Protein 4OLS (pdb70)

Sequence (740 aa):
TLKVSKNHINYTMDKRGKKPEGMVIHNDAGRSSGQQYENSLANAGYARYANGIAHYYGSEGYVWEAIDAKNQIAWHTGDGTGANSGNFRFAGIEVCQSMSASDAQFLKNEQAVFQFTAEKFKEWGLTPNRKTVRLHMEFVPTACPHRSMVLHTGFNPVTQGRPSQAIMNKLKDYFIKKQIKNYMDKTLKVSKNHINYTMDKRGKKPEGMVIHNDAGRSSGQQYENSLANAGYARYANGIAHYYGSEGYVWEAIDAKNQIAWHTGDGTGANSGNFRFAGIEVCQSMSASDAQFLKNEQAVFQFTAEKFKEWGLTPNRKTVRLHMEFVPTACPHRSMVLHTGFNPVTQGRPSQAIMNKLKDYFIKKQIKNYMDKTLKVSKNHINYTMDKRGKKPEGMVIHNDAGRSSGQQYENSLANAGYARYANGIAHYYGSEGYVWEAIDAKNQIAWHTGDGTGANSGNFRFAGIEVCQSMSASDAQFLKNEQAVFQFTAEKFKEWGLTPNRKTVRLHMEFVPTACPHRSMVLHTGFNPVTQGRPSQAIMNKLKDYFIKKQIKNYMDKTLKVSKNHINYTMDKRGKKPEGMVIHNDAGRSSGQQYENSLANAGYARYANGIAHYYGSEGYVWEAIDAKNQIAWHTGDGTGANSGNFRFAGIEVCQSMSASDAQFLKNEQAVFQFTAEKFKEWGLTPNRKTVRLHMEFVPTACPHRSMVLHTGFNPVTQGRPSQAIMNKLKDYFIKKQIKNYMDK

Nearest PDB structures (foldseek):
  4ols-assembly4_D  TM=1.005E+00  e=2.160E-41  Staphylococcus phage G15
  8c4d-assembly1_A  TM=9.326E-01  e=3.724E-16  Enterococcus faecium
  4knl-assembly2_B  TM=7.174E-01  e=1.309E-09  Staphylococcus aureus subsp. aureus NCTC 8325
  3lat-assembly2_B  TM=6.378E-01  e=1.080E-09  Staphylococcus epidermidis
  7f5i-assembly1_A  TM=5.933E-01  e=3.514E-05  Clostridium perfringens str. 13

Radius of gyration: 29.67 Å; Cα contacts (8 Å, |Δi|>4): 1653; chains: 4; bounding box: 70×64×88 Å

GO terms:
  GO:0044659 viral release from host cell by cytolysis (P, IDA)

Solvent-accessible surface area: 31022 Å² total; per-residue (Å²): 160,34,126,49,24,143,63,95,13,94,85,111,5,103,160,14,67,58,86,3,68,0,0,0,0,4,6,22,57,11,173,30,24,0,91,97,36,15,120,57,19,8,130,14,44,121,80,121,0,58,140,33,2,1,0,0,10,0,5,92,28,37,0,0,4,0,5,47,0,108,56,46,5,0,54,17,0,63,42,46,81,47,37,102,8,0,5,40,51,0,0,0,0,32,0,0,38,0,100,43,12,70,77,63,61,0,60,111,0,0,45,8,0,0,61,4,0,4,78,17,0,165,108,16,63,29,53,5,6,41,92,16,0,36,0,24,2,49,42,33,118,58,39,19,0,18,33,0,0,47,58,31,17,58,35,44,6,89,107,105,39,135,6,66,105,75,40,6,26,115,0,6,44,69,0,8,108,39,0,58,59,56,60,103,191,164,29,134,60,23,134,61,90,14,92,86,113,6,103,162,13,68,112,112,3,70,0,0,0,0,4,6,22,54,14,170,31,22,0,92,93,36,17,120,52,19,8,128,13,44,119,79,125,0,58,133,33,2,1,0,0,9,0,5,89,28,28,0,0,2,0,5,42,0,114,55,46,5,0,59,16,0,64,44,47,73,46,81,126,8,0,6,42,50,0,0,0,0,33,0,0,39,0,102,45,12,72,77,46,57,0,1,88,0,0,29,7,0,0,44,2,0,4,78,19,0,162,108,13,67,35,94,3,56,117,159,14,0,42,0,29,2,51,42,35,120,56,36,18,0,18,33,0,0,44,26,0,14,47,35,43,6,89,107,107,38,138,5,66,104,72,40,7,27,68,0,8,58,3,0,13,61,5,0,89,46,62,62,124,201,155,33,120,67,27,127,63,94,12,92,86,110,4,107,155,13,65,109,99,5,65,0,0,0,0,5,2,16,11,12,76,31,25,0,92,95,35,14,117,58,18,9,130,14,45,119,79,122,0,58,139,32,2,1,0,0,10,0,5,95,30,43,0,0,0,0,5,38,0,109,56,46,7,0,60,17,0,64,43,46,76,47,71,130,8,0,7,39,54,0,0,0,0,32,0,0,37,0,11,30,9,55,66,62,58,0,62,106,0,0,50,8,0,0,45,2,0,2,75,18,1,119,106,20,66,40,85,5,56,114,157,14,0,42,0,10,19,50,40,35,94,16,5,0,0,2,9,0,0,46,57,30,18,60,38,24,2,0,38,96,8,141,5,30,88,54,39,17,28,115,0,6,56,67,0,13,141,39,0,93,82,53,34,114,188,158,33,132,57,24,150,63,93,13,19,27,37,5,63,159,12,65,128,107,4,71,0,0,0,0,4,2,17,13,12,78,31,22,0,90,101,35,12,124,50,20,11,53,8,3,37,20,118,0,45,137,32,2,1,0,0,9,0,7,95,25,37,0,0,4,0,5,50,0,119,56,45,1,0,57,17,0,50,2,15,38,5,68,17,1,0,5,42,51,0,0,0,0,32,0,0,37,0,9,31,10,59,67,63,61,0,62,106,0,0,53,7,0,0,57,3,0,3,76,16,0,170,116,10,68,35,93,6,60,115,163,14,0,40,0,7,2,40,14,28,90,14,6,0,0,2,5,0,0,47,57,37,22,57,35,25,3,1,39,105,8,140,7,66,108,73,38,6,28,113,0,8,57,65,0,15,148,43,0,94,78,39,64,124,179

Secondary structure (DSSP, 8-state):
--EEEE---SS-PPB-SS--S-EEEEE--SS--HHHHHHHHSS--HHHHTT-B-SEEEETTEEEESS-TTTB--B-S-S-SSTTSHHHH-EEEEES-TTTS-HHHHHHHHHHHHHHHHHHHHHHT---STTTEE-GGGTSS---SHHHHHHHHS--HHHH-SPPHHHHHHHHHHHHHHHHHHHH-/--EEEE---SS-PPB-SS--S-EEEEE--SS--HHHHHHHHSS--HHHHTT-B-SEEEETTEEEESS-TTTB--B-SSS-SSTTSHHHHSEEEEES-TTTS-HHHHHHHHHHHHHHHHHHHHHTT---STTTEE-GGGTSS---SHHHHHHHHS--HHHH-SPPHHHHHHHHHHHHHHHHHHHH-/--EEEE---SS-PPB-SS--S-EEEEE--SS--HHHHHHHHTT--HHHHHT-B-SEEEETTEEEESS-TTTB--B-SSS-SSTTSHHHH-EEEEES-TTTS-HHHHHHHHHHHHHHHHHHHHHHT---STTTEE-GGGTSS---SHHHHHHHHS--HHHH-SPPHHHHHHHHHHHHHHHHHHHH-/--EEEE---SS-PPB-SS--S-EEEEE--SS--HHHHHHHHTT--HHHHTT-B-SEEEETTEEEESS-TTTB--B-SSS-SSTTSHHHHSEEEEES-TTTS-HHHHHHHHHHHHHHHHHHHHHHT---STTTEE-GGGTSS---SHHHHHHHHS--HHHH-SPPHHHHHHHHHHHHHHHHHHHH-

InterPro domains:
  IPR002502 N-acetylmuramoyl-L-alanine amidase domain [SM00644] (196-349)
  IPR002502 N-acetylmuramoyl-L-alanine amidase domain [cd06583] (207-335)
  IPR003646 SH3-like domain, bacterial-type [PF08460] (409-475)
  IPR003646 SH3-like domain, bacterial-type [SM00287] (412-481)
  IPR007921 CHAP domain [PF05257] (46-136)
  IPR007921 CHAP domain [PS50911] (29-160)
  IPR036505 N-acetylmuramoyl-L-alanine amidase/PGRP domain superfamily [G3DSA:3.40.80.10] (189-373)
  IPR036505 N-acetylmuramoyl-L-alanine amidase/PGRP domain superfamily [SSF55846] (197-369)
  IPR038765 Papain-like cysteine peptidase superfamily [SSF54001] (47-153)

Foldseek 3Di:
DADEAEQAFPDAADWLAAAALAEAEWAPVDADAQVRCCVATSYDDVVVQVVWDAQWEFFARYIYGHHDRGTGFTGHLPQDQDCPACRNHHHYYHQYRLPPDDLVRSVNRLLSVLLVRLVVCVVRVHAQDDRRYHYSCVRPNDQIPQSLLCVQQVDGCVPPNDDDPVSRVSSSVVSNVSSNVSNVD/DADEAEQAAPDAADWLPAAAQAEAEWAPPDADAQVRCCVVTSYDDVVVQVVWDAQWEFFARYIYGHHDRGTGFTGHLVQDQDPVACRNRHHYYHQYRLPPDDLVRSVNRLLSVLLVRLVVCVVNVHAQDDRHYHYSCVGPQDQIPQSLLCVQQVDGCVPPNDDDPVSRVSSSVVSRVSSVVNNVD/DADEAEQAFPDDFDWLAAAAQAEAEWAPVDADAQVRCCVDTSYDDVVVQVVWDAQWEFFARYIYGHHDRGTGFTGHLPQDADPPACRNHHHYYHQYRLPPDDLVRSVNRLLSVLLVRLVVCVVRVHAQDDRRYHYSCVHPQDQIPQSLLCVQQVDGCVPPNDDDPVSRVSSSVVSRVSSVVNNVD/DADEAEQAAPDDADWLAAAALAEAEWAPVDADAQVRCCVVTSYDDVVVQVVWDAQWEFFARYIYGHHDRGTGFTGHLPQDADPVACRNRHHYYHQYRLPPDDLVRSVNRLLSVLLVRLVVCVVRVHAQDDRHYHYSCVGPPDQTPQSLLCVQQVDGCVPRNGDDPVSRVSSSVVSNVSNVVSNVD

Organism: Staphylococcus phage G15 (NCBI:txid760530)

CATH classification: 3.40.80.10

B-factor: mean 37.57, std 13.52, range [11.9, 225.04]

Structure (mmCIF, N/CA/C/O backbone):
data_4OLS
#
_entry.id   4OLS
#
_cell.length_a   135.400
_cell.length_b   135.400
_cell.length_c   107.077
_cell.angle_alpha   90.00
_cell.angle_beta   90.00
_cell.angle_gamma   120.00
#
_symmetry.space_group_name_H-M   'P 63'
#
loop_
_entity.id
_entity.type
_entity.pdbx_description
1 polymer Endolysin
2 non-polymer 'ZINC ION'
3 non-polymer 'MAGNESIUM ION'
4 non-polymer 'FE (III) ION'
5 water water
#
loop_
_atom_site.group_PDB
_atom_site.id
_atom_site.type_symbol
_atom_site.label_atom_id
_atom_site.label_alt_id
_atom_site.label_comp_id
_atom_site.label_asym_id
_atom_site.label_entity_id
_atom_site.label_seq_id
_atom_site.pdbx_PDB_ins_code
_atom_site.Cartn_x
_atom_site.Cartn_y
_atom_site.Cartn_z
_atom_site.occupancy
_atom_site.B_iso_or_equiv
_atom_site.auth_seq_id
_atom_site.auth_comp_id
_atom_site.auth_asym_id
_atom_site.auth_atom_id
_atom_site.pdbx_PDB_model_num
ATOM 1 N N . THR A 1 28 ? 95.756 -1.997 30.616 1.00 75.18 189 THR A N 1
ATOM 2 C CA . THR A 1 28 ? 95.643 -1.644 32.029 1.00 72.85 189 THR A CA 1
ATOM 3 C C . THR A 1 28 ? 95.574 -0.119 32.223 1.00 66.81 189 THR A C 1
ATOM 4 O O . THR A 1 28 ? 96.366 0.641 31.656 1.00 67.29 189 THR A O 1
ATOM 8 N N . LEU A 1 29 ? 94.609 0.319 33.023 1.00 55.68 190 LEU A N 1
ATOM 9 C CA . LEU A 1 29 ? 94.284 1.732 33.128 1.00 46.81 190 LEU A CA 1
ATOM 10 C C . LEU A 1 29 ? 94.690 2.309 34.484 1.00 42.53 190 LEU A C 1
ATOM 11 O O . LEU A 1 29 ? 94.224 1.843 35.527 1.00 41.86 190 LEU A O 1
ATOM 16 N N . LYS A 1 30 ? 95.561 3.314 34.473 1.00 39.71 191 LYS A N 1
ATOM 17 C CA . LYS A 1 30 ? 95.917 4.007 35.709 1.00 36.48 191 LYS A CA 1
ATOM 18 C C . LYS A 1 30 ? 94.965 5.163 35.932 1.00 36.46 191 LYS A C 1
ATOM 19 O O . LYS A 1 30 ? 94.729 5.959 35.022 1.00 38.93 191 LYS A O 1
ATOM 25 N N . VAL A 1 31 ? 94.411 5.246 37.139 1.00 37.38 192 VAL A N 1
ATOM 26 C CA . VAL A 1 31 ? 93.586 6.379 37.520 1.00 34.67 192 VAL A CA 1
ATOM 27 C C . VAL A 1 31 ? 94.329 7.172 38.581 1.00 36.98 192 VAL A C 1
ATOM 28 O O . VAL A 1 31 ? 94.717 6.630 39.617 1.00 40.87 192 VAL A O 1
ATOM 32 N N . SER A 1 32 ? 94.533 8.457 38.325 1.00 36.46 193 SER A N 1
ATOM 33 C CA . SER A 1 32 ? 95.231 9.303 39.279 1.00 33.64 193 SER A CA 1
ATOM 34 C C . SER A 1 32 ? 94.241 10.211 39.991 1.00 32.37 193 SER A C 1
ATOM 35 O O . SER A 1 32 ? 93.681 11.126 39.381 1.00 32.28 193 SER A O 1
ATOM 38 N N . LYS A 1 33 ? 94.006 9.945 41.275 1.00 31.68 194 LYS A N 1
ATOM 39 C CA . LYS A 1 33 ? 93.173 10.827 42.085 1.00 38.88 194 LYS A CA 1
ATOM 40 C C . LYS A 1 33 ? 94.033 11.939 42.663 1.00 39.94 194 LYS A C 1
ATOM 41 O O . LYS A 1 33 ? 94.762 11.744 43.632 1.00 41.55 194 LYS A O 1
ATOM 47 N N . ASN A 1 34 ? 93.947 13.108 42.047 1.00 36.32 195 ASN A N 1
ATOM 48 C CA . ASN A 1 34 ? 94.789 14.236 42.416 1.00 34.88 195 ASN A CA 1
ATOM 49 C C . ASN A 1 34 ? 93.935 15.469 42.195 1.00 30.77 195 ASN A C 1
ATOM 50 O O . ASN A 1 34 ? 93.971 16.077 41.122 1.00 27.11 195 ASN A O 1
ATOM 55 N N . HIS A 1 35 ? 93.125 15.799 43.197 1.00 24.87 196 HIS A N 1
ATOM 56 C CA . HIS A 1 35 ? 92.058 16.785 43.042 1.00 31.16 196 HIS A CA 1
ATOM 57 C C . HIS A 1 35 ? 92.543 18.225 42.902 1.00 32.50 196 HIS A C 1
ATOM 58 O O . HIS A 1 35 ? 93.544 18.612 43.499 1.00 32.61 196 HIS A O 1
ATOM 65 N N . ILE A 1 36 ? 91.820 19.010 42.104 1.00 28.48 197 ILE A N 1
ATOM 66 C CA . ILE A 1 36 ? 92.195 20.391 41.849 1.00 30.00 197 ILE A CA 1
ATOM 67 C C . ILE A 1 36 ? 92.252 21.216 43.125 1.00 36.13 197 ILE A C 1
ATOM 68 O O . ILE A 1 36 ? 91.719 20.828 44.177 1.00 32.81 197 ILE A O 1
ATOM 73 N N . ASN A 1 37 ? 92.894 22.370 42.994 1.00 39.91 198 ASN A N 1
ATOM 74 C CA . ASN A 1 37 ? 93.178 23.271 44.095 1.00 40.58 198 ASN A CA 1
ATOM 75 C C . ASN A 1 37 ? 92.008 24.226 44.292 1.0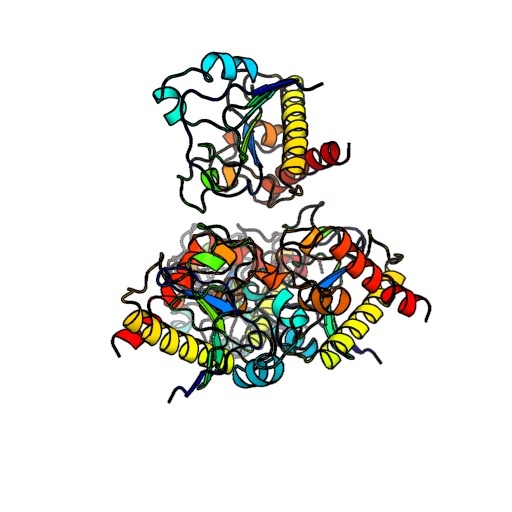0 41.49 198 ASN A C 1
ATOM 76 O O . ASN A 1 37 ? 92.179 25.448 44.341 1.00 42.60 198 ASN A O 1
ATOM 81 N N . TYR A 1 38 ? 90.815 23.646 44.400 1.00 40.43 199 TYR A N 1
ATOM 82 C CA . TYR A 1 38 ? 89.567 24.393 44.527 1.00 38.91 199 TYR A CA 1
ATOM 83 C C . TYR A 1 38 ? 88.484 23.395 44.904 1.00 37.52 199 TYR A C 1
ATOM 84 O O . TYR A 1 38 ? 88.596 22.207 44.590 1.00 38.83 199 TYR A O 1
ATOM 93 N N . THR A 1 39 ? 87.442 23.861 45.578 1.00 37.14 200 THR A N 1
ATOM 94 C CA . THR A 1 39 ? 86.407 22.956 46.078 1.00 38.26 200 THR A CA 1
ATOM 95 C C . THR A 1 39 ? 85.081 23.227 45.381 1.00 39.18 200 THR A C 1
ATOM 96 O O . THR A 1 39 ? 84.489 24.297 45.541 1.00 36.76 200 THR A O 1
ATOM 100 N N . MET A 1 40 ? 84.626 22.256 44.597 1.00 40.81 201 MET A N 1
ATOM 101 C CA . MET A 1 40 ? 83.402 22.403 43.824 1.00 40.19 201 MET A CA 1
ATOM 102 C C . MET A 1 40 ? 82.177 22.138 44.689 1.00 41.23 201 MET A C 1
ATOM 103 O O . MET A 1 40 ? 82.236 21.334 45.628 1.00 41.34 201 MET A O 1
ATOM 108 N N . ASP A 1 41 ? 81.068 22.800 44.365 1.00 36.60 202 ASP A N 1
ATOM 109 C CA . ASP A 1 41 ? 79.820 22.607 45.107 1.00 40.61 202 ASP A CA 1
ATOM 110 C C . ASP A 1 41 ? 79.330 21.159 45.103 1.00 42.27 202 ASP A C 1
ATOM 111 O O . ASP A 1 41 ? 79.582 20.399 44.155 1.00 40.09 202 ASP A O 1
ATOM 116 N N . LYS A 1 42 ? 78.641 20.776 46.173 1.00 45.33 203 LYS A N 1
ATOM 117 C CA . LYS A 1 42 ? 78.082 19.436 46.271 1.00 46.62 203 LYS A CA 1
ATOM 118 C C . LYS A 1 42 ? 76.803 19.344 45.456 1.00 44.45 203 LYS A C 1
ATOM 119 O O . LYS A 1 42 ? 76.081 20.332 45.309 1.00 43.71 203 LYS A O 1
ATOM 125 N N . ARG A 1 43 ? 76.528 18.161 44.918 1.00 41.25 204 ARG A N 1
ATOM 126 C CA . ARG A 1 43 ? 75.333 17.961 44.113 1.00 40.33 204 ARG A CA 1
ATOM 127 C C . ARG A 1 43 ? 74.161 17.471 44.968 1.00 41.43 204 ARG A C 1
ATOM 128 O O . ARG A 1 43 ? 73.021 17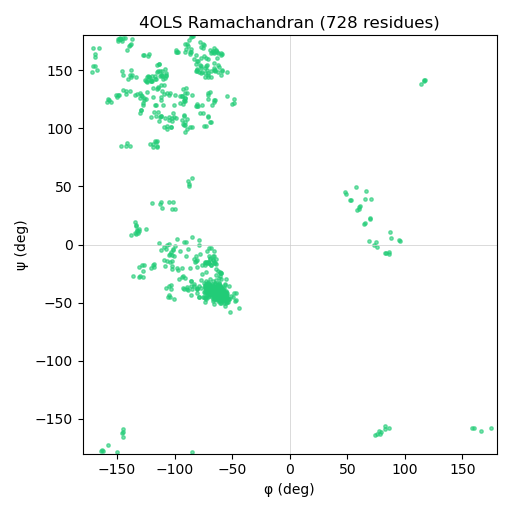.877 44.759 1.00 45.57 204 ARG A O 1
ATOM 136 N N . GLY A 1 44 ? 74.448 16.599 45.930 1.00 41.20 205 GLY A N 1
ATOM 137 C CA . GLY A 1 44 ? 73.415 16.044 46.789 1.00 43.99 205 GLY A CA 1
ATOM 138 C C . GLY A 1 44 ? 72.909 14.695 46.300 1.00 51.47 205 GLY A C 1
ATOM 139 O O . GLY A 1 44 ? 71.993 14.114 46.894 1.00 52.44 205 GLY A O 1
ATOM 140 N N . LYS A 1 45 ? 73.514 14.199 45.220 1.00 47.63 206 LYS A N 1
ATOM 141 C CA . LYS A 1 45 ? 73.128 12.929 44.606 1.00 45.38 206 LYS A CA 1
ATOM 142 C C . LYS A 1 45 ? 74.164 12.509 43.559 1.00 41.73 206 LYS A C 1
ATOM 143 O O . LYS A 1 45 ? 74.952 13.330 43.090 1.00 42.75 206 LYS A O 1
ATOM 149 N N . LYS A 1 46 ? 74.157 11.231 43.199 1.00 38.36 207 LYS A N 1
ATOM 150 C CA . LYS A 1 46 ? 75.068 10.698 42.188 1.00 36.46 207 LYS A CA 1
ATOM 151 C C . LYS A 1 46 ? 74.833 11.327 40.804 1.00 35.50 207 LYS A C 1
ATOM 152 O O . LYS A 1 46 ? 73.772 11.902 40.547 1.00 35.46 207 LYS A O 1
ATOM 158 N N . PRO A 1 47 ? 75.831 11.232 39.907 1.00 33.71 208 PRO A N 1
ATOM 159 C CA . PRO A 1 47 ? 75.623 11.775 38.560 1.00 33.14 208 PRO A CA 1
ATOM 160 C C . PRO A 1 47 ? 74.482 11.068 37.832 1.00 33.03 208 PRO A C 1
ATOM 161 O O . PRO A 1 47 ? 74.190 9.908 38.112 1.00 31.61 208 PRO A O 1
ATOM 165 N N . GLU A 1 48 ? 73.867 11.773 36.891 1.00 34.97 209 GLU A N 1
ATOM 166 C CA . GLU A 1 48 ? 72.776 11.251 36.082 1.00 37.13 209 GLU A CA 1
ATOM 167 C C . GLU A 1 48 ? 73.351 10.517 34.874 1.00 37.25 209 GLU A C 1
ATOM 168 O O . GLU A 1 48 ? 72.686 9.688 34.243 1.00 35.76 209 GLU A O 1
ATOM 174 N N . GLY A 1 49 ? 74.602 10.826 34.556 1.00 35.96 210 GLY A N 1
ATOM 175 C CA . GLY A 1 49 ? 75.265 10.201 33.426 1.00 34.58 210 GLY A CA 1
ATOM 176 C C . GLY A 1 49 ? 76.629 10.811 33.198 1.00 31.17 210 GLY A C 1
ATOM 177 O O . GLY A 1 49 ? 77.220 11.388 34.119 1.00 30.75 210 GLY A O 1
ATOM 178 N N . MET A 1 50 ? 77.132 10.680 31.974 1.00 25.63 211 MET A N 1
ATOM 179 C CA . MET A 1 50 ? 78.454 11.186 31.634 1.00 25.04 211 MET A CA 1
ATOM 180 C C . MET A 1 50 ? 78.374 11.936 30.316 1.00 28.17 211 MET A C 1
ATOM 181 O O . MET A 1 50 ? 77.832 11.415 29.332 1.00 25.85 211 MET A O 1
ATOM 186 N N . VAL A 1 51 ? 78.884 13.164 30.303 1.00 25.20 212 VAL A N 1
ATOM 187 C CA . VAL A 1 51 ? 79.091 13.879 29.055 1.00 22.13 212 VAL A CA 1
ATOM 188 C C . VAL A 1 51 ? 80.508 13.585 28.585 1.00 22.04 212 VAL A C 1
ATOM 189 O O . VAL A 1 51 ? 81.483 13.813 29.319 1.00 23.95 212 VAL A O 1
ATOM 193 N N . ILE A 1 52 ? 80.622 13.072 27.365 1.00 23.21 213 ILE A N 1
ATOM 194 C CA . ILE A 1 52 ? 81.926 12.753 26.790 1.00 22.22 213 ILE A CA 1
ATOM 195 C C . ILE A 1 52 ? 82.365 13.872 25.867 1.00 23.24 213 ILE A C 1
ATOM 196 O O . ILE A 1 52 ? 81.791 14.061 24.788 1.00 24.48 213 ILE A O 1
ATOM 201 N N . HIS A 1 53 ? 83.366 14.629 26.314 1.00 21.33 214 HIS A N 1
ATOM 202 C CA . HIS A 1 53 ? 83.891 15.763 25.557 1.00 19.30 214 HIS A CA 1
ATOM 203 C C . HIS A 1 53 ? 85.139 15.363 24.808 1.00 21.87 214 HIS A C 1
ATOM 204 O O . HIS A 1 53 ? 85.740 14.312 25.074 1.00 21.32 214 HIS A O 1
ATOM 211 N N . ASN A 1 54 ? 85.549 16.229 23.887 1.00 19.29 215 ASN A N 1
ATOM 212 C CA . ASN A 1 54 ? 86.912 16.205 23.387 1.00 20.83 215 ASN A CA 1
ATOM 213 C C . ASN A 1 54 ? 87.586 17.430 24.002 1.00 24.01 215 ASN A C 1
ATOM 214 O O . ASN A 1 54 ? 86.919 18.441 24.245 1.00 23.97 215 ASN A O 1
ATOM 219 N N . ASP A 1 55 ? 88.884 17.363 24.282 1.00 22.91 216 ASP A N 1
ATOM 220 C CA . ASP A 1 55 ? 89.550 18.521 24.888 1.00 20.19 216 ASP A CA 1
ATOM 221 C C . ASP A 1 55 ? 89.773 19.665 23.887 1.00 25.57 216 ASP A C 1
ATOM 222 O O . ASP A 1 55 ? 90.052 20.786 24.294 1.00 26.32 216 ASP A O 1
ATOM 227 N N . ALA A 1 56 ? 89.649 19.382 22.588 1.00 25.15 217 ALA A N 1
ATOM 228 C CA . ALA A 1 56 ? 90.036 20.353 21.558 1.00 31.19 217 ALA A CA 1
ATOM 229 C C . ALA A 1 56 ? 91.427 20.899 21.869 1.00 32.22 217 ALA A C 1
ATOM 230 O O . ALA A 1 56 ? 91.669 22.110 21.785 1.00 33.85 217 ALA A O 1
ATOM 232 N N . GLY A 1 57 ? 92.332 20.000 22.252 1.00 27.11 218 GLY A N 1
ATOM 233 C CA . GLY A 1 57 ? 93.625 20.410 22.767 1.00 23.32 218 GLY A CA 1
ATOM 234 C C . GLY A 1 57 ? 94.762 19.481 22.387 1.00 27.97 218 GLY A C 1
ATOM 235 O O . GLY A 1 57 ? 94.628 18.623 21.505 1.00 26.50 218 GLY A O 1
ATOM 236 N N . ARG A 1 58 ? 95.892 19.650 23.067 1.00 27.61 219 ARG A N 1
ATOM 237 C CA . ARG A 1 58 ? 97.151 19.073 22.613 1.00 29.84 219 ARG A CA 1
ATOM 238 C C . ARG A 1 58 ? 97.891 18.338 23.733 1.00 31.79 219 ARG A C 1
ATOM 239 O O . ARG A 1 58 ? 99.035 17.930 23.549 1.00 33.85 219 ARG A O 1
ATOM 247 N N . SER A 1 59 ? 97.223 18.153 24.877 1.00 29.51 220 SER A N 1
ATOM 248 C CA . SER A 1 59 ? 97.821 17.514 26.057 1.00 26.12 220 SER A CA 1
ATOM 249 C C . SER A 1 59 ? 97.201 16.160 26.408 1.00 26.41 220 SER A C 1
ATOM 250 O O . SER A 1 59 ? 95.990 15.955 26.253 1.00 27.38 220 SER A O 1
ATOM 253 N N . SER A 1 60 ? 98.027 15.246 26.905 1.00 25.63 221 SER A N 1
ATOM 254 C CA . SER A 1 60 ? 97.549 13.970 27.423 1.00 28.93 221 SER A CA 1
ATOM 255 C C . SER A 1 60 ? 96.905 14.186 28.787 1.00 29.11 221 SER A C 1
ATOM 256 O O . SER A 1 60 ? 96.993 15.282 29.359 1.00 27.53 221 SER A O 1
ATOM 259 N N . GLY A 1 61 ? 96.277 13.139 29.323 1.00 28.02 222 GLY A N 1
ATOM 260 C CA . GLY A 1 61 ? 95.676 13.224 30.645 1.00 27.38 222 GLY A CA 1
ATOM 261 C C . GLY A 1 61 ? 96.693 13.621 31.704 1.00 31.53 222 GLY A C 1
ATOM 262 O O . GLY A 1 61 ? 96.395 14.437 32.589 1.00 30.22 222 GLY A O 1
ATOM 263 N N . GLN A 1 62 ? 97.894 13.050 31.615 1.00 33.17 223 GLN A N 1
ATOM 264 C CA . GLN A 1 62 ? 98.970 13.352 32.559 1.00 34.06 223 GLN A CA 1
ATOM 265 C C . GLN A 1 62 ? 99.421 14.801 32.437 1.00 29.86 223 GLN A C 1
ATOM 266 O O . GLN A 1 62 ? 99.754 15.451 33.431 1.00 29.04 223 GLN A O 1
ATOM 272 N N . GLN A 1 63 ? 99.445 15.310 31.214 1.00 28.22 224 GLN A N 1
ATOM 273 C CA . GLN A 1 63 ? 99.919 16.669 31.018 1.00 29.28 224 GLN A CA 1
ATOM 274 C C . GLN A 1 63 ? 98.913 17.644 31.597 1.00 30.86 224 GLN A C 1
ATOM 275 O O . GLN A 1 63 ? 99.303 18.622 32.242 1.00 27.88 224 GLN A O 1
ATOM 281 N N . TYR A 1 64 ? 97.621 17.364 31.418 1.00 29.12 225 TYR A N 1
ATOM 282 C CA . TYR A 1 64 ? 96.609 18.216 32.037 1.00 28.75 225 TYR A CA 1
ATOM 283 C C . TYR A 1 64 ? 96.759 18.183 33.546 1.00 27.26 225 TYR A C 1
ATOM 284 O O . TYR A 1 64 ? 96.686 19.222 34.201 1.00 25.96 225 TYR A O 1
ATOM 293 N N . GLU A 1 65 ? 96.976 16.988 34.093 1.00 27.21 226 GLU A N 1
ATOM 294 C CA . GLU A 1 65 ? 97.158 16.839 35.535 1.00 30.73 226 GLU A CA 1
ATOM 295 C C . GLU A 1 65 ? 98.351 17.667 36.021 1.00 31.42 226 GLU A C 1
ATOM 296 O O . GLU A 1 65 ? 98.242 18.388 37.014 1.00 30.21 226 GLU A O 1
ATOM 302 N N . ASN A 1 66 ? 99.468 17.580 35.340 1.00 31.55 227 ASN A N 1
ATOM 303 C CA . ASN A 1 66 ? 100.672 18.249 35.719 1.00 36.18 227 ASN A CA 1
ATOM 304 C C . ASN A 1 66 ? 100.476 19.734 35.742 1.00 36.41 227 ASN A C 1
ATOM 305 O O . ASN A 1 66 ? 101.021 20.394 36.548 1.00 39.31 227 ASN A O 1
ATOM 310 N N . SER A 1 67 ? 99.682 20.235 34.841 1.00 35.24 228 SER A N 1
ATOM 311 C CA . SER A 1 67 ? 99.480 21.644 34.776 1.00 39.73 228 SER A CA 1
ATOM 312 C C . SER A 1 67 ? 98.283 22.211 35.539 1.00 35.85 228 SER A C 1
ATOM 313 O O . SER A 1 67 ? 98.252 23.359 35.828 1.00 39.21 228 SER A O 1
ATOM 316 N N . LEU A 1 68 ? 97.319 21.383 35.844 1.00 30.67 229 LEU A N 1
ATOM 317 C CA . LEU A 1 68 ? 96.072 21.809 36.428 1.00 28.83 229 LEU A CA 1
ATOM 318 C C . LEU A 1 68 ? 95.669 21.317 37.814 1.00 27.79 229 LEU A C 1
ATOM 319 O O . LEU A 1 68 ? 94.808 21.855 38.386 1.00 26.99 229 LEU A O 1
ATOM 324 N N . ALA A 1 69 ? 96.285 20.274 38.319 1.00 28.41 230 ALA A N 1
ATOM 325 C CA . ALA A 1 69 ? 95.940 19.741 39.625 1.00 33.10 230 ALA A CA 1
ATOM 326 C C . ALA A 1 69 ? 96.189 20.768 40.767 1.00 33.83 230 ALA A C 1
ATOM 327 O O . ALA A 1 69 ? 95.400 20.961 41.634 1.00 33.58 230 ALA A O 1
ATOM 329 N N . ASN A 1 70 ? 97.288 21.453 40.658 1.00 35.35 231 ASN A N 1
ATOM 330 C CA . ASN A 1 70 ? 97.664 22.471 41.564 1.00 34.07 231 ASN A CA 1
ATOM 331 C C . ASN A 1 70 ? 97.822 23.761 40.785 1.00 31.23 231 ASN A C 1
ATOM 332 O O . ASN A 1 70 ? 98.875 24.091 40.330 1.00 31.99 231 ASN A O 1
ATOM 337 N N . ALA A 1 71 ? 96.729 24.463 40.614 1.00 27.62 232 ALA A N 1
ATOM 338 C CA . ALA A 1 71 ? 96.690 25.660 39.777 1.00 27.21 232 ALA A CA 1
ATOM 339 C C . ALA A 1 71 ? 95.816 26.746 40.387 1.00 30.19 232 ALA A C 1
ATOM 340 O O . ALA A 1 71 ? 95.053 26.495 41.330 1.00 34.61 232 ALA A O 1
ATOM 342 N N . GLY A 1 72 ? 95.918 27.956 39.850 1.00 28.42 233 GLY A N 1
ATOM 343 C CA . GLY A 1 72 ? 95.135 29.061 40.378 1.00 27.88 233 GLY A CA 1
ATOM 344 C C . GLY A 1 72 ? 93.713 29.067 39.848 1.00 32.44 233 GLY A C 1
ATOM 345 O O . GLY A 1 72 ? 93.412 28.423 38.836 1.00 30.30 233 GLY A O 1
ATOM 346 N N . TYR A 1 73 ? 92.835 29.810 40.514 1.00 29.54 234 TYR A N 1
ATOM 347 C CA . TYR A 1 73 ? 91.429 29.868 40.119 1.00 29.25 234 TYR A CA 1
ATOM 348 C C . TYR A 1 73 ? 91.223 30.411 38.695 1.00 32.35 234 TYR A C 1
ATOM 349 O O . TYR A 1 73 ? 90.211 30.126 38.048 1.00 33.19 234 TYR A O 1
ATOM 358 N N . ALA A 1 74 ? 92.180 31.198 38.211 1.00 30.58 235 ALA A N 1
ATOM 359 C CA . ALA A 1 74 ? 92.086 31.759 36.864 1.00 34.56 235 ALA A CA 1
ATOM 360 C C . ALA A 1 74 ? 92.024 30.662 35.812 1.00 32.71 235 ALA A C 1
ATOM 361 O O . ALA A 1 74 ? 91.381 30.832 34.779 1.00 38.43 235 ALA A O 1
ATOM 363 N N . ARG A 1 75 ? 92.763 29.590 35.995 1.00 31.68 236 ARG A N 1
ATOM 364 C CA . ARG A 1 75 ? 92.666 28.413 35.179 1.00 34.95 236 ARG A CA 1
ATOM 365 C C . ARG A 1 75 ? 91.361 27.656 35.301 1.00 35.85 236 ARG A C 1
ATOM 366 O O . ARG A 1 75 ? 90.830 27.255 34.325 1.00 40.68 236 ARG A O 1
ATOM 374 N N . TYR A 1 76 ? 90.849 27.497 36.501 1.00 32.76 237 TYR A N 1
ATOM 375 C CA . TYR A 1 76 ? 89.615 26.738 36.694 1.00 32.53 237 TYR A CA 1
ATOM 376 C C . TYR A 1 76 ? 88.397 27.492 36.164 1.00 34.09 237 TYR A C 1
ATOM 377 O O . TYR A 1 76 ? 87.478 26.886 35.611 1.00 34.73 237 TYR A O 1
ATOM 386 N N . ALA A 1 77 ? 88.401 28.814 36.319 1.00 32.49 238 ALA A N 1
ATOM 387 C CA . ALA A 1 77 ? 87.264 29.634 35.907 1.00 33.48 238 ALA A CA 1
ATOM 388 C C . ALA A 1 77 ? 86.973 29.509 34.416 1.00 33.44 238 ALA A C 1
ATOM 389 O O . ALA A 1 77 ? 85.847 29.739 33.997 1.00 34.27 238 ALA A O 1
ATOM 391 N N . ASN A 1 78 ? 87.986 29.143 33.627 1.00 38.68 239 ASN A N 1
ATOM 392 C CA . ASN A 1 78 ? 87.811 28.876 32.192 1.00 42.64 239 ASN A CA 1
ATOM 393 C C . ASN A 1 78 ? 87.219 27.500 31.884 1.00 42.90 239 ASN A C 1
ATOM 394 O O . ASN A 1 78 ? 87.118 27.118 30.713 1.00 42.23 239 ASN A O 1
ATOM 399 N N . GLY A 1 79 ? 86.856 26.746 32.921 1.00 36.78 240 GLY A N 1
ATOM 400 C CA . GLY A 1 79 ? 86.315 25.409 32.726 1.00 30.43 240 GLY A CA 1
ATOM 401 C C . GLY A 1 79 ? 87.229 24.330 33.275 1.00 30.65 240 GLY A C 1
ATOM 402 O O . GLY A 1 79 ? 88.451 24.402 33.133 1.00 35.31 240 GLY A O 1
ATOM 403 N N . ILE A 1 80 ? 86.636 23.335 33.925 1.00 30.72 241 ILE A N 1
ATOM 404 C CA . ILE A 1 80 ? 87.382 22.191 34.439 1.00 29.11 241 ILE A CA 1
ATOM 405 C C . ILE A 1 80 ? 86.417 21.010 34.540 1.00 27.99 241 ILE A C 1
ATOM 406 O O . ILE A 1 80 ? 85.362 21.112 35.172 1.00 28.23 241 ILE A O 1
ATOM 411 N N . ALA A 1 81 ? 86.749 19.908 33.870 1.00 21.90 242 ALA A N 1
ATOM 412 C CA . ALA A 1 81 ? 85.889 18.723 33.873 1.00 21.71 242 ALA A CA 1
ATOM 413 C C . ALA A 1 81 ? 86.250 17.839 35.059 1.00 25.52 242 ALA A C 1
ATOM 414 O O . ALA A 1 81 ? 87.259 18.078 35.723 1.00 23.55 242 ALA A O 1
ATOM 416 N N . HIS A 1 82 ? 85.449 16.809 35.320 1.00 25.38 243 HIS A N 1
ATOM 417 C CA . HIS A 1 82 ? 85.763 15.897 36.416 1.00 22.81 243 HIS A CA 1
ATOM 418 C C . HIS A 1 82 ? 86.983 15.044 36.083 1.00 25.38 243 HIS A C 1
ATOM 419 O O . HIS A 1 82 ? 87.806 14.761 36.962 1.00 23.11 243 HIS A O 1
ATOM 426 N N . TYR A 1 83 ? 87.073 14.611 34.822 1.00 19.95 244 TYR A N 1
ATOM 427 C CA . TYR A 1 83 ? 88.056 13.607 34.425 1.00 22.01 244 TYR A CA 1
ATOM 428 C C . TYR A 1 83 ? 88.682 13.946 33.086 1.00 25.02 244 TYR A C 1
ATOM 429 O O . TYR A 1 83 ? 88.012 14.490 32.193 1.00 23.10 244 TYR A O 1
ATOM 438 N N . TYR A 1 84 ? 89.958 13.595 32.945 1.00 24.81 245 TYR A N 1
ATOM 439 C CA . TYR A 1 84 ? 90.698 13.795 31.702 1.00 22.49 245 TYR A CA 1
ATOM 440 C C . TYR A 1 84 ? 91.363 12.493 31.315 1.00 25.10 245 TYR A C 1
ATOM 441 O O . TYR A 1 84 ? 92.241 12.000 32.036 1.00 24.69 245 TYR A O 1
ATOM 450 N N . GLY A 1 85 ? 90.956 11.935 30.179 1.00 26.38 246 GLY A N 1
ATOM 451 C CA . GLY A 1 85 ? 91.421 10.618 29.800 1.00 23.25 246 GLY A CA 1
ATOM 452 C C . GLY A 1 85 ? 92.171 10.550 28.488 1.00 28.32 246 GLY A C 1
ATOM 453 O O . GLY A 1 85 ? 91.829 11.231 27.513 1.00 28.37 246 GLY A O 1
ATOM 454 N N . SER A 1 86 ? 93.210 9.718 28.471 1.00 25.24 247 SER A N 1
ATOM 455 C CA . SER A 1 86 ? 93.912 9.375 27.247 1.00 24.33 247 SER A CA 1
ATOM 456 C C . SER A 1 86 ? 94.436 7.968 27.453 1.00 21.54 247 SER A C 1
ATOM 457 O O . SER A 1 86 ? 94.188 7.377 28.497 1.00 25.31 247 SER A O 1
ATOM 460 N N . GLU A 1 87 ? 95.148 7.422 26.469 1.00 23.75 248 GLU A N 1
ATOM 461 C CA . GLU A 1 87 ? 95.484 6.000 26.511 1.00 28.43 248 GLU A CA 1
ATOM 462 C C . GLU A 1 87 ? 96.198 5.620 27.803 1.00 30.41 248 GLU A C 1
ATOM 463 O O . GLU A 1 87 ? 97.173 6.261 28.189 1.00 29.78 248 GLU A O 1
ATOM 469 N N . GLY A 1 88 ? 95.680 4.598 28.481 1.00 30.34 249 GLY A N 1
ATOM 470 C CA . GLY A 1 88 ? 96.303 4.080 29.685 1.00 28.84 249 GLY A CA 1
ATOM 471 C C . GLY A 1 88 ? 96.179 4.954 30.929 1.00 36.02 249 GLY A C 1
ATOM 472 O O . GLY A 1 88 ? 96.661 4.565 32.002 1.00 35.01 249 GLY A O 1
ATOM 473 N N . TYR A 1 89 ? 95.527 6.116 30.822 1.00 31.99 250 TYR A N 1
ATOM 474 C CA . TYR A 1 89 ? 95.570 7.075 31.939 1.00 30.67 250 TYR A CA 1
ATOM 475 C C . TYR A 1 89 ? 94.341 7.987 32.064 1.00 27.87 250 TYR A C 1
ATOM 476 O O . TYR A 1 89 ? 93.931 8.640 31.097 1.00 30.65 250 TYR A O 1
ATOM 485 N N . VAL A 1 90 ? 93.760 8.035 33.259 1.00 24.64 251 VAL A N 1
ATOM 486 C CA . VAL A 1 90 ? 92.720 9.009 33.544 1.00 26.06 251 VAL A CA 1
ATOM 487 C C . VAL A 1 90 ? 93.097 9.816 34.777 1.00 28.25 251 VAL A C 1
ATOM 488 O O . VAL A 1 90 ? 93.392 9.250 35.834 1.00 29.41 251 VAL A O 1
ATOM 492 N N . TRP A 1 91 ? 93.110 11.138 34.636 1.00 25.46 252 TRP A N 1
ATOM 493 C CA . TRP A 1 91 ? 93.287 12.017 35.786 1.00 23.62 252 TRP A CA 1
ATOM 494 C C . TRP A 1 91 ? 91.908 12.358 36.323 1.00 27.78 252 TRP A C 1
ATOM 495 O O . TRP A 1 91 ? 91.054 12.849 35.572 1.00 25.71 252 TRP A O 1
ATOM 506 N N . GLU A 1 92 ? 91.676 12.075 37.603 1.00 26.82 253 GLU A N 1
ATOM 507 C CA . GLU A 1 92 ? 90.457 12.522 38.263 1.00 26.39 253 GLU A CA 1
ATOM 508 C C . GLU A 1 92 ? 90.711 13.864 38.937 1.00 28.92 253 GLU A C 1
ATOM 509 O O . GLU A 1 92 ? 91.345 13.929 39.993 1.00 26.88 253 GLU A O 1
ATOM 515 N N . ALA A 1 93 ? 90.212 14.931 38.322 1.00 27.07 254 ALA A N 1
ATOM 516 C CA . ALA A 1 93 ? 90.355 16.283 38.855 1.00 25.81 254 ALA A CA 1
ATOM 517 C C . ALA A 1 93 ? 89.324 16.557 39.945 1.00 26.15 254 ALA A C 1
ATOM 518 O O . ALA A 1 93 ? 89.597 17.251 40.920 1.00 27.66 254 ALA A O 1
ATOM 520 N N . ILE A 1 94 ? 88.116 16.048 39.750 1.00 29.58 255 ILE A N 1
ATOM 521 C CA . ILE A 1 94 ? 87.044 16.224 40.723 1.00 30.49 255 ILE A CA 1
ATOM 522 C C . ILE A 1 94 ? 86.295 14.908 40.828 1.00 30.93 255 ILE A C 1
ATOM 523 O O . ILE A 1 94 ? 85.942 14.313 39.806 1.00 32.06 255 ILE A O 1
ATOM 528 N N . ASP A 1 95 ? 86.051 14.439 42.045 1.00 31.28 256 ASP A N 1
ATOM 529 C CA . ASP A 1 95 ? 85.231 13.235 42.221 1.00 31.45 256 ASP A CA 1
ATOM 530 C C . ASP A 1 95 ? 83.770 13.577 41.896 1.00 30.25 256 ASP A C 1
ATOM 531 O O . ASP A 1 95 ? 83.113 14.292 42.652 1.00 29.00 256 ASP A O 1
ATOM 536 N N . ALA A 1 96 ? 83.266 13.062 40.775 1.00 28.57 257 ALA A N 1
ATOM 537 C CA . ALA A 1 96 ? 81.914 13.387 40.316 1.00 28.80 257 ALA A CA 1
ATOM 538 C C . ALA A 1 96 ? 80.808 12.810 41.193 1.00 30.80 257 ALA A C 1
ATOM 539 O O . ALA A 1 96 ? 79.633 13.171 41.035 1.00 31.17 257 ALA A O 1
ATOM 541 N N . LYS A 1 97 ? 81.169 11.892 42.084 1.00 29.34 258 LYS A N 1
ATOM 542 C CA . LYS A 1 97 ? 80.172 11.188 42.891 1.00 34.90 258 LYS A CA 1
ATOM 543 C C . LYS A 1 97 ? 79.185 12.152 43.554 1.00 35.66 258 LYS A C 1
ATOM 544 O O . LYS A 1 97 ? 77.969 11.938 43.507 1.00 37.35 258 LYS A O 1
ATOM 550 N N . ASN A 1 98 ? 79.710 13.229 44.135 1.00 30.02 259 ASN A N 1
ATOM 551 C CA . ASN A 1 98 ? 78.868 14.212 44.816 1.00 35.29 259 ASN A CA 1
ATOM 552 C C . ASN A 1 98 ? 79.272 15.649 44.520 1.00 36.56 259 ASN A C 1
ATOM 553 O O . ASN A 1 98 ? 78.758 16.581 45.144 1.00 42.71 259 ASN A O 1
ATOM 558 N N . GLN A 1 99 ? 80.197 15.840 43.584 1.00 29.92 260 GLN A N 1
ATOM 559 C CA . GLN A 1 99 ? 80.612 17.199 43.231 1.00 34.09 260 GLN A CA 1
ATOM 560 C C . GLN A 1 99 ? 80.413 17.520 41.756 1.00 34.10 260 GLN A C 1
ATOM 561 O O . GLN A 1 99 ? 80.592 16.667 40.874 1.00 31.10 260 GLN A O 1
ATOM 567 N N . ILE A 1 100 ? 80.047 18.762 41.487 1.00 30.34 261 ILE A N 1
ATOM 568 C CA . ILE A 1 100 ? 79.808 19.176 40.122 1.00 30.75 261 ILE A CA 1
ATOM 569 C C . ILE A 1 100 ? 81.120 19.592 39.468 1.00 29.79 261 ILE A C 1
ATOM 570 O O . ILE A 1 100 ? 82.189 19.546 40.089 1.00 25.14 261 ILE A O 1
ATOM 575 N N . ALA A 1 101 ? 81.038 19.989 38.204 1.00 27.64 262 ALA A N 1
ATOM 576 C CA . ALA A 1 101 ? 82.193 20.527 37.502 1.00 30.42 262 ALA A CA 1
ATOM 577 C C . ALA A 1 101 ? 81.693 21.555 36.511 1.00 29.35 262 ALA A C 1
ATOM 578 O O . ALA A 1 101 ? 80.485 21.763 36.369 1.00 30.23 262 ALA A O 1
ATOM 580 N N . TRP A 1 102 ? 82.622 22.204 35.830 1.00 29.70 263 TRP A N 1
ATOM 581 C CA . TRP A 1 102 ? 82.269 23.234 34.871 1.00 29.60 263 TRP A CA 1
ATOM 582 C C . TRP A 1 102 ? 82.696 22.743 33.498 1.00 29.06 263 TRP A C 1
ATOM 583 O O . TRP A 1 102 ? 83.830 22.981 33.069 1.00 26.49 263 TRP A O 1
ATOM 594 N N . HIS A 1 103 ? 81.804 22.030 32.818 1.00 29.75 264 HIS A N 1
ATOM 595 C CA . HIS A 1 103 ? 82.196 21.377 31.573 1.00 30.85 264 HIS A CA 1
ATOM 596 C C . HIS A 1 103 ? 81.267 21.609 30.382 1.00 28.13 264 HIS A C 1
ATOM 597 O O . HIS A 1 103 ? 81.714 21.570 29.237 1.00 29.58 264 HIS A O 1
ATOM 604 N N . THR A 1 104 ? 79.985 21.842 30.631 1.00 29.36 265 THR A N 1
ATOM 605 C CA . THR A 1 104 ? 79.055 22.029 29.511 1.00 30.86 265 THR A CA 1
ATOM 606 C C . THR A 1 104 ? 78.664 23.482 29.246 1.00 37.99 265 THR A C 1
ATOM 607 O O . THR A 1 104 ? 77.996 23.769 28.257 1.00 42.26 265 THR A O 1
ATOM 611 N N . GLY A 1 105 ? 79.088 24.398 30.114 1.00 41.37 266 GLY A N 1
ATOM 612 C CA . GLY A 1 105 ? 78.924 25.820 29.847 1.00 36.80 266 GLY A CA 1
ATOM 613 C C . GLY A 1 105 ? 77.494 26.324 29.903 1.00 37.02 266 GLY A C 1
ATOM 614 O O . GLY A 1 105 ? 77.167 27.357 29.306 1.00 41.00 266 GLY A O 1
ATOM 615 N N . ASP A 1 106 ? 76.635 25.608 30.620 1.00 36.67 267 ASP A N 1
ATOM 616 C CA . ASP A 1 106 ? 75.233 25.996 30.690 1.00 38.00 267 ASP A CA 1
ATOM 617 C C . ASP A 1 106 ? 74.850 26.451 32.090 1.00 39.69 267 ASP A C 1
ATOM 618 O O . ASP A 1 106 ? 73.728 26.219 32.545 1.00 39.31 267 ASP A O 1
ATOM 623 N N . GLY A 1 107 ? 75.799 27.097 32.766 1.00 42.10 268 GLY A N 1
ATOM 624 C CA . GLY A 1 107 ? 75.568 27.626 34.096 1.00 40.07 268 GLY A CA 1
ATOM 625 C C . GLY A 1 107 ? 75.570 26.534 35.143 1.00 47.51 268 GLY A C 1
ATOM 626 O O . GLY A 1 107 ? 76.036 25.419 34.893 1.00 53.36 268 GLY A O 1
ATOM 627 N N . THR A 1 108 ? 75.037 26.844 36.317 1.00 45.91 269 THR A N 1
ATOM 628 C CA . THR A 1 108 ? 75.104 25.905 37.431 1.00 51.20 269 THR A CA 1
ATOM 629 C C . THR A 1 108 ? 73.743 25.581 38.026 1.00 47.02 269 THR A C 1
ATOM 630 O O . THR A 1 108 ? 73.660 25.004 39.105 1.00 43.45 269 THR A O 1
ATOM 634 N N . GLY A 1 109 ? 72.678 25.943 37.317 1.00 50.85 270 GLY A N 1
ATOM 635 C CA . GLY A 1 109 ? 71.336 25.614 37.762 1.00 52.66 270 GLY A CA 1
ATOM 636 C C . GLY A 1 109 ? 71.098 24.118 37.833 1.00 54.80 270 GLY A C 1
ATOM 637 O O . GLY A 1 109 ? 71.854 23.331 37.262 1.00 58.05 270 GLY A O 1
ATOM 638 N N . ALA A 1 110 ? 70.030 23.724 38.520 1.00 52.60 271 ALA A N 1
ATOM 639 C CA . ALA A 1 110 ? 69.730 22.314 38.751 1.00 48.92 271 ALA A CA 1
ATOM 640 C C . ALA A 1 110 ? 69.360 21.539 37.481 1.00 51.41 271 ALA A C 1
ATOM 641 O O . ALA A 1 110 ? 69.243 20.310 37.514 1.00 51.07 271 ALA A O 1
ATOM 643 N N . ASN A 1 111 ? 69.159 22.252 36.376 1.00 51.73 272 ASN A N 1
ATOM 644 C CA . ASN A 1 111 ? 68.871 21.606 35.101 1.00 59.18 272 ASN A CA 1
ATOM 645 C C . ASN A 1 111 ? 70.057 21.653 34.143 1.00 50.55 272 ASN A C 1
ATOM 646 O O . ASN A 1 111 ? 69.980 21.149 33.024 1.00 51.27 272 ASN A O 1
ATOM 651 N N . SER A 1 112 ? 71.154 22.258 34.591 1.00 45.56 273 SER A N 1
ATOM 652 C CA . SER A 1 112 ? 72.370 22.330 33.791 1.00 41.73 273 SER A CA 1
ATOM 653 C C . SER A 1 112 ? 73.059 20.968 33.724 1.00 38.08 273 SER A C 1
ATOM 654 O O . SER A 1 112 ? 72.912 20.135 34.629 1.00 36.45 273 SER A O 1
ATOM 657 N N . GLY A 1 113 ? 73.812 20.748 32.651 1.00 37.03 274 GLY A N 1
ATOM 658 C CA .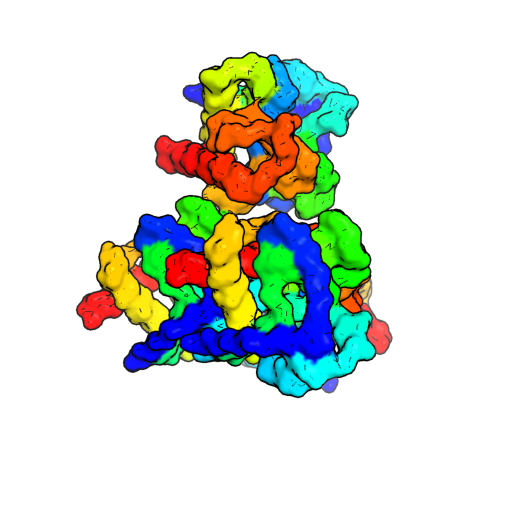 GLY A 1 113 ? 74.653 19.567 32.548 1.00 35.40 274 GLY A CA 1
ATOM 659 C C . GLY A 1 113 ? 75.747 19.588 33.602 1.00 29.02 274 GLY A C 1
ATOM 660 O O . GLY A 1 113 ? 76.142 18.539 34.129 1.00 32.27 274 GLY A O 1
ATOM 661 N N . ASN A 1 114 ? 76.226 20.787 33.918 1.00 30.21 275 ASN A N 1
ATOM 662 C CA . ASN A 1 114 ? 77.222 20.961 34.969 1.00 30.52 275 ASN A CA 1
ATOM 663 C C . ASN A 1 114 ? 76.776 20.381 36.307 1.00 32.40 275 ASN A C 1
ATOM 664 O O . ASN A 1 114 ? 77.566 19.753 37.024 1.00 30.42 275 ASN A O 1
ATOM 669 N N . PHE A 1 115 ? 75.501 20.566 36.630 1.00 33.28 276 PHE A N 1
ATOM 670 C CA . PHE A 1 115 ? 74.969 20.070 37.891 1.00 29.35 276 PHE A CA 1
ATOM 671 C C . PHE A 1 115 ? 74.676 18.576 37.825 1.00 31.81 276 PHE A C 1
ATOM 672 O O . PHE A 1 115 ? 75.017 17.819 38.745 1.00 34.95 276 PHE A O 1
ATOM 680 N N . ARG A 1 116 ? 74.049 18.150 36.735 1.00 30.70 277 ARG A N 1
ATOM 681 C CA . ARG A 1 116 ? 73.492 16.801 36.655 1.00 33.06 277 ARG A CA 1
ATOM 682 C C . ARG A 1 116 ? 74.459 15.716 36.200 1.00 33.07 277 ARG A C 1
ATOM 683 O O . ARG A 1 116 ? 74.333 14.560 36.611 1.00 35.58 277 ARG A O 1
ATOM 691 N N . PHE A 1 117 ? 75.412 16.080 35.348 1.00 30.38 278 PHE A N 1
ATOM 692 C CA . PHE A 1 117 ? 76.219 15.082 34.653 1.00 28.46 278 PHE A CA 1
ATOM 693 C C . PHE A 1 117 ? 77.695 15.162 35.014 1.00 27.58 278 PHE A C 1
ATOM 694 O O . PHE A 1 117 ? 78.243 16.252 35.206 1.00 23.97 278 PHE A O 1
ATOM 702 N N . ALA A 1 118 ? 78.338 14.005 35.116 1.00 27.33 279 ALA A N 1
ATOM 703 C CA . ALA A 1 118 ? 79.791 13.972 35.215 1.00 24.45 279 ALA A CA 1
ATOM 704 C C . ALA A 1 118 ? 80.324 14.346 33.836 1.00 26.30 279 ALA A C 1
ATOM 705 O O . ALA A 1 118 ? 79.641 14.148 32.817 1.00 23.03 279 ALA A O 1
ATOM 707 N N . GLY A 1 119 ? 81.537 14.877 33.786 1.00 26.60 280 GLY A N 1
ATOM 708 C CA . GLY A 1 119 ? 82.133 15.227 32.510 1.00 23.47 280 GLY A CA 1
ATOM 709 C C . GLY A 1 119 ? 83.529 14.653 32.394 1.00 23.82 280 GLY A C 1
ATOM 710 O O . GLY A 1 119 ? 84.362 14.813 33.301 1.00 23.74 280 GLY A O 1
ATOM 711 N N . ILE A 1 120 ? 83.788 13.978 31.280 1.00 22.42 281 ILE A N 1
ATOM 712 C CA . ILE A 1 120 ? 85.123 13.490 30.988 1.00 21.64 281 ILE A CA 1
ATOM 713 C C . ILE A 1 120 ? 85.592 14.001 29.625 1.00 22.37 281 ILE A C 1
ATOM 714 O O . ILE A 1 120 ? 84.811 14.062 28.676 1.00 22.84 281 ILE A O 1
ATOM 719 N N . GLU A 1 121 ? 86.866 14.374 29.526 1.00 21.44 282 GLU A N 1
ATOM 720 C CA . GLU A 1 121 ? 87.432 14.767 28.242 1.00 22.45 282 GLU A CA 1
ATOM 721 C C . GLU A 1 121 ? 88.322 13.682 27.646 1.00 22.75 282 GLU A C 1
ATOM 722 O O . GLU A 1 121 ? 89.204 13.139 28.328 1.00 20.13 282 GLU A O 1
ATOM 728 N N . VAL A 1 122 ? 88.095 13.360 26.377 1.00 21.41 283 VAL A N 1
ATOM 729 C CA . VAL A 1 122 ? 89.070 12.572 25.629 1.00 21.09 283 VAL A CA 1
ATOM 730 C C . VAL A 1 122 ? 90.171 13.530 25.173 1.00 23.34 283 VAL A C 1
ATOM 731 O O . VAL A 1 122 ? 89.893 14.495 24.457 1.00 23.54 283 VAL A O 1
ATOM 735 N N . CYS A 1 123 ? 91.415 13.285 25.572 1.00 22.90 284 CYS A N 1
ATOM 736 C CA . CYS A 1 123 ? 92.468 14.293 25.377 1.00 22.29 284 CYS A CA 1
ATOM 737 C C . CYS A 1 123 ? 93.215 14.177 24.056 1.00 23.53 284 CYS A C 1
ATOM 738 O O . CYS A 1 123 ? 93.090 13.171 23.352 1.00 23.65 284 CYS A O 1
ATOM 741 N N . GLN A 1 124 ? 93.995 15.209 23.734 1.00 22.25 285 GLN A N 1
ATOM 742 C CA . GLN A 1 124 ? 94.735 15.266 22.468 1.00 28.31 285 GLN A CA 1
ATOM 743 C C . GLN A 1 124 ? 93.838 15.219 21.231 1.00 26.24 285 GLN A C 1
ATOM 744 O O . GLN A 1 124 ? 94.251 14.711 20.180 1.00 25.11 285 GLN A O 1
ATOM 750 N N . SER A 1 125 ? 92.619 15.745 21.331 1.00 26.87 286 SER A N 1
ATOM 751 C CA . SER A 1 125 ? 91.679 15.613 20.201 1.00 26.22 286 SER A CA 1
ATOM 752 C C . SER A 1 125 ? 92.110 16.392 18.959 1.00 27.98 286 SER A C 1
ATOM 753 O O . SER A 1 125 ? 91.568 16.178 17.879 1.00 27.17 286 SER A O 1
ATOM 756 N N . MET A 1 126 ? 93.077 17.293 19.102 1.00 30.81 287 MET A N 1
ATOM 757 C CA . MET A 1 126 ? 93.643 17.963 17.927 1.00 31.88 287 MET A CA 1
ATOM 758 C C . MET A 1 126 ? 95.016 17.413 17.564 1.00 31.01 287 MET A C 1
ATOM 759 O O . MET A 1 126 ? 95.297 17.137 16.407 1.00 35.00 287 MET A O 1
ATOM 764 N N . SER A 1 127 ? 95.869 17.236 18.562 1.00 31.67 288 SER A N 1
ATOM 765 C CA . SER A 1 127 ? 97.245 16.842 18.296 1.00 30.65 288 SER A CA 1
ATOM 766 C C . SER A 1 127 ? 97.406 15.370 17.895 1.00 30.29 288 SER A C 1
ATOM 767 O O . SER A 1 127 ? 98.196 15.052 17.001 1.00 32.31 288 SER A O 1
ATOM 770 N N . ALA A 1 128 ? 96.675 14.469 18.546 1.00 24.92 289 ALA A N 1
ATOM 771 C CA . ALA A 1 128 ? 96.879 13.038 18.293 1.00 24.68 289 ALA A CA 1
ATOM 772 C C . ALA A 1 128 ? 96.491 12.615 16.876 1.00 28.08 289 ALA A C 1
ATOM 773 O O . ALA A 1 128 ? 95.581 13.191 16.249 1.00 25.73 289 ALA A O 1
ATOM 775 N N . SER A 1 129 ? 97.181 11.592 16.380 1.00 28.33 290 SER A N 1
ATOM 776 C CA . SER A 1 129 ? 96.816 10.966 15.111 1.00 29.59 290 SER A CA 1
ATOM 777 C C . SER A 1 129 ? 95.473 10.271 15.299 1.00 27.98 290 SER A C 1
ATOM 778 O O . SER A 1 129 ? 95.032 10.084 16.443 1.00 27.36 290 SER A O 1
ATOM 781 N N . ASP A 1 130 ? 94.821 9.884 14.204 1.00 27.23 291 ASP A N 1
ATOM 782 C CA . ASP A 1 130 ? 93.566 9.129 14.309 1.00 24.07 291 ASP A CA 1
ATOM 783 C C . ASP A 1 130 ? 93.745 7.900 15.186 1.00 27.94 291 ASP A C 1
ATOM 784 O O . ASP A 1 130 ? 92.951 7.665 16.104 1.00 30.45 291 ASP A O 1
ATOM 789 N N . ALA A 1 131 ? 94.791 7.119 14.915 1.00 24.52 292 ALA A N 1
ATOM 790 C CA . ALA A 1 131 ? 95.005 5.874 15.661 1.00 28.14 292 ALA A CA 1
ATOM 791 C C . ALA A 1 131 ? 95.167 6.145 17.152 1.00 27.77 292 ALA A C 1
ATOM 792 O O . ALA A 1 131 ? 94.557 5.468 17.985 1.00 30.59 292 ALA A O 1
ATOM 794 N N . GLN A 1 132 ? 95.993 7.127 17.495 1.00 25.51 293 GLN A N 1
ATOM 795 C CA . GLN A 1 132 ? 96.210 7.442 18.909 1.00 23.19 293 GLN A CA 1
ATOM 796 C C . GLN A 1 132 ? 94.951 8.023 19.562 1.00 27.26 293 GLN A C 1
ATOM 797 O O . GLN A 1 132 ? 94.611 7.678 20.696 1.00 25.20 293 GLN A O 1
ATOM 803 N N . PHE A 1 133 ? 94.240 8.892 18.853 1.00 27.54 294 PHE A N 1
ATOM 804 C CA . PHE A 1 133 ? 93.035 9.455 19.454 1.00 23.38 294 PHE A CA 1
ATOM 805 C C . PHE A 1 133 ? 91.966 8.382 19.723 1.00 24.15 294 PHE A C 1
ATOM 806 O O . PHE A 1 133 ? 91.288 8.420 20.756 1.00 22.39 294 PHE A O 1
ATOM 814 N N . LEU A 1 134 ? 91.826 7.426 18.805 1.00 20.87 295 LEU A N 1
ATOM 815 C CA . LEU A 1 134 ? 90.852 6.343 18.975 1.00 22.13 295 LEU A CA 1
ATOM 816 C C . LEU A 1 134 ? 91.179 5.510 20.211 1.00 24.10 295 LEU A C 1
ATOM 817 O O . LEU A 1 134 ? 90.274 5.040 20.921 1.00 26.03 295 LEU A O 1
ATOM 822 N N . LYS A 1 135 ? 92.470 5.342 20.485 1.00 25.18 296 LYS A N 1
ATOM 823 C CA . LYS A 1 135 ? 92.891 4.656 21.705 1.00 25.94 296 LYS A CA 1
ATOM 824 C C . LYS A 1 135 ? 92.617 5.510 22.929 1.00 23.99 296 LYS A C 1
ATOM 825 O O . LYS A 1 135 ? 92.305 4.979 23.990 1.00 21.18 296 LYS A O 1
ATOM 831 N N . ASN A 1 136 ? 92.748 6.830 22.804 1.00 23.09 297 ASN A N 1
ATOM 832 C CA . ASN A 1 136 ? 92.389 7.688 23.931 1.00 23.37 297 ASN A CA 1
ATOM 833 C C . ASN A 1 136 ? 90.913 7.519 24.260 1.00 23.19 297 ASN A C 1
ATOM 834 O O . ASN A 1 136 ? 90.548 7.457 25.429 1.00 21.06 297 ASN A O 1
ATOM 839 N N . GLU A 1 137 ? 90.087 7.410 23.227 1.00 22.51 298 GLU A N 1
ATOM 840 C CA . GLU A 1 137 ? 88.653 7.261 23.410 1.00 25.71 298 GLU A CA 1
ATOM 841 C C . GLU A 1 137 ? 88.331 5.978 24.165 1.00 25.25 298 GLU A C 1
ATOM 842 O O . GLU A 1 137 ? 87.435 5.957 25.008 1.00 27.81 298 GLU A O 1
ATOM 848 N N . GLN A 1 138 ? 89.055 4.905 23.859 1.00 24.29 299 GLN A N 1
ATOM 849 C CA . GLN A 1 138 ? 88.750 3.608 24.463 1.00 26.82 299 GLN A CA 1
ATOM 850 C C . GLN A 1 138 ? 89.067 3.650 25.953 1.00 25.11 299 GLN A C 1
ATOM 851 O O . GLN A 1 138 ? 88.352 3.054 26.755 1.00 26.00 299 GLN A O 1
ATOM 857 N N . ALA A 1 139 ? 90.103 4.390 26.335 1.00 23.98 300 ALA A N 1
ATOM 858 C CA . ALA A 1 139 ? 90.415 4.532 27.763 1.00 25.17 300 ALA A CA 1
ATOM 859 C C . ALA A 1 139 ? 89.259 5.231 28.489 1.00 25.65 300 ALA A C 1
ATOM 860 O O . ALA A 1 139 ? 88.881 4.864 29.601 1.00 23.22 300 ALA A O 1
ATOM 862 N N . VAL A 1 140 ? 88.707 6.250 27.840 1.00 24.69 301 VAL A N 1
ATOM 863 C CA . VAL A 1 140 ? 87.580 6.985 28.377 1.00 20.79 301 VAL A CA 1
ATOM 864 C C . VAL A 1 140 ? 86.325 6.105 28.487 1.00 23.18 301 VAL A C 1
ATOM 865 O O . VAL A 1 140 ? 85.590 6.188 29.477 1.00 21.09 301 VAL A O 1
ATOM 869 N N . PHE A 1 141 ? 86.074 5.265 27.484 1.00 23.39 302 PHE A N 1
ATOM 870 C CA . PHE A 1 141 ? 84.929 4.362 27.546 1.00 23.24 302 PHE A CA 1
ATOM 871 C C . PHE A 1 141 ? 85.072 3.355 28.684 1.00 24.40 302 PHE A C 1
ATOM 872 O O . PHE A 1 141 ? 84.108 3.054 29.399 1.00 22.30 302 PHE A O 1
ATOM 880 N N . GLN A 1 142 ? 86.270 2.806 28.839 1.00 24.44 303 GLN A N 1
ATOM 881 C CA . GLN A 1 142 ? 86.492 1.818 29.895 1.00 25.05 303 GLN A CA 1
ATOM 882 C C . GLN A 1 142 ? 86.320 2.463 31.270 1.00 26.72 303 GLN A C 1
ATOM 883 O O . GLN A 1 142 ? 85.721 1.881 32.178 1.00 26.36 303 GLN A O 1
ATOM 889 N N . PHE A 1 143 ? 86.827 3.682 31.421 1.00 27.19 304 PHE A N 1
ATOM 890 C CA . PHE A 1 143 ? 86.687 4.372 32.698 1.00 26.87 304 PHE A CA 1
ATOM 891 C C . PHE A 1 143 ? 85.226 4.721 32.967 1.00 26.72 304 PHE A C 1
ATOM 892 O O . PHE A 1 143 ? 84.730 4.571 34.087 1.00 29.13 304 PHE A O 1
ATOM 900 N N . THR A 1 144 ? 84.528 5.187 31.936 1.00 27.16 305 THR A N 1
ATOM 901 C CA . THR A 1 144 ? 83.126 5.531 32.103 1.00 25.64 305 THR A CA 1
ATOM 902 C C . THR A 1 144 ? 82.329 4.297 32.518 1.00 27.46 305 THR A C 1
ATOM 903 O O . THR A 1 144 ? 81.467 4.371 33.402 1.00 27.27 305 THR A O 1
ATOM 907 N N . ALA A 1 145 ? 82.637 3.163 31.891 1.00 23.32 306 ALA A N 1
ATOM 908 C CA . ALA A 1 145 ? 82.019 1.890 32.252 1.00 23.78 306 ALA A CA 1
ATOM 909 C C . ALA A 1 145 ? 82.213 1.580 33.745 1.00 26.88 306 ALA A C 1
ATOM 910 O O . ALA A 1 145 ? 81.267 1.191 34.429 1.00 26.06 306 ALA A O 1
ATOM 912 N N . GLU A 1 146 ? 83.413 1.772 34.253 1.00 30.19 307 GLU A N 1
ATOM 913 C CA . GLU A 1 146 ? 83.698 1.568 35.654 1.00 32.87 307 GLU A CA 1
ATOM 914 C C . GLU A 1 146 ? 82.882 2.508 36.538 1.00 32.04 307 GLU A C 1
ATOM 915 O O . GLU A 1 146 ? 82.295 2.056 37.464 1.00 29.70 307 GLU A O 1
ATOM 921 N N . LYS A 1 147 ? 82.775 3.778 36.176 1.00 28.72 308 LYS A N 1
ATOM 922 C CA . LYS A 1 147 ? 81.950 4.707 36.901 1.00 25.43 308 LYS A CA 1
ATOM 923 C C . LYS A 1 147 ? 80.482 4.365 36.905 1.00 28.60 308 LYS A C 1
ATOM 924 O O . LYS A 1 147 ? 79.860 4.561 37.884 1.00 30.46 308 LYS A O 1
ATOM 930 N N . PHE A 1 148 ? 79.961 3.898 35.786 1.00 27.09 309 PHE A N 1
ATOM 931 C CA . PHE A 1 148 ? 78.570 3.572 35.647 1.00 27.45 309 PHE A CA 1
ATOM 932 C C . PHE A 1 148 ? 78.224 2.430 36.579 1.00 28.73 309 PHE A C 1
ATOM 933 O O . PHE A 1 148 ? 77.196 2.424 37.167 1.00 26.41 309 PHE A O 1
ATOM 941 N N . LYS A 1 149 ? 79.126 1.486 36.702 1.00 30.59 310 LYS A N 1
ATOM 942 C CA . LYS A 1 149 ? 78.933 0.393 37.648 1.00 39.56 310 LYS A CA 1
ATOM 943 C C . LYS A 1 149 ? 78.862 0.924 39.087 1.00 37.83 310 LYS A C 1
ATOM 944 O O . LYS A 1 149 ? 77.934 0.593 39.832 1.00 34.77 310 LYS A O 1
ATOM 950 N N . GLU A 1 150 ? 79.811 1.775 39.468 1.00 32.37 311 GLU A N 1
ATOM 951 C CA . GLU A 1 150 ? 79.776 2.362 40.810 1.00 36.83 311 GLU A CA 1
ATOM 952 C C . GLU A 1 150 ? 78.517 3.174 41.075 1.00 38.78 311 GLU A C 1
ATOM 953 O O . GLU A 1 150 ? 77.977 3.124 42.170 1.00 37.11 311 GLU A O 1
ATOM 959 N N . TRP A 1 151 ? 78.058 3.939 40.087 1.00 38.80 312 TRP A N 1
ATOM 960 C CA . TRP A 1 151 ? 76.916 4.832 40.306 1.00 35.31 312 TRP A CA 1
ATOM 961 C C . TRP A 1 151 ? 75.571 4.171 40.011 1.00 33.92 312 TRP A C 1
ATOM 962 O O . TRP A 1 151 ? 74.532 4.821 40.091 1.00 34.27 312 TRP A O 1
ATOM 973 N N . GLY A 1 152 ? 75.590 2.892 39.645 1.00 31.15 313 GLY A N 1
ATOM 974 C CA . GLY A 1 152 ? 74.361 2.191 39.306 1.00 33.79 313 GLY A CA 1
ATOM 975 C C . GLY A 1 152 ? 73.646 2.710 38.063 1.00 37.88 313 GLY A C 1
ATOM 976 O O . GLY A 1 152 ? 72.416 2.763 38.045 1.00 37.44 313 GLY A O 1
ATOM 977 N N . LEU A 1 153 ? 74.391 3.073 37.016 1.00 34.14 314 LEU A N 1
ATOM 978 C CA . LEU A 1 153 ? 73.754 3.603 35.809 1.00 28.62 314 LEU A CA 1
ATOM 979 C C . LEU A 1 153 ? 73.832 2.606 34.665 1.00 30.12 314 LEU A C 1
ATOM 980 O O . LEU A 1 153 ? 74.759 1.799 34.589 1.00 33.71 314 LEU A O 1
ATOM 985 N N . THR A 1 154 ? 72.858 2.658 33.766 1.00 30.43 315 THR A N 1
ATOM 986 C CA . THR A 1 154 ? 72.965 1.888 32.530 1.00 30.77 315 THR A CA 1
ATOM 987 C C . THR A 1 154 ? 73.185 2.847 31.350 1.00 28.93 315 THR A C 1
ATOM 988 O O . THR A 1 154 ? 72.574 3.920 31.284 1.00 29.93 315 THR A O 1
ATOM 992 N N . PRO A 1 155 ? 74.094 2.480 30.438 1.00 26.93 316 PRO A N 1
ATOM 993 C CA . PRO A 1 155 ? 74.430 3.348 29.301 1.00 24.92 316 PRO A CA 1
ATOM 994 C C . PRO A 1 155 ? 73.304 3.419 28.282 1.00 28.74 316 PRO A C 1
ATOM 995 O O . PRO A 1 155 ? 72.842 2.376 27.801 1.00 25.67 316 PRO A O 1
ATOM 999 N N . ASN A 1 156 ? 72.868 4.634 27.962 1.00 25.07 317 ASN A N 1
ATOM 1000 C CA . ASN A 1 156 ? 71.843 4.839 26.936 1.00 26.09 317 ASN A CA 1
ATOM 1001 C C . ASN A 1 156 ? 71.841 6.308 26.528 1.00 24.99 317 ASN A C 1
ATOM 1002 O O . ASN A 1 156 ? 72.656 7.093 27.036 1.00 24.82 317 ASN A O 1
ATOM 1007 N N . ARG A 1 157 ? 70.938 6.691 25.631 1.00 23.87 318 ARG A N 1
ATOM 1008 C CA . ARG A 1 157 ? 70.979 8.050 25.094 1.00 26.31 318 ARG A CA 1
ATOM 1009 C C . ARG A 1 157 ? 70.673 9.107 26.143 1.00 28.53 318 ARG A C 1
ATOM 1010 O O . ARG A 1 157 ? 70.931 10.287 25.911 1.00 23.05 318 ARG A O 1
ATOM 1018 N N . LYS A 1 158 ? 70.148 8.678 27.294 1.00 27.44 319 LYS A N 1
ATOM 1019 C CA . LYS A 1 158 ? 69.878 9.582 28.417 1.00 28.88 319 LYS A CA 1
ATOM 1020 C C . LYS A 1 158 ? 71.061 9.687 29.367 1.00 26.31 319 LYS A C 1
ATOM 1021 O O . LYS A 1 158 ? 71.254 10.702 30.018 1.00 25.60 319 LYS A O 1
ATOM 1027 N N . THR A 1 159 ? 71.862 8.635 29.457 1.00 24.83 320 THR A N 1
ATOM 1028 C CA . THR A 1 159 ? 72.967 8.653 30.408 1.00 25.29 320 THR A CA 1
ATOM 1029 C C . THR A 1 159 ? 74.316 8.926 29.735 1.00 23.52 320 THR A C 1
ATOM 1030 O O . THR A 1 159 ? 75.297 9.227 30.407 1.00 23.41 320 THR A O 1
ATOM 1034 N N . VAL A 1 160 ? 74.370 8.818 28.410 1.00 24.51 321 VAL A N 1
ATOM 1035 C CA . VAL A 1 160 ? 75.610 9.114 27.690 1.00 22.24 321 VAL A CA 1
ATOM 1036 C C . VAL A 1 160 ? 75.370 10.292 26.757 1.00 25.84 321 VAL A C 1
ATOM 1037 O O . VAL A 1 160 ? 74.595 10.175 25.815 1.00 25.51 321 VAL A O 1
ATOM 1041 N N . ARG A 1 161 ? 76.028 11.424 27.016 1.00 28.70 322 ARG A N 1
ATOM 1042 C CA . ARG A 1 161 ? 75.645 12.688 26.379 1.00 25.50 322 ARG A CA 1
ATOM 1043 C C . ARG A 1 161 ? 76.773 13.417 25.664 1.00 24.89 322 ARG A C 1
ATOM 1044 O O . ARG A 1 161 ? 77.960 13.152 25.909 1.00 23.62 322 ARG A O 1
ATOM 1052 N N . LEU A 1 162 ? 76.386 14.356 24.797 1.00 24.14 323 LEU A N 1
ATOM 1053 C CA . LEU A 1 162 ? 77.328 15.230 24.109 1.00 20.60 323 LEU A CA 1
ATOM 1054 C C . LEU A 1 162 ? 77.183 16.657 24.617 1.00 24.42 323 LEU A C 1
ATOM 1055 O O . LEU A 1 162 ? 76.085 17.107 24.943 1.00 26.10 323 LEU A O 1
ATOM 1060 N N . HIS A 1 163 ? 78.310 17.355 24.684 1.00 23.39 324 HIS A N 1
ATOM 1061 C CA . HIS A 1 163 ? 78.375 18.753 25.082 1.00 20.50 324 HIS A CA 1
ATOM 1062 C C . HIS A 1 163 ? 77.362 19.540 24.253 1.00 26.57 324 HIS A C 1
ATOM 1063 O O . HIS A 1 163 ? 76.607 20.357 24.787 1.00 27.09 324 HIS A O 1
ATOM 1070 N N . MET A 1 164 ? 77.318 19.270 22.948 1.00 24.10 325 MET A N 1
ATOM 1071 C CA . MET A 1 164 ? 76.440 20.025 22.054 1.00 25.43 325 MET A CA 1
ATOM 1072 C C . MET A 1 164 ? 74.949 19.821 22.329 1.00 29.44 325 MET A C 1
ATOM 1073 O O . MET A 1 164 ? 74.111 20.475 21.713 1.00 29.88 325 MET A O 1
ATOM 1078 N N . GLU A 1 165 ? 74.603 18.922 23.247 1.00 28.91 326 GLU A N 1
ATOM 1079 C CA . GLU A 1 165 ? 73.195 18.776 23.603 1.00 30.72 326 GLU A CA 1
ATOM 1080 C C . GLU A 1 165 ? 72.799 19.839 24.619 1.00 33.25 326 GLU A C 1
ATOM 1081 O O . GLU A 1 165 ? 71.610 20.069 24.842 1.00 34.16 326 GLU A O 1
ATOM 1087 N N . PHE A 1 166 ? 73.792 20.482 25.238 1.00 26.84 327 PHE A N 1
ATOM 1088 C CA . PHE A 1 166 ? 73.517 21.473 26.286 1.00 30.33 327 PHE A CA 1
ATOM 1089 C C . PHE A 1 166 ? 73.660 22.920 25.838 1.00 31.99 327 PHE A C 1
ATOM 1090 O O . PHE A 1 166 ? 72.933 23.786 26.308 1.00 33.84 327 PHE A O 1
ATOM 1098 N N . VAL A 1 167 ? 74.616 23.171 24.949 1.00 35.16 328 VAL A N 1
ATOM 1099 C CA . VAL A 1 167 ? 74.837 24.494 24.376 1.00 31.82 328 VAL A CA 1
ATOM 1100 C C . VAL A 1 167 ? 75.299 24.245 22.948 1.00 32.81 328 VAL A C 1
ATOM 1101 O O . VAL A 1 167 ? 75.921 23.224 22.671 1.00 33.93 328 VAL A O 1
ATOM 1105 N N . PRO A 1 168 ? 74.981 25.161 22.026 1.00 36.17 329 PRO A N 1
ATOM 1106 C CA . PRO A 1 168 ? 75.360 24.885 20.635 1.00 37.12 329 PRO A CA 1
ATOM 1107 C C . PRO A 1 168 ? 76.860 25.079 20.438 1.00 40.55 329 PRO A C 1
ATOM 1108 O O . PRO A 1 168 ? 77.320 26.220 20.343 1.00 42.61 329 PRO A O 1
ATOM 1112 N N . THR A 1 169 ? 77.610 23.978 20.401 1.00 34.98 330 THR A N 1
ATOM 1113 C CA . THR A 1 169 ? 79.043 24.029 20.136 1.00 35.61 330 THR A CA 1
ATOM 1114 C C . THR A 1 169 ? 79.388 22.909 19.184 1.00 34.56 330 THR A C 1
ATOM 1115 O O . THR A 1 169 ? 78.533 22.097 18.838 1.00 42.83 330 THR A O 1
ATOM 1119 N N . ALA A 1 170 ? 80.651 22.852 18.777 1.00 32.66 331 ALA A N 1
ATOM 1120 C CA . ALA A 1 170 ? 81.105 21.804 17.877 1.00 32.49 331 ALA A CA 1
ATOM 1121 C C . ALA A 1 170 ? 81.866 20.718 18.658 1.00 33.60 331 ALA A C 1
ATOM 1122 O O . ALA A 1 170 ? 82.825 20.145 18.154 1.00 37.47 331 ALA A O 1
ATOM 1124 N N . CYS A 1 171 ? 81.445 20.410 19.866 1.00 28.17 332 CYS A N 1
ATOM 1125 C CA . CYS A 1 171 ? 82.095 19.423 20.652 1.00 27.93 332 CYS A CA 1
ATOM 1126 C C . CYS A 1 171 ? 81.166 18.242 20.871 1.00 28.09 332 CYS A C 1
ATOM 1127 O O . CYS A 1 171 ? 80.040 18.412 21.197 1.00 28.64 332 CYS A O 1
ATOM 1130 N N . PRO A 1 172 ? 81.642 17.034 20.723 1.00 29.78 333 PRO A N 1
ATOM 1131 C CA . PRO A 1 172 ? 83.037 16.615 20.518 1.00 25.62 333 PRO A CA 1
ATOM 1132 C C . PRO A 1 172 ? 83.418 16.498 19.048 1.00 25.96 333 PRO A C 1
ATOM 1133 O O . PRO A 1 172 ? 82.943 15.575 18.370 1.00 26.77 333 PRO A O 1
ATOM 1137 N N . HIS A 1 173 ? 84.293 17.392 18.586 1.00 22.66 334 HIS A N 1
ATOM 1138 C CA . HIS A 1 173 ? 84.594 17.539 17.166 1.00 24.62 334 HIS A CA 1
ATOM 1139 C C . HIS A 1 173 ? 85.290 16.328 16.564 1.00 24.44 334 HIS A C 1
ATOM 1140 O O . HIS A 1 173 ? 84.962 15.914 15.451 1.00 25.71 334 HIS A O 1
ATOM 1147 N N . ARG A 1 174 ? 86.266 15.768 17.276 1.00 21.75 335 ARG A N 1
ATOM 1148 C CA . ARG A 1 174 ? 87.097 14.714 16.693 1.00 22.82 335 ARG A CA 1
ATOM 1149 C C . ARG A 1 174 ? 86.365 13.372 16.704 1.00 24.49 335 ARG A C 1
ATOM 1150 O O . ARG A 1 174 ? 86.364 12.635 15.703 1.00 23.05 335 ARG A O 1
ATOM 1158 N N . SER A 1 175 ? 85.733 13.058 17.832 1.00 22.16 336 SER A N 1
ATOM 1159 C CA . SER A 1 175 ? 84.877 11.871 17.922 1.00 21.76 336 SER A CA 1
ATOM 1160 C C . SER A 1 175 ? 83.802 11.900 16.841 1.00 22.95 336 SER A C 1
ATOM 1161 O O . SER A 1 175 ? 83.540 10.888 16.179 1.00 21.01 336 SER A O 1
ATOM 1164 N N . MET A 1 176 ? 83.174 13.056 16.648 1.00 22.23 337 MET A N 1
ATOM 1165 C CA . MET A 1 176 ? 82.076 13.108 15.687 1.00 21.93 337 MET A CA 1
ATOM 1166 C C . MET A 1 176 ? 82.557 12.838 14.266 1.00 22.02 337 MET A C 1
ATOM 1167 O O . MET A 1 176 ? 81.931 12.073 13.528 1.00 21.53 337 MET A O 1
ATOM 1172 N N . VAL A 1 177 ? 83.679 13.434 13.876 1.00 25.17 338 VAL A N 1
ATOM 1173 C CA . VAL A 1 177 ? 84.116 13.251 12.495 1.00 22.42 338 VAL A CA 1
ATOM 1174 C C . VAL A 1 177 ? 84.580 11.815 12.240 1.00 22.78 338 VAL A C 1
ATOM 1175 O O . VAL A 1 177 ? 84.297 11.261 11.178 1.00 25.62 338 VAL A O 1
ATOM 1179 N N . LEU A 1 178 ? 85.244 11.195 13.219 1.00 22.87 339 LEU A N 1
ATOM 1180 C CA . LEU A 1 178 ? 85.716 9.808 13.062 1.00 22.28 339 LEU A CA 1
ATOM 1181 C C . LEU A 1 178 ? 84.584 8.783 13.062 1.00 24.85 339 LEU A C 1
ATOM 1182 O O . LEU A 1 178 ? 84.649 7.758 12.365 1.00 24.08 339 LEU A O 1
ATOM 1187 N N . HIS A 1 179 ? 83.548 9.040 13.854 1.00 20.61 340 HIS A N 1
ATOM 1188 C CA . HIS A 1 179 ? 82.501 8.040 14.013 1.00 18.68 340 HIS A CA 1
ATOM 1189 C C . HIS A 1 179 ? 81.249 8.291 13.193 1.00 21.42 340 HIS A C 1
ATOM 1190 O O . HIS A 1 179 ? 80.396 7.411 13.103 1.00 25.28 340 HIS A O 1
ATOM 1197 N N . THR A 1 180 ? 81.133 9.476 12.586 1.00 20.85 341 THR A N 1
ATOM 1198 C CA . THR A 1 180 ? 79.949 9.791 11.766 1.00 18.59 341 THR A CA 1
ATOM 1199 C C . THR A 1 180 ? 80.295 10.279 10.369 1.00 22.48 341 THR A C 1
ATOM 1200 O O . THR A 1 180 ? 79.468 10.192 9.459 1.00 25.32 341 THR A O 1
ATOM 1204 N N . GLY A 1 181 ? 81.510 10.804 10.205 1.00 24.48 342 GLY A N 1
ATOM 1205 C CA . GLY A 1 181 ? 81.924 11.381 8.937 1.00 21.00 342 GLY A CA 1
ATOM 1206 C C . GLY A 1 181 ? 81.510 12.842 8.821 1.00 29.28 342 GLY A C 1
ATOM 1207 O O . GLY A 1 181 ? 81.888 13.532 7.876 1.00 30.57 342 GLY A O 1
ATOM 1208 N N . PHE A 1 182 ? 80.742 13.324 9.795 1.00 28.49 343 PHE A N 1
ATOM 1209 C CA . PHE A 1 182 ? 80.308 14.717 9.805 1.00 25.34 343 PHE A CA 1
ATOM 1210 C C . PHE A 1 182 ? 81.252 15.557 10.668 1.00 26.47 343 PHE A C 1
ATOM 1211 O O . PHE A 1 182 ? 81.508 15.221 11.834 1.00 23.28 343 PHE A O 1
ATOM 1219 N N . ASN A 1 183 ? 81.761 16.650 10.104 1.00 26.41 344 ASN A N 1
ATOM 1220 C CA . ASN A 1 183 ? 82.694 17.517 10.821 1.00 27.42 344 ASN A CA 1
ATOM 1221 C C . ASN A 1 183 ? 82.016 18.792 11.324 1.00 27.11 344 ASN A C 1
ATOM 1222 O O . ASN A 1 183 ? 81.832 19.731 10.558 1.00 27.99 344 ASN A O 1
ATOM 1227 N N . PRO A 1 184 ? 81.675 18.848 12.625 1.00 27.94 345 PRO A N 1
ATOM 1228 C CA . PRO A 1 184 ? 80.910 20.013 13.090 1.00 25.28 345 PRO A CA 1
ATOM 1229 C C . PRO A 1 184 ? 81.731 21.302 13.096 1.00 26.15 345 PRO A C 1
ATOM 1230 O O . PRO A 1 184 ? 81.146 22.386 13.190 1.00 28.87 345 PRO A O 1
ATOM 1234 N N . VAL A 1 185 ? 83.054 21.203 13.007 1.00 24.48 346 VAL A N 1
ATOM 1235 C CA . VAL A 1 185 ? 83.885 22.415 12.925 1.00 25.90 346 VAL A CA 1
ATOM 1236 C C . VAL A 1 185 ? 83.626 23.191 11.625 1.00 32.62 346 VAL A C 1
ATOM 1237 O O . VAL A 1 185 ? 83.542 24.428 11.627 1.00 32.51 346 VAL A O 1
ATOM 1241 N N . THR A 1 186 ? 83.473 22.463 10.520 1.00 28.38 347 THR A N 1
ATOM 1242 C CA . THR A 1 186 ? 83.328 23.095 9.206 1.00 28.03 347 THR A CA 1
ATOM 1243 C C . THR A 1 186 ? 81.924 22.996 8.599 1.00 32.39 347 THR A C 1
ATOM 1244 O O . THR A 1 186 ? 81.629 23.671 7.615 1.00 33.00 347 THR A O 1
ATOM 1248 N N . GLN A 1 187 ? 81.070 22.146 9.164 1.00 28.16 348 GLN A N 1
ATOM 1249 C CA . GLN A 1 187 ? 79.752 21.912 8.586 1.00 26.66 348 GLN A CA 1
ATOM 1250 C C . GLN A 1 187 ? 78.608 22.415 9.460 1.00 30.81 348 GLN A C 1
ATOM 1251 O O . GLN A 1 187 ? 77.441 22.259 9.102 1.00 32.79 348 GLN A O 1
ATOM 1257 N N . GLY A 1 188 ? 78.931 23.017 10.602 1.00 29.93 349 GLY A N 1
ATOM 1258 C CA . GLY A 1 188 ? 77.898 23.523 11.492 1.00 27.70 349 GLY A CA 1
ATOM 1259 C C . GLY A 1 188 ? 77.228 22.464 12.365 1.00 30.60 349 GLY A C 1
ATOM 1260 O O . GLY A 1 188 ? 77.764 21.373 12.575 1.00 30.32 349 GLY A O 1
ATOM 1261 N N . ARG A 1 189 ? 76.053 22.794 12.891 1.00 32.13 350 ARG A N 1
ATOM 1262 C CA . ARG A 1 189 ? 75.364 21.914 13.819 1.00 35.38 350 ARG A CA 1
ATOM 1263 C C . ARG A 1 189 ? 74.855 20.656 13.110 1.00 31.04 350 ARG A C 1
ATOM 1264 O O . ARG A 1 189 ? 74.233 20.735 12.046 1.00 33.51 350 ARG A O 1
ATOM 1272 N N . PRO A 1 190 ? 75.136 19.481 13.687 1.00 26.43 351 PRO A N 1
ATOM 1273 C CA . PRO A 1 190 ? 74.678 18.242 13.044 1.00 25.61 351 PRO A CA 1
ATOM 1274 C C . PRO A 1 190 ? 73.209 17.979 13.350 1.00 27.46 351 PRO A C 1
ATOM 1275 O O . PRO A 1 190 ? 72.684 18.495 14.346 1.00 29.05 351 PRO A O 1
ATOM 1279 N N . SER A 1 191 ? 72.561 17.185 12.506 1.00 25.49 352 SER A N 1
ATOM 1280 C CA . SER A 1 191 ? 71.202 16.724 12.776 1.00 33.23 352 SER A CA 1
ATOM 1281 C C . SER A 1 191 ? 71.179 15.786 13.985 1.00 32.71 352 SER A C 1
ATOM 1282 O O . SER A 1 191 ? 72.220 15.308 14.444 1.00 28.47 352 SER A O 1
ATOM 1285 N N . GLN A 1 192 ? 69.982 15.522 14.493 1.00 34.85 353 GLN A N 1
ATOM 1286 C CA . GLN A 1 192 ? 69.788 14.602 15.611 1.00 34.30 353 GLN A CA 1
ATOM 1287 C C . GLN A 1 192 ? 70.267 13.176 15.261 1.00 33.20 353 GLN A C 1
ATOM 1288 O O . GLN A 1 192 ? 70.834 12.468 16.108 1.00 33.59 353 GLN A O 1
ATOM 1294 N N . ALA A 1 193 ? 70.063 12.765 14.012 1.00 23.35 354 ALA A N 1
ATOM 1295 C CA . ALA A 1 193 ? 70.521 11.448 13.569 1.00 29.20 354 ALA A CA 1
ATOM 1296 C C . ALA A 1 193 ? 72.043 11.318 13.607 1.00 29.02 354 ALA A C 1
ATOM 1297 O O . ALA A 1 193 ? 72.570 10.249 13.932 1.00 26.79 354 ALA A O 1
ATOM 1299 N N . ILE A 1 194 ? 72.747 12.394 13.260 1.00 29.39 355 ILE A N 1
ATOM 1300 C CA . ILE A 1 194 ? 74.205 12.389 13.326 1.00 26.57 355 ILE A CA 1
ATOM 1301 C C . ILE A 1 194 ? 74.661 12.294 14.786 1.00 23.83 355 ILE A C 1
ATOM 1302 O O . ILE A 1 194 ? 75.545 11.496 15.121 1.00 22.95 355 ILE A O 1
ATOM 1307 N N . MET A 1 195 ? 74.058 13.106 15.650 1.00 22.96 356 MET A N 1
ATOM 1308 C CA . MET A 1 195 ? 74.352 13.056 17.077 1.00 27.62 356 MET A CA 1
ATOM 1309 C C . MET A 1 195 ? 74.093 11.658 17.646 1.00 28.42 356 MET A C 1
ATOM 1310 O O . MET A 1 195 ? 74.901 11.132 18.421 1.00 27.45 356 MET A O 1
ATOM 1315 N N . ASN A 1 196 ? 72.979 11.049 17.249 1.00 26.80 357 ASN A N 1
ATOM 1316 C CA . ASN A 1 196 ? 72.627 9.713 17.744 1.00 25.90 357 ASN A CA 1
ATOM 1317 C C . ASN A 1 196 ? 73.543 8.614 17.238 1.00 23.67 357 ASN A C 1
ATOM 1318 O O . ASN A 1 196 ? 73.837 7.647 17.955 1.00 24.96 357 ASN A O 1
ATOM 1323 N N . LYS A 1 197 ? 74.010 8.755 16.005 1.00 22.48 358 LYS A N 1
ATOM 1324 C CA . LYS A 1 197 ? 74.997 7.810 15.485 1.00 25.47 358 LYS A CA 1
ATOM 1325 C C . LYS A 1 197 ? 76.226 7.813 16.390 1.00 24.01 358 LYS A C 1
ATOM 1326 O O . LYS A 1 197 ? 76.763 6.762 16.724 1.00 22.99 358 LYS A O 1
ATOM 1332 N N . LEU A 1 198 ? 76.658 8.996 16.812 1.00 23.63 359 LEU A N 1
ATOM 1333 C CA . LEU A 1 198 ? 77.845 9.087 17.646 1.00 21.38 359 LEU A CA 1
ATOM 1334 C C . LEU A 1 198 ? 77.551 8.576 19.060 1.00 20.25 359 LEU A C 1
ATOM 1335 O O . LEU A 1 198 ? 78.348 7.815 19.627 1.00 18.31 359 LEU A O 1
ATOM 1340 N N . LYS A 1 199 ? 76.416 8.984 19.633 1.00 17.94 360 LYS A N 1
ATOM 1341 C CA . LYS A 1 199 ? 76.062 8.532 20.986 1.00 19.40 360 LYS A CA 1
ATOM 1342 C C . LYS A 1 199 ? 75.925 7.018 21.015 1.00 18.93 360 LYS A C 1
ATOM 1343 O O . LYS A 1 199 ? 76.392 6.374 21.954 1.00 22.76 360 LYS A O 1
ATOM 1349 N N . ASP A 1 200 ? 75.299 6.454 19.981 1.00 18.93 361 ASP A N 1
ATOM 1350 C CA . ASP A 1 200 ? 75.098 5.013 19.920 1.00 22.56 361 ASP A CA 1
ATOM 1351 C C . ASP A 1 200 ? 76.431 4.293 19.879 1.00 24.85 361 ASP A C 1
ATOM 1352 O O . ASP A 1 200 ? 76.557 3.199 20.432 1.00 20.56 361 ASP A O 1
ATOM 1357 N N . TYR A 1 201 ? 77.423 4.893 19.212 1.00 21.92 362 TYR A N 1
ATOM 1358 C CA . TYR A 1 201 ? 78.756 4.305 19.215 1.00 20.28 362 TYR A CA 1
ATOM 1359 C C . TYR A 1 201 ? 79.379 4.355 20.618 1.00 21.24 362 TYR A C 1
ATOM 1360 O O . TYR A 1 201 ? 79.901 3.350 21.095 1.00 23.10 362 TYR A O 1
ATOM 1369 N N . PHE A 1 202 ? 79.339 5.520 21.267 1.00 22.69 363 PHE A N 1
ATOM 1370 C CA . PHE A 1 202 ? 79.803 5.646 22.663 1.00 23.75 363 PHE A CA 1
ATOM 1371 C C . PHE A 1 202 ? 79.124 4.610 23.569 1.00 23.60 363 PHE A C 1
ATOM 1372 O O . PHE A 1 202 ? 79.768 3.926 24.381 1.00 21.00 363 PHE A O 1
ATOM 1380 N N . ILE A 1 203 ? 77.809 4.511 23.428 1.00 18.48 364 ILE A N 1
ATOM 1381 C CA . ILE A 1 203 ? 77.012 3.623 24.262 1.00 17.07 364 ILE A CA 1
ATOM 1382 C C . ILE A 1 203 ? 77.388 2.158 24.076 1.00 20.99 364 ILE A C 1
ATOM 1383 O O . ILE A 1 203 ? 77.492 1.412 25.054 1.00 25.35 364 ILE A O 1
ATOM 1388 N N . LYS A 1 204 ? 77.613 1.743 22.834 1.00 21.83 365 LYS A N 1
ATOM 1389 C CA A LYS A 1 204 ? 77.950 0.351 22.552 0.57 24.39 365 LYS A CA 1
ATOM 1390 C CA B LYS A 1 204 ? 77.942 0.347 22.563 0.43 24.47 365 LYS A CA 1
ATOM 1391 C C . LYS A 1 204 ? 79.264 -0.028 23.217 1.00 26.24 365 LYS A C 1
ATOM 1392 O O . LYS A 1 204 ? 79.388 -1.106 23.804 1.00 28.31 365 LYS A O 1
ATOM 1403 N N . GLN A 1 205 ? 80.244 0.872 23.131 1.00 22.64 366 GLN A N 1
ATOM 1404 C CA . GLN A 1 205 ? 81.570 0.610 23.687 1.00 21.66 366 GLN A CA 1
ATOM 1405 C C . GLN A 1 205 ? 81.582 0.607 25.210 1.00 24.88 366 GLN A C 1
ATOM 1406 O O . GLN A 1 205 ? 82.245 -0.224 25.837 1.00 27.54 366 GLN A O 1
ATOM 1412 N N . ILE A 1 206 ? 80.847 1.532 25.807 1.00 21.30 367 ILE A N 1
ATOM 1413 C CA . ILE A 1 206 ? 80.774 1.581 27.252 1.00 22.31 367 ILE A CA 1
ATOM 1414 C C . ILE A 1 206 ? 80.104 0.303 27.733 1.00 28.02 367 ILE A C 1
ATOM 1415 O O . ILE A 1 206 ? 80.533 -0.304 28.725 1.00 27.13 367 ILE A O 1
ATOM 1420 N N . LYS A 1 207 ? 79.071 -0.118 27.005 1.00 28.76 368 LYS A N 1
ATOM 1421 C CA . LYS A 1 207 ? 78.338 -1.336 27.342 1.00 29.35 368 LYS A CA 1
ATOM 1422 C C . LYS A 1 207 ? 79.246 -2.554 27.227 1.00 28.52 368 LYS A C 1
ATOM 1423 O O . LYS A 1 207 ? 79.206 -3.459 28.059 1.00 31.35 368 LYS A O 1
ATOM 1429 N N . ASN A 1 208 ? 80.055 -2.573 26.181 1.00 25.30 369 ASN A N 1
ATOM 1430 C CA . ASN A 1 208 ? 81.031 -3.631 26.009 1.00 30.83 369 ASN A CA 1
ATOM 1431 C C . ASN A 1 208 ? 81.951 -3.752 27.228 1.00 30.31 369 ASN A C 1
ATOM 1432 O O . ASN A 1 208 ? 82.126 -4.847 27.775 1.00 31.54 369 ASN A O 1
ATOM 1437 N N . TYR A 1 209 ? 82.527 -2.639 27.672 1.00 27.54 370 TYR A N 1
ATOM 1438 C CA . TYR A 1 209 ? 83.414 -2.705 28.839 1.00 31.39 370 TYR A CA 1
ATOM 1439 C C . TYR A 1 209 ? 82.690 -3.076 30.123 1.00 32.81 370 TYR A C 1
ATOM 1440 O O . TYR A 1 209 ? 83.285 -3.696 30.999 1.00 39.49 370 TYR A O 1
ATOM 1449 N N . MET A 1 210 ? 81.421 -2.696 30.257 1.00 32.49 371 MET A N 1
ATOM 1450 C CA . MET A 1 210 ? 80.685 -3.047 31.475 1.00 33.46 371 MET A CA 1
ATOM 1451 C C . MET A 1 210 ? 80.431 -4.546 31.517 1.00 37.06 371 MET A C 1
ATOM 1452 O O . MET A 1 210 ? 80.503 -5.169 32.578 1.00 35.99 371 MET A O 1
ATOM 1457 N N . ASP A 1 211 ? 80.145 -5.115 30.351 1.00 38.46 372 ASP A N 1
ATOM 1458 C CA . ASP A 1 211 ? 79.913 -6.545 30.231 1.00 45.41 372 ASP A CA 1
ATOM 1459 C C . ASP A 1 211 ? 81.221 -7.317 30.363 1.00 47.56 372 ASP A C 1
ATOM 1460 O O . ASP A 1 211 ? 81.202 -8.486 30.731 1.00 46.14 372 ASP A O 1
ATOM 1465 N N . LYS A 1 212 ? 82.331 -6.630 30.075 1.00 54.49 373 LYS A N 1
ATOM 1466 C CA . LYS A 1 212 ? 83.693 -7.185 29.993 1.00 57.41 373 LYS A CA 1
ATOM 1467 C C . LYS A 1 212 ? 83.969 -7.838 28.642 1.00 61.90 373 LYS A C 1
ATOM 1468 O O . LYS A 1 212 ? 84.646 -7.258 27.790 1.00 64.11 373 LYS A O 1
ATOM 1474 N N . THR B 1 28 ? 40.022 5.375 -2.269 1.00 83.19 189 THR B N 1
ATOM 1475 C CA . THR B 1 28 ? 39.808 5.877 -0.915 1.00 83.28 189 THR B CA 1
ATOM 1476 C C . THR B 1 28 ? 39.847 7.409 -0.866 1.00 80.52 189 THR B C 1
ATOM 1477 O O . THR B 1 28 ? 39.082 8.042 -0.133 1.00 81.88 189 THR B O 1
ATOM 1481 N N . LEU B 1 29 ? 40.731 7.999 -1.661 1.00 72.04 190 LEU B N 1
ATOM 1482 C CA . LEU B 1 29 ? 40.917 9.440 -1.652 1.00 64.46 190 LEU B CA 1
ATOM 1483 C C . LEU B 1 29 ? 40.447 10.037 -2.972 1.00 57.35 190 LEU B C 1
ATOM 1484 O O . LEU B 1 29 ? 41.067 9.836 -4.015 1.00 55.15 190 LEU B O 1
ATOM 1489 N N . LYS B 1 30 ? 39.343 10.768 -2.920 1.00 56.06 191 LYS B N 1
ATOM 1490 C CA . LYS B 1 30 ? 38.802 11.403 -4.111 1.00 57.53 191 LYS B CA 1
ATOM 1491 C C . LYS B 1 30 ? 39.468 12.758 -4.363 1.00 53.81 191 LYS B C 1
ATOM 1492 O O . LYS B 1 30 ? 39.557 13.596 -3.464 1.00 53.65 191 LYS B O 1
ATOM 1498 N N . VAL B 1 31 ? 39.962 12.961 -5.580 1.00 52.10 192 VAL B N 1
ATOM 1499 C CA . VAL B 1 31 ? 40.509 14.255 -5.968 1.00 46.71 192 VAL B CA 1
ATOM 1500 C C . VAL B 1 31 ? 39.604 14.901 -7.008 1.00 50.99 192 VAL B C 1
ATOM 1501 O O . VAL B 1 31 ? 39.288 14.284 -8.026 1.00 53.83 192 VAL B O 1
ATOM 1505 N N . SER B 1 32 ? 39.188 16.140 -6.754 1.00 50.14 193 SER B N 1
ATOM 1506 C CA . SER B 1 32 ? 38.378 16.884 -7.714 1.00 46.02 193 SER B CA 1
ATOM 1507 C C . SER B 1 32 ? 39.206 17.991 -8.339 1.00 42.99 193 SER B C 1
ATOM 1508 O O . SER B 1 32 ? 39.556 18.961 -7.669 1.00 46.21 193 SER B O 1
ATOM 1511 N N . LYS B 1 33 ? 39.544 17.835 -9.614 1.00 44.40 194 LYS B N 1
ATOM 1512 C CA . LYS B 1 33 ? 40.249 18.883 -10.343 1.00 48.42 194 LYS B CA 1
ATOM 1513 C C . LYS B 1 33 ? 39.225 19.827 -10.975 1.00 50.97 194 LYS B C 1
ATOM 1514 O O . LYS B 1 33 ? 38.649 19.544 -12.028 1.00 54.07 194 LYS B O 1
ATOM 1520 N N . ASN B 1 34 ? 38.999 20.950 -10.308 1.00 45.84 195 ASN B N 1
ATOM 1521 C CA . ASN B 1 34 ? 37.947 21.880 -10.674 1.00 44.40 195 ASN B CA 1
ATOM 1522 C C . ASN B 1 34 ? 38.505 23.275 -10.446 1.00 45.15 195 ASN B C 1
ATOM 1523 O O . ASN B 1 34 ? 38.328 23.865 -9.373 1.00 44.23 195 ASN B O 1
ATOM 1528 N N . HIS B 1 35 ? 39.215 23.780 -11.451 1.00 39.70 196 HIS B N 1
ATOM 1529 C CA . HIS B 1 35 ? 40.036 24.984 -11.299 1.00 40.76 196 HIS B CA 1
ATOM 1530 C C . HIS B 1 35 ? 39.248 26.295 -11.148 1.00 41.70 196 HIS B C 1
ATOM 1531 O O . HIS B 1 35 ? 38.162 26.459 -11.705 1.00 40.27 196 HIS B O 1
ATOM 1538 N N . ILE B 1 36 ? 39.810 27.224 -10.383 1.00 39.70 197 ILE B N 1
ATOM 1539 C CA . ILE B 1 36 ? 39.125 28.469 -10.073 1.00 38.54 197 ILE B CA 1
ATOM 1540 C C . ILE B 1 36 ? 38.877 29.326 -11.311 1.00 39.01 197 ILE B C 1
ATOM 1541 O O . ILE B 1 36 ? 39.445 29.094 -12.380 1.00 39.45 197 ILE B O 1
ATOM 1546 N N . ASN B 1 37 ? 38.025 30.326 -11.137 1.00 42.25 198 ASN B N 1
ATOM 1547 C CA . ASN B 1 37 ? 37.579 31.209 -12.210 1.00 41.97 198 ASN B CA 1
ATOM 1548 C C . ASN B 1 37 ? 38.554 32.395 -12.357 1.00 44.75 198 ASN B C 1
ATOM 1549 O O . ASN B 1 37 ? 38.152 33.560 -12.382 1.00 45.13 198 ASN B O 1
ATOM 1554 N N . TYR B 1 38 ? 39.844 32.069 -12.446 1.00 48.80 199 TYR B N 1
ATOM 1555 C CA . TYR B 1 38 ? 40.929 33.046 -12.499 1.00 47.16 199 TYR B CA 1
ATOM 1556 C C . TYR B 1 38 ? 42.178 32.289 -12.908 1.00 48.31 199 TYR B C 1
ATOM 1557 O O . TYR B 1 38 ? 42.304 31.103 -12.606 1.00 54.52 199 TYR B O 1
ATOM 1566 N N . THR B 1 39 ? 43.103 32.961 -13.586 1.00 46.78 200 THR B N 1
ATOM 1567 C CA . THR B 1 39 ? 44.303 32.294 -14.090 1.00 49.95 200 THR B CA 1
ATOM 1568 C C . THR B 1 39 ? 45.540 32.780 -13.344 1.00 50.36 200 THR B C 1
ATOM 1569 O O . THR B 1 39 ? 45.946 33.930 -13.497 1.00 52.35 200 THR B O 1
ATOM 1573 N N . MET B 1 40 ? 46.137 31.912 -12.533 1.00 48.83 201 MET B N 1
ATOM 1574 C CA . MET B 1 40 ? 47.301 32.297 -11.740 1.00 49.79 201 MET B CA 1
ATOM 1575 C C . MET B 1 40 ? 48.559 32.346 -12.601 1.00 51.83 201 MET B C 1
ATOM 1576 O O . MET B 1 40 ? 48.661 31.622 -13.594 1.00 49.39 201 MET B O 1
ATOM 1581 N N . ASP B 1 41 ? 49.516 33.186 -12.211 1.00 51.63 202 ASP B N 1
ATOM 1582 C CA . ASP B 1 41 ? 50.800 33.265 -12.912 1.00 55.48 202 ASP B CA 1
ATOM 1583 C C . ASP B 1 41 ? 51.576 31.950 -12.936 1.00 58.44 202 ASP B C 1
ATOM 1584 O O . ASP B 1 41 ? 51.532 31.164 -11.985 1.00 58.90 202 ASP B O 1
ATOM 1589 N N . LYS B 1 42 ? 52.292 31.728 -14.034 1.00 61.18 203 LYS B N 1
ATOM 1590 C CA . LYS B 1 42 ? 53.172 30.573 -14.165 1.00 59.67 203 LYS B CA 1
ATOM 1591 C C . LYS B 1 42 ? 54.416 30.769 -13.317 1.00 54.83 203 LYS B C 1
ATOM 1592 O O . LYS B 1 42 ? 54.874 31.898 -13.127 1.00 56.23 203 LYS B O 1
ATOM 1598 N N . ARG B 1 43 ? 54.948 29.666 -12.796 1.00 53.74 204 ARG B N 1
ATOM 1599 C CA . ARG B 1 43 ? 56.153 29.696 -11.969 1.00 55.89 204 ARG B CA 1
ATOM 1600 C C . ARG B 1 43 ? 57.392 29.483 -12.843 1.00 57.88 204 ARG B C 1
ATOM 1601 O O . ARG B 1 43 ? 58.440 30.090 -12.614 1.00 61.22 204 ARG B O 1
ATOM 1609 N N . GLY B 1 44 ? 57.267 28.623 -13.849 1.00 55.71 205 GLY B N 1
ATOM 1610 C CA . GLY B 1 44 ? 58.394 28.307 -14.707 1.00 59.99 205 GLY B CA 1
ATOM 1611 C C . GLY B 1 44 ? 59.233 27.160 -14.176 1.00 66.59 205 GLY B C 1
ATOM 1612 O O . GLY B 1 44 ? 60.285 26.846 -14.732 1.00 74.81 205 GLY B O 1
ATOM 1613 N N . LYS B 1 45 ? 58.767 26.537 -13.096 1.00 64.98 206 LYS B N 1
ATOM 1614 C CA . LYS B 1 45 ? 59.437 25.376 -12.511 1.00 62.26 206 LYS B CA 1
ATOM 1615 C C . LYS B 1 45 ? 58.508 24.681 -11.525 1.00 62.29 206 LYS B C 1
ATOM 1616 O O . LYS B 1 45 ? 57.460 25.218 -11.158 1.00 63.81 206 LYS B O 1
ATOM 1622 N N . LYS B 1 46 ? 58.898 23.487 -11.095 1.00 62.14 207 LYS B N 1
ATOM 1623 C CA . LYS B 1 46 ? 58.094 22.712 -10.158 1.00 62.07 207 LYS B CA 1
ATOM 1624 C C . LYS B 1 46 ? 58.104 23.318 -8.754 1.00 53.92 207 LYS B C 1
ATOM 1625 O O . LYS B 1 46 ? 58.979 24.126 -8.430 1.00 51.35 207 LYS B O 1
ATOM 1631 N N . PRO B 1 47 ? 57.099 22.971 -7.932 1.00 50.41 208 PRO B N 1
ATOM 1632 C CA . PRO B 1 47 ? 57.098 23.507 -6.567 1.00 50.90 208 PRO B CA 1
ATOM 1633 C C . PRO B 1 47 ? 58.332 23.023 -5.816 1.00 52.94 208 PRO B C 1
ATOM 1634 O O . PRO B 1 47 ? 58.823 21.926 -6.072 1.00 56.13 208 PRO B O 1
ATOM 1638 N N . GLU B 1 48 ? 58.822 23.843 -4.900 1.00 53.07 209 GLU B N 1
ATOM 1639 C CA . GLU B 1 48 ? 59.973 23.508 -4.084 1.00 53.57 209 GLU B CA 1
ATOM 1640 C C . GLU B 1 48 ? 59.515 22.651 -2.903 1.00 57.65 209 GLU B C 1
ATOM 1641 O O . GLU B 1 48 ? 60.331 22.055 -2.193 1.00 57.56 209 GLU B O 1
ATOM 1647 N N . GLY B 1 49 ? 58.200 22.590 -2.700 1.00 57.41 210 GLY B N 1
ATOM 1648 C CA . GLY B 1 49 ? 57.637 21.841 -1.588 1.00 54.33 210 GLY B CA 1
ATOM 1649 C C . GLY B 1 49 ? 56.171 22.140 -1.319 1.00 51.51 210 GLY B C 1
ATOM 1650 O O . GLY B 1 49 ? 55.446 22.648 -2.184 1.00 51.30 210 GLY B O 1
ATOM 1651 N N . MET B 1 50 ? 55.724 21.811 -0.112 1.00 44.87 211 MET B N 1
ATOM 1652 C CA . MET B 1 50 ? 54.334 22.012 0.247 1.00 44.46 211 MET B CA 1
ATOM 1653 C C . MET B 1 50 ? 54.247 22.736 1.576 1.00 42.76 211 MET B C 1
ATOM 1654 O O . MET B 1 50 ? 54.852 22.305 2.562 1.00 40.14 211 MET B O 1
ATOM 1659 N N . VAL B 1 51 ? 53.518 23.847 1.599 1.00 38.14 212 VAL B N 1
ATOM 1660 C CA . VAL B 1 51 ? 53.174 24.481 2.865 1.00 36.37 212 VAL B CA 1
ATOM 1661 C C . VAL B 1 51 ? 51.848 23.907 3.312 1.00 36.13 212 VAL B C 1
ATOM 1662 O O . VAL B 1 51 ? 50.860 23.909 2.558 1.00 35.71 212 VAL B O 1
ATOM 1666 N N . ILE B 1 52 ? 51.836 23.396 4.536 1.00 32.58 213 ILE B N 1
ATOM 1667 C CA . ILE B 1 52 ? 50.655 22.747 5.071 1.00 32.61 213 ILE B CA 1
ATOM 1668 C C . ILE B 1 52 ? 49.956 23.711 6.017 1.00 36.39 213 ILE B C 1
ATOM 1669 O O . ILE B 1 52 ? 50.432 23.969 7.125 1.00 36.41 213 ILE B O 1
ATOM 1674 N N . HIS B 1 53 ? 48.834 24.259 5.552 1.00 31.31 214 HIS B N 1
ATOM 1675 C CA . HIS B 1 53 ? 48.075 25.244 6.309 1.00 26.42 214 HIS B CA 1
ATOM 1676 C C . HIS B 1 53 ? 46.926 24.579 7.063 1.00 29.68 214 HIS B C 1
ATOM 1677 O O . HIS B 1 53 ? 46.546 23.440 6.765 1.00 28.02 214 HIS B O 1
ATOM 1684 N N . ASN B 1 54 ? 46.347 25.318 8.006 1.00 26.11 215 ASN B N 1
ATOM 1685 C CA . ASN B 1 54 ? 45.014 25.016 8.509 1.00 26.97 215 ASN B CA 1
ATOM 1686 C C . ASN B 1 54 ? 44.101 26.099 7.944 1.00 31.67 215 ASN B C 1
ATOM 1687 O O . ASN B 1 54 ? 44.529 27.248 7.804 1.00 29.72 215 ASN B O 1
ATOM 1692 N N . ASP B 1 55 ? 42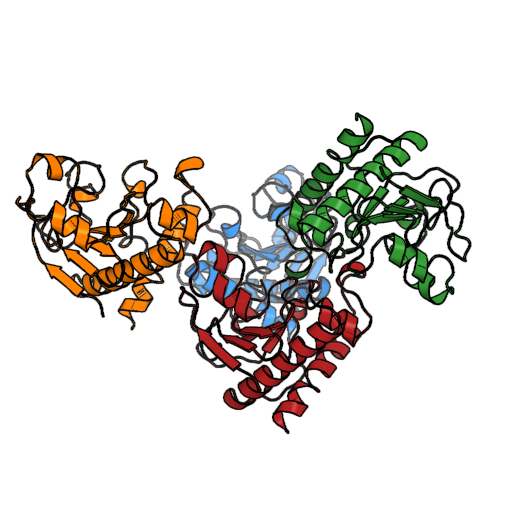.859 25.760 7.609 1.00 27.55 216 ASP B N 1
ATOM 1693 C CA . ASP B 1 55 ? 41.970 26.765 7.017 1.00 28.73 216 ASP B CA 1
ATOM 1694 C C . ASP B 1 55 ? 41.478 27.783 8.043 1.00 32.45 216 ASP B C 1
ATOM 1695 O O . ASP B 1 55 ? 40.973 28.835 7.675 1.00 29.96 216 ASP B O 1
ATOM 1700 N N . ALA B 1 56 ? 41.624 27.464 9.327 1.00 32.69 217 ALA B N 1
ATOM 1701 C CA . ALA B 1 56 ? 41.048 28.287 10.389 1.00 33.85 217 ALA B CA 1
ATOM 1702 C C . ALA B 1 56 ? 39.591 28.597 10.059 1.00 33.59 217 ALA B C 1
ATOM 1703 O O . ALA B 1 56 ? 39.137 29.743 10.170 1.00 32.92 217 ALA B O 1
ATOM 1705 N N . GLY B 1 57 ? 38.869 27.565 9.628 1.00 28.32 218 GLY B N 1
ATOM 1706 C CA . GLY B 1 57 ? 37.522 27.754 9.129 1.00 27.79 218 GLY B CA 1
ATOM 1707 C C . GLY B 1 57 ? 36.612 26.594 9.465 1.00 31.05 218 GLY B C 1
ATOM 1708 O O . GLY B 1 57 ? 36.918 25.783 10.350 1.00 29.89 218 GLY B O 1
ATOM 1709 N N . ARG B 1 58 ? 35.493 26.504 8.749 1.00 29.95 219 ARG B N 1
ATOM 1710 C CA . ARG B 1 58 ? 34.403 25.625 9.161 1.00 30.20 219 ARG B CA 1
ATOM 1711 C C . ARG B 1 58 ? 33.861 24.785 8.014 1.00 32.89 219 ARG B C 1
ATOM 1712 O O . ARG B 1 58 ? 32.771 24.214 8.126 1.00 36.88 219 ARG B O 1
ATOM 1720 N N . SER B 1 59 ? 34.616 24.708 6.916 1.00 28.52 220 SER B N 1
ATOM 1721 C CA . SER B 1 59 ? 34.149 24.033 5.702 1.00 29.16 220 SER B CA 1
ATOM 1722 C C . SER B 1 59 ? 35.037 22.866 5.312 1.00 30.68 220 SER B C 1
ATOM 1723 O O . SER B 1 59 ? 36.259 22.918 5.482 1.00 30.71 220 SER B O 1
ATOM 1726 N N . SER B 1 60 ? 34.416 21.824 4.766 1.00 30.19 221 SER B N 1
ATOM 1727 C CA . SER B 1 60 ? 35.141 20.699 4.203 1.00 31.85 221 SER B CA 1
ATOM 1728 C C . SER B 1 60 ? 35.740 21.094 2.862 1.00 34.30 221 SER B C 1
ATOM 1729 O O . SER B 1 60 ? 35.415 22.157 2.311 1.00 34.27 221 SER B O 1
ATOM 1732 N N . GLY B 1 61 ? 36.610 20.243 2.327 1.00 35.62 222 GLY B N 1
ATOM 1733 C CA . GLY B 1 61 ? 37.156 20.471 0.995 1.00 38.38 222 GLY B CA 1
ATOM 1734 C C . GLY B 1 61 ? 36.076 20.618 -0.072 1.00 38.89 222 GLY B C 1
ATOM 1735 O O . GLY B 1 61 ? 36.163 21.501 -0.933 1.00 34.85 222 GLY B O 1
ATOM 1736 N N . GLN B 1 62 ? 35.055 19.761 -0.013 1.00 41.53 223 GLN B N 1
ATOM 1737 C CA . GLN B 1 62 ? 33.916 19.839 -0.935 1.00 43.44 223 GLN B CA 1
ATOM 1738 C C . GLN B 1 62 ? 33.199 21.181 -0.838 1.00 37.28 223 GLN B C 1
ATOM 1739 O O . GLN B 1 62 ? 32.815 21.777 -1.853 1.00 36.00 223 GLN B O 1
ATOM 1745 N N . GLN B 1 63 ? 32.999 21.642 0.391 1.00 32.44 224 GLN B N 1
ATOM 1746 C CA . GLN B 1 63 ? 32.276 22.881 0.613 1.00 34.08 224 GLN B CA 1
ATOM 1747 C C . GLN B 1 63 ? 33.043 24.093 0.081 1.00 34.54 224 GLN B C 1
ATOM 1748 O O . GLN B 1 63 ? 32.440 24.985 -0.518 1.00 36.00 224 GLN B O 1
ATOM 1754 N N . TYR B 1 64 ? 34.364 24.119 0.277 1.00 34.00 225 TYR B N 1
ATOM 1755 C CA . TYR B 1 64 ? 35.177 25.183 -0.310 1.00 32.38 225 TYR B CA 1
ATOM 1756 C C . TYR B 1 64 ? 35.058 25.178 -1.828 1.00 32.03 225 TYR B C 1
ATOM 1757 O O . TYR B 1 64 ? 34.955 26.238 -2.447 1.00 31.30 225 TYR B O 1
ATOM 1766 N N . GLU B 1 65 ? 35.073 23.985 -2.421 1.00 33.30 226 GLU B N 1
ATOM 1767 C CA . GLU B 1 65 ? 34.954 23.846 -3.870 1.00 36.05 226 GLU B CA 1
ATOM 1768 C C . GLU B 1 65 ? 33.623 24.422 -4.345 1.00 36.70 226 GLU B C 1
ATOM 1769 O O . GLU B 1 65 ? 33.591 25.217 -5.285 1.00 40.95 226 GLU B O 1
ATOM 1775 N N . ASN B 1 66 ? 32.532 24.042 -3.679 1.00 35.50 227 ASN B N 1
ATOM 1776 C CA . ASN B 1 66 ? 31.215 24.573 -4.024 1.00 39.18 227 ASN B CA 1
ATOM 1777 C C . ASN B 1 66 ? 31.190 26.099 -3.990 1.00 38.09 227 ASN B C 1
ATOM 1778 O O . ASN B 1 66 ? 30.549 26.725 -4.828 1.00 40.39 227 ASN B O 1
ATOM 1783 N N . SER B 1 67 ? 31.803 26.692 -2.983 1.00 33.18 228 SER B N 1
ATOM 1784 C CA . SER B 1 67 ? 31.908 28.125 -2.864 1.00 33.67 228 SER B CA 1
ATOM 1785 C C . SER B 1 67 ? 32.801 28.828 -3.806 1.00 33.02 228 SER B C 1
ATOM 1786 O O . SER B 1 67 ? 32.554 29.920 -4.145 1.00 35.45 228 SER B O 1
ATOM 1789 N N . LEU B 1 68 ? 33.910 28.212 -4.104 1.00 31.53 229 LEU B N 1
ATOM 1790 C CA . LEU B 1 68 ? 35.036 28.904 -4.599 1.00 35.45 229 LEU B CA 1
ATOM 1791 C C . LEU B 1 68 ? 35.548 28.544 -5.962 1.00 33.94 229 LEU B C 1
ATOM 1792 O O . LEU B 1 68 ? 36.305 29.271 -6.517 1.00 39.31 229 LEU B O 1
ATOM 1797 N N . ALA B 1 69 ? 35.165 27.403 -6.481 1.00 30.91 230 ALA B N 1
ATOM 1798 C CA . ALA B 1 69 ? 35.605 26.998 -7.799 1.00 36.86 230 ALA B CA 1
ATOM 1799 C C . ALA B 1 69 ? 35.096 27.969 -8.870 1.00 34.02 230 ALA B C 1
ATOM 1800 O O . ALA B 1 69 ? 35.804 28.374 -9.732 1.00 37.76 230 ALA B O 1
ATOM 1802 N N . ASN B 1 70 ? 33.868 28.375 -8.743 1.00 31.98 231 ASN B N 1
ATOM 1803 C CA . ASN B 1 70 ? 33.315 29.350 -9.671 1.00 34.74 231 ASN B CA 1
ATOM 1804 C C . ASN B 1 70 ? 32.901 30.587 -8.900 1.00 34.05 231 ASN B C 1
ATOM 1805 O O . ASN B 1 70 ? 31.752 30.703 -8.483 1.00 36.62 231 ASN B O 1
ATOM 1810 N N . ALA B 1 71 ? 33.842 31.504 -8.696 1.00 30.83 232 ALA B N 1
ATOM 1811 C CA . ALA B 1 71 ? 33.580 32.671 -7.855 1.00 31.62 232 ALA B CA 1
ATOM 1812 C C . ALA B 1 71 ? 34.186 33.917 -8.476 1.00 32.27 232 ALA B C 1
ATOM 1813 O O . ALA B 1 71 ? 34.926 33.826 -9.463 1.00 28.34 232 ALA B O 1
ATOM 1815 N N . GLY B 1 72 ? 33.868 35.078 -7.905 1.00 31.49 233 GLY B N 1
ATOM 1816 C CA . GLY B 1 72 ? 34.423 36.330 -8.397 1.00 30.62 233 GLY B CA 1
ATOM 1817 C C . GLY B 1 72 ? 35.809 36.618 -7.845 1.00 31.31 233 GLY B C 1
ATOM 1818 O O . GLY B 1 72 ? 36.205 36.071 -6.809 1.00 27.47 233 GLY B O 1
ATOM 1819 N N . TYR B 1 73 ? 36.549 37.486 -8.526 1.00 31.90 234 TYR B N 1
ATOM 1820 C CA . TYR B 1 73 ? 37.900 37.854 -8.101 1.00 32.78 234 TYR B CA 1
ATOM 1821 C C . TYR B 1 73 ? 37.973 38.391 -6.660 1.00 33.06 234 TYR B C 1
ATOM 1822 O O . TYR B 1 73 ? 38.988 38.218 -5.983 1.00 35.15 234 TYR B O 1
ATOM 1831 N N . ALA B 1 74 ? 36.905 39.031 -6.186 1.00 29.89 235 ALA B N 1
ATOM 1832 C CA . ALA B 1 74 ? 36.915 39.609 -4.839 1.00 36.05 235 ALA B CA 1
ATOM 1833 C C . ALA B 1 74 ? 37.154 38.542 -3.782 1.00 37.40 235 ALA B C 1
ATOM 1834 O O . ALA B 1 74 ? 37.714 38.816 -2.711 1.00 42.16 235 ALA B O 1
ATOM 1836 N N . ARG B 1 75 ? 36.714 37.324 -4.071 1.00 32.56 236 ARG B N 1
ATOM 1837 C CA . ARG B 1 75 ? 36.931 36.230 -3.141 1.00 37.02 236 ARG B CA 1
ATOM 1838 C C . ARG B 1 75 ? 38.352 35.687 -3.282 1.00 36.40 236 ARG B C 1
ATOM 1839 O O . ARG B 1 75 ? 38.984 35.370 -2.290 1.00 41.60 236 ARG B O 1
ATOM 1847 N N . TYR B 1 76 ? 38.873 35.617 -4.504 1.00 34.78 237 TYR B N 1
ATOM 1848 C CA . TYR B 1 76 ? 40.234 35.114 -4.685 1.00 36.42 237 TYR B CA 1
ATOM 1849 C C . TYR B 1 76 ? 41.272 36.092 -4.128 1.00 34.67 237 TYR B C 1
ATOM 1850 O O . TYR B 1 76 ? 42.298 35.676 -3.597 1.00 33.40 237 TYR B O 1
ATOM 1859 N N . ALA B 1 77 ? 41.000 37.391 -4.235 1.00 36.72 238 ALA B N 1
ATOM 1860 C CA . ALA B 1 77 ? 41.932 38.407 -3.732 1.00 39.72 238 ALA B CA 1
ATOM 1861 C C . ALA B 1 77 ? 42.112 38.332 -2.213 1.00 39.35 238 ALA B C 1
ATOM 1862 O O . ALA B 1 77 ? 43.057 38.903 -1.681 1.00 41.31 238 ALA B O 1
ATOM 1864 N N . ASN B 1 78 ? 41.198 37.651 -1.524 1.00 39.09 239 ASN B N 1
ATOM 1865 C CA . ASN B 1 78 ? 41.337 37.408 -0.088 1.00 43.38 239 ASN B CA 1
ATOM 1866 C C . ASN B 1 78 ? 42.336 36.278 0.177 1.00 43.76 239 ASN B C 1
ATOM 1867 O O . ASN B 1 78 ? 42.686 36.009 1.326 1.00 41.22 239 ASN B O 1
ATOM 1872 N N . GLY B 1 79 ? 42.778 35.600 -0.881 1.00 38.35 240 GLY B N 1
ATOM 1873 C CA . GLY B 1 79 ? 43.676 34.466 -0.717 1.00 37.26 240 GLY B CA 1
ATOM 1874 C C . GLY B 1 79 ? 43.071 33.160 -1.204 1.00 35.67 240 GLY B C 1
ATOM 1875 O O . GLY B 1 79 ? 41.869 32.923 -1.023 1.00 34.75 240 GLY B O 1
ATOM 1876 N N . ILE B 1 80 ? 43.897 32.317 -1.828 1.00 32.36 241 ILE B N 1
ATOM 1877 C CA . ILE B 1 80 ? 43.432 31.040 -2.373 1.00 33.11 241 ILE B CA 1
ATOM 1878 C C . ILE B 1 80 ? 44.614 30.093 -2.527 1.00 37.70 241 ILE B C 1
ATOM 1879 O O . ILE B 1 80 ? 45.605 30.416 -3.196 1.00 37.08 241 ILE B O 1
ATOM 1884 N N . ALA B 1 81 ? 44.520 28.930 -1.886 1.00 33.86 242 ALA B N 1
ATOM 1885 C CA . ALA B 1 81 ? 45.602 27.956 -1.917 1.00 30.91 242 ALA B CA 1
ATOM 1886 C C . ALA B 1 81 ? 45.442 27.063 -3.138 1.00 34.42 242 ALA B C 1
ATOM 1887 O O . ALA B 1 81 ? 44.455 27.179 -3.871 1.00 34.66 242 ALA B O 1
ATOM 1889 N N . HIS B 1 82 ? 46.397 26.172 -3.372 1.00 34.64 243 HIS B N 1
ATOM 1890 C CA . HIS B 1 82 ? 46.277 25.273 -4.516 1.00 32.96 243 HIS B CA 1
ATOM 1891 C C . HIS B 1 82 ? 45.279 24.169 -4.199 1.00 36.79 243 HIS B C 1
ATOM 1892 O O . HIS B 1 82 ? 44.520 23.740 -5.075 1.00 40.70 243 HIS B O 1
ATOM 1899 N N . TYR B 1 83 ? 45.295 23.706 -2.946 1.00 30.83 244 TYR B N 1
ATOM 1900 C CA . TYR B 1 83 ? 44.556 22.504 -2.561 1.00 28.97 244 TYR B CA 1
ATOM 1901 C C . TYR B 1 83 ? 43.838 22.644 -1.234 1.00 30.42 244 TYR B C 1
ATOM 1902 O O . TYR B 1 83 ? 44.345 23.274 -0.297 1.00 32.43 244 TYR B O 1
ATOM 1911 N N . TYR B 1 84 ? 42.664 22.027 -1.143 1.00 32.49 245 TYR B N 1
ATOM 1912 C CA . TYR B 1 84 ? 41.883 22.047 0.088 1.00 31.20 245 TYR B CA 1
ATOM 1913 C C . TYR B 1 84 ? 41.483 20.619 0.428 1.00 35.44 245 TYR B C 1
ATOM 1914 O O . TYR B 1 84 ? 40.705 19.991 -0.306 1.00 35.63 245 TYR B O 1
ATOM 1923 N N . GLY B 1 85 ? 42.022 20.105 1.532 1.00 31.45 246 GLY B N 1
ATOM 1924 C CA . GLY B 1 85 ? 41.810 18.715 1.893 1.00 31.59 246 GLY B CA 1
ATOM 1925 C C . GLY B 1 85 ? 41.053 18.485 3.191 1.00 35.20 246 GLY B C 1
ATOM 1926 O O . GLY B 1 85 ? 41.216 19.212 4.183 1.00 36.62 246 GLY B O 1
ATOM 1927 N N . SER B 1 86 ? 40.207 17.462 3.172 1.00 35.27 247 SER B N 1
ATOM 1928 C CA . SER B 1 86 ? 39.550 16.958 4.365 1.00 35.72 247 SER B CA 1
ATOM 1929 C C . SER B 1 86 ? 39.342 15.471 4.115 1.00 35.66 247 SER B C 1
ATOM 1930 O O . SER B 1 86 ? 39.689 14.985 3.038 1.00 36.37 247 SER B O 1
ATOM 1933 N N . GLU B 1 87 ? 38.808 14.745 5.098 1.00 38.31 248 GLU B N 1
ATOM 1934 C CA . GLU B 1 87 ? 38.739 13.280 5.012 1.00 39.07 248 GLU B CA 1
ATOM 1935 C C . GLU B 1 87 ? 38.139 12.785 3.699 1.00 37.40 248 GLU B C 1
ATOM 1936 O O . GLU B 1 87 ? 37.014 13.137 3.350 1.00 41.54 248 GLU B O 1
ATOM 1942 N N . GLY B 1 88 ? 38.910 11.991 2.965 1.00 34.00 249 GLY B N 1
ATOM 1943 C CA . GLY B 1 88 ? 38.421 11.382 1.739 1.00 40.41 249 GLY B CA 1
ATOM 1944 C C . GLY B 1 88 ? 38.290 12.292 0.525 1.00 44.13 249 GLY B C 1
ATOM 1945 O O . GLY B 1 88 ? 37.865 11.842 -0.545 1.00 47.14 249 GLY B O 1
ATOM 1946 N N . TYR B 1 89 ? 38.667 13.561 0.662 1.00 41.68 250 TYR B N 1
ATOM 1947 C CA . TYR B 1 89 ? 38.409 14.524 -0.408 1.00 40.71 250 TYR B CA 1
ATOM 1948 C C . TYR B 1 89 ? 39.431 15.653 -0.485 1.00 40.79 250 TYR B C 1
ATOM 1949 O O . TYR B 1 89 ? 39.688 16.348 0.505 1.00 42.73 250 TYR B O 1
ATOM 1958 N N . VAL B 1 90 ? 40.007 15.839 -1.667 1.00 40.12 251 VAL B N 1
ATOM 1959 C CA . VAL B 1 90 ? 40.875 16.981 -1.909 1.00 39.21 251 VAL B CA 1
ATOM 1960 C C . VAL B 1 90 ? 40.422 17.727 -3.153 1.00 42.28 251 VAL B C 1
ATOM 1961 O O . VAL B 1 90 ? 40.344 17.150 -4.245 1.00 43.65 251 VAL B O 1
ATOM 1965 N N . TRP B 1 91 ? 40.106 19.007 -2.983 1.00 36.92 252 TRP B N 1
ATOM 1966 C CA . TRP B 1 91 ? 39.790 19.854 -4.118 1.00 37.36 252 TRP B CA 1
ATOM 1967 C C . TRP B 1 91 ? 41.053 20.542 -4.615 1.00 37.34 252 TRP B C 1
ATOM 1968 O O . TRP B 1 91 ? 41.745 21.220 -3.846 1.00 34.49 252 TRP B O 1
ATOM 1979 N N . GLU B 1 92 ? 41.363 20.347 -5.894 1.00 40.07 253 GLU B N 1
ATOM 1980 C CA . GLU B 1 92 ? 42.456 21.073 -6.526 1.00 38.39 253 GLU B CA 1
ATOM 1981 C C . GLU B 1 92 ? 41.924 22.351 -7.176 1.00 41.29 253 GLU B C 1
ATOM 1982 O O . GLU B 1 92 ? 41.317 22.308 -8.249 1.00 38.72 253 GLU B O 1
ATOM 1988 N N . ALA B 1 93 ? 42.152 23.486 -6.517 1.00 40.00 254 ALA B N 1
ATOM 1989 C CA . ALA B 1 93 ? 41.714 24.776 -7.033 1.00 37.92 254 ALA B CA 1
ATOM 1990 C C . ALA B 1 93 ? 42.672 25.248 -8.114 1.00 41.92 254 ALA B C 1
ATOM 1991 O O . ALA B 1 93 ? 42.264 25.885 -9.089 1.00 43.67 254 ALA B O 1
ATOM 1993 N N . ILE B 1 94 ? 43.952 24.947 -7.915 1.00 39.86 255 ILE B N 1
ATOM 1994 C CA . ILE B 1 94 ? 45.017 25.373 -8.818 1.00 40.89 255 ILE B CA 1
ATOM 1995 C C . ILE B 1 94 ? 46.054 24.256 -8.932 1.00 43.80 255 ILE B C 1
ATOM 1996 O O . ILE B 1 94 ? 46.524 23.740 -7.915 1.00 47.37 255 ILE B O 1
ATOM 2001 N N . ASP B 1 95 ? 46.413 23.878 -10.156 1.00 46.20 256 ASP B N 1
ATOM 2002 C CA . ASP B 1 95 ? 47.474 22.888 -10.371 1.00 45.14 256 ASP B CA 1
ATOM 2003 C C . ASP B 1 95 ? 48.815 23.531 -10.016 1.00 44.96 256 ASP B C 1
ATOM 2004 O O . ASP B 1 95 ? 49.293 24.420 -10.723 1.00 47.91 256 ASP B O 1
ATOM 2009 N N . ALA B 1 96 ? 49.422 23.085 -8.923 1.00 44.98 257 ALA B N 1
ATOM 2010 C CA . ALA B 1 96 ? 50.638 23.720 -8.419 1.00 43.36 257 ALA B CA 1
ATOM 2011 C C . ALA B 1 96 ? 51.879 23.452 -9.271 1.00 45.68 257 ALA B C 1
ATOM 2012 O O . ALA B 1 96 ? 52.893 24.136 -9.111 1.00 48.16 257 ALA B O 1
ATOM 2014 N N . LYS B 1 97 ? 51.807 22.455 -10.152 1.00 43.92 258 LYS B N 1
ATOM 2015 C CA . LYS B 1 97 ? 52.978 22.044 -10.935 1.00 53.55 258 LYS B CA 1
ATOM 2016 C C . LYS B 1 97 ? 53.712 23.228 -11.577 1.00 50.95 258 LYS B C 1
ATOM 2017 O O . LYS B 1 97 ? 54.931 23.359 -11.432 1.00 53.59 258 LYS B O 1
ATOM 2023 N N . ASN B 1 98 ? 52.967 24.110 -12.239 1.00 45.10 259 ASN B N 1
ATOM 2024 C CA . ASN B 1 98 ? 53.568 25.294 -12.850 1.00 49.27 259 ASN B CA 1
ATOM 2025 C C . ASN B 1 98 ? 52.823 26.595 -12.553 1.00 50.66 259 ASN B C 1
ATOM 2026 O O . ASN B 1 98 ? 53.095 27.622 -13.174 1.00 57.11 259 ASN B O 1
ATOM 2031 N N . GLN B 1 99 ? 51.888 26.566 -11.608 1.00 48.00 260 GLN B N 1
ATOM 2032 C CA . GLN B 1 99 ? 51.172 27.788 -11.238 1.00 47.93 260 GLN B CA 1
ATOM 2033 C C . GLN B 1 99 ? 51.315 28.128 -9.761 1.00 47.75 260 GLN B C 1
ATOM 2034 O O . GLN B 1 99 ? 51.359 27.233 -8.905 1.00 45.97 260 GLN B O 1
ATOM 2040 N N . ILE B 1 100 ? 51.385 29.424 -9.467 1.00 43.25 261 ILE B N 1
ATOM 2041 C CA . ILE B 1 100 ? 51.533 29.877 -8.092 1.00 44.76 261 ILE B CA 1
ATOM 2042 C C . ILE B 1 100 ? 50.169 29.981 -7.428 1.00 40.52 261 ILE B C 1
ATOM 2043 O O . ILE B 1 100 ? 49.144 29.726 -8.056 1.00 39.38 261 ILE B O 1
ATOM 2048 N N . ALA B 1 101 ? 50.163 30.357 -6.156 1.00 37.78 262 ALA B N 1
ATOM 2049 C CA . ALA B 1 101 ? 48.921 30.635 -5.453 1.00 39.62 262 ALA B CA 1
ATOM 2050 C C . ALA B 1 101 ? 49.178 31.747 -4.458 1.00 39.00 262 ALA B C 1
ATOM 2051 O O . ALA B 1 101 ? 50.313 32.218 -4.319 1.00 41.05 262 ALA B O 1
ATOM 2053 N N . TRP B 1 102 ? 48.120 32.163 -3.772 1.00 35.50 263 TRP B N 1
ATOM 2054 C CA . TRP B 1 102 ? 48.199 33.231 -2.797 1.00 36.65 263 TRP B CA 1
ATOM 2055 C C . TRP B 1 102 ? 47.876 32.646 -1.435 1.00 36.23 263 TRP B C 1
ATOM 2056 O O . TRP B 1 102 ? 46.725 32.708 -0.983 1.00 35.00 263 TRP B O 1
ATOM 2067 N N . HIS B 1 103 ? 48.883 32.072 -0.781 1.00 35.13 264 HIS B N 1
ATOM 2068 C CA . HIS B 1 103 ? 48.640 31.340 0.463 1.00 36.57 264 HIS B CA 1
ATOM 2069 C C . HIS B 1 103 ? 49.497 31.748 1.663 1.00 35.29 264 HIS B C 1
ATOM 2070 O O . HIS B 1 103 ? 49.064 31.603 2.807 1.00 36.75 264 HIS B O 1
ATOM 2077 N N . THR B 1 104 ? 50.699 32.260 1.422 1.00 36.24 265 THR B N 1
ATOM 2078 C CA . THR B 1 104 ? 51.594 32.579 2.542 1.00 39.93 265 THR B CA 1
ATOM 2079 C C . THR B 1 104 ? 51.644 34.066 2.891 1.00 41.67 265 THR B C 1
ATOM 2080 O O . THR B 1 104 ? 52.303 34.456 3.855 1.00 44.34 265 THR B O 1
ATOM 2084 N N . GLY B 1 105 ? 50.949 34.890 2.113 1.00 41.89 266 GLY B N 1
ATOM 2085 C CA . GLY B 1 105 ? 50.807 36.301 2.440 1.00 41.68 266 GLY B CA 1
ATOM 2086 C C . GLY B 1 105 ? 52.084 37.127 2.407 1.00 42.77 266 GLY B C 1
ATOM 2087 O O . GLY B 1 105 ? 52.124 38.222 2.980 1.00 43.78 266 GLY B O 1
ATOM 2088 N N . ASP B 1 106 ? 53.116 36.622 1.733 1.00 42.66 267 ASP B N 1
ATOM 2089 C CA . ASP B 1 106 ? 54.415 37.298 1.680 1.00 44.47 267 ASP B CA 1
ATOM 2090 C C . ASP B 1 106 ? 54.744 37.832 0.279 1.00 50.00 267 ASP B C 1
ATOM 2091 O O . ASP B 1 106 ? 55.896 37.797 -0.150 1.00 51.86 267 ASP B O 1
ATOM 2096 N N . GLY B 1 107 ? 53.727 38.323 -0.428 1.00 53.20 268 GLY B N 1
ATOM 2097 C CA . GLY B 1 107 ? 53.907 38.853 -1.770 1.00 49.32 268 GLY B CA 1
ATOM 2098 C C . GLY B 1 107 ? 54.040 37.771 -2.827 1.00 52.97 268 GLY B C 1
ATOM 2099 O O . GLY B 1 107 ? 53.648 36.624 -2.610 1.00 56.81 268 GLY B O 1
ATOM 2100 N N . THR B 1 108 ? 54.595 38.131 -3.980 1.00 52.35 269 THR B N 1
ATOM 2101 C CA . THR B 1 108 ? 54.774 37.166 -5.062 1.00 57.46 269 THR B CA 1
ATOM 2102 C C . THR B 1 108 ? 56.159 37.234 -5.717 1.00 56.39 269 THR B C 1
ATOM 2103 O O . THR B 1 108 ? 56.349 36.747 -6.834 1.00 56.36 269 THR B O 1
ATOM 2107 N N . GLY B 1 109 ? 57.124 37.827 -5.015 1.00 55.66 270 GLY B N 1
ATOM 2108 C CA . GLY B 1 109 ? 58.498 37.860 -5.488 1.00 56.98 270 GLY B CA 1
ATOM 2109 C C . GLY B 1 109 ? 59.124 36.473 -5.532 1.00 59.67 270 GLY B C 1
ATOM 2110 O O . GLY B 1 109 ? 58.565 35.510 -4.999 1.00 58.13 270 GLY B O 1
ATOM 2111 N N . ALA B 1 110 ? 60.295 36.371 -6.156 1.00 63.51 271 ALA B N 1
ATOM 2112 C CA . ALA B 1 110 ? 60.966 35.086 -6.360 1.00 60.61 271 ALA B CA 1
ATOM 2113 C C . ALA B 1 110 ? 61.313 34.364 -5.059 1.00 57.14 271 ALA B C 1
ATOM 2114 O O . ALA B 1 110 ? 61.480 33.140 -5.041 1.00 56.17 271 ALA B O 1
ATOM 2116 N N . ASN B 1 111 ? 61.430 35.117 -3.972 1.00 57.54 272 ASN B N 1
ATOM 2117 C CA . ASN B 1 111 ? 61.773 34.523 -2.683 1.00 62.69 272 ASN B CA 1
ATOM 2118 C C . ASN B 1 111 ? 60.562 34.086 -1.870 1.00 58.69 272 ASN B C 1
ATOM 2119 O O . ASN B 1 111 ? 60.707 33.404 -0.844 1.00 59.89 272 ASN B O 1
ATOM 2124 N N . SER B 1 112 ? 59.376 34.474 -2.333 1.00 50.91 273 SER B N 1
ATOM 2125 C CA . SER B 1 112 ? 58.137 34.262 -1.579 1.00 49.63 273 SER B CA 1
ATOM 2126 C C . SER B 1 112 ? 57.698 32.800 -1.531 1.00 47.47 273 SER B C 1
ATOM 2127 O O . SER B 1 112 ? 57.955 32.027 -2.458 1.00 47.27 273 SER B O 1
ATOM 2130 N N . GLY B 1 113 ? 57.018 32.429 -0.450 1.00 43.39 274 GLY B N 1
ATOM 2131 C CA . GLY B 1 113 ? 56.399 31.118 -0.367 1.00 39.38 274 GLY B CA 1
ATOM 2132 C C . GLY B 1 113 ? 55.312 30.962 -1.417 1.00 38.96 274 GLY B C 1
ATOM 2133 O O . GLY B 1 113 ? 55.069 29.851 -1.907 1.00 37.80 274 GLY B O 1
ATOM 2134 N N . ASN B 1 114 ? 54.660 32.074 -1.769 1.00 36.99 275 ASN B N 1
ATOM 2135 C CA . ASN B 1 114 ? 53.620 32.052 -2.797 1.00 37.41 275 ASN B CA 1
ATOM 2136 C C . ASN B 1 114 ? 54.167 31.604 -4.141 1.00 43.09 275 ASN B C 1
ATOM 2137 O O . ASN B 1 114 ? 53.496 30.892 -4.892 1.00 44.30 275 ASN B O 1
ATOM 2142 N N . PHE B 1 115 ? 55.393 32.024 -4.442 1.00 49.24 276 PHE B N 1
ATOM 2143 C CA . PHE B 1 115 ? 56.015 31.697 -5.723 1.00 48.20 276 PHE B CA 1
ATOM 2144 C C . PHE B 1 115 ? 56.690 30.323 -5.703 1.00 49.48 276 PHE B C 1
ATOM 2145 O O . PHE B 1 115 ? 56.638 29.582 -6.687 1.00 52.43 276 PHE B O 1
ATOM 2153 N N . ARG B 1 116 ? 57.328 29.981 -4.588 1.00 48.45 277 ARG B N 1
ATOM 2154 C CA . ARG B 1 116 ? 58.178 28.788 -4.540 1.00 46.52 277 ARG B CA 1
ATOM 2155 C C . ARG B 1 116 ? 57.446 27.511 -4.156 1.00 50.55 277 ARG B C 1
ATOM 2156 O O . ARG B 1 116 ? 57.759 26.431 -4.665 1.00 52.14 277 ARG B O 1
ATOM 2164 N N . PHE B 1 117 ? 56.487 27.628 -3.242 1.00 50.01 278 PHE B N 1
ATOM 2165 C CA . PHE B 1 117 ? 55.889 26.444 -2.637 1.00 46.91 278 PHE B CA 1
ATOM 2166 C C . PHE B 1 117 ? 54.439 26.224 -3.052 1.00 44.26 278 PHE B C 1
ATOM 2167 O O . PHE B 1 117 ? 53.712 27.174 -3.334 1.00 43.50 278 PHE B O 1
ATOM 2175 N N . ALA B 1 118 ? 54.033 24.959 -3.108 1.00 42.00 279 ALA B N 1
ATOM 2176 C CA . ALA B 1 118 ? 52.623 24.623 -3.267 1.00 40.46 279 ALA B CA 1
ATOM 2177 C C . ALA B 1 118 ? 51.950 24.816 -1.907 1.00 38.64 279 ALA B C 1
ATOM 2178 O O . ALA B 1 118 ? 52.588 24.603 -0.867 1.00 38.14 279 ALA B O 1
ATOM 2180 N N . GLY B 1 119 ? 50.677 25.208 -1.899 1.00 37.02 280 GLY B N 1
ATOM 2181 C CA . GLY B 1 119 ? 49.957 25.395 -0.643 1.00 35.48 280 GLY B CA 1
ATOM 2182 C C . GLY B 1 119 ? 48.746 24.482 -0.514 1.00 35.79 280 GLY B C 1
ATOM 2183 O O . GLY B 1 119 ? 47.895 24.433 -1.412 1.00 37.87 280 GLY B O 1
ATOM 2184 N N . ILE B 1 120 ? 48.669 23.742 0.590 1.00 32.12 281 ILE B N 1
ATOM 2185 C CA . ILE B 1 120 ? 47.479 22.945 0.869 1.00 32.82 281 ILE B CA 1
ATOM 2186 C C . ILE B 1 120 ? 46.881 23.305 2.244 1.00 32.25 281 ILE B C 1
ATOM 2187 O O . ILE B 1 120 ? 47.616 23.556 3.199 1.00 31.47 281 ILE B O 1
ATOM 2192 N N . GLU B 1 121 ? 45.553 23.350 2.338 1.00 31.03 282 GLU B N 1
ATOM 2193 C CA . GLU B 1 121 ? 44.895 23.648 3.610 1.00 33.39 282 GLU B CA 1
ATOM 2194 C C . GLU B 1 121 ? 44.202 22.419 4.194 1.00 33.70 282 GLU B C 1
ATOM 2195 O O . GLU B 1 121 ? 43.435 21.743 3.493 1.00 30.66 282 GLU B O 1
ATOM 2201 N N . VAL B 1 122 ? 44.473 22.120 5.466 1.00 28.06 283 VAL B N 1
ATOM 2202 C CA . VAL B 1 122 ? 43.693 21.098 6.168 1.00 27.77 283 VAL B CA 1
ATOM 2203 C C . VAL B 1 122 ? 42.429 21.795 6.627 1.00 30.86 283 VAL B C 1
ATOM 2204 O O . VAL B 1 122 ? 42.498 22.761 7.391 1.00 31.23 283 VAL B O 1
ATOM 2208 N N . CYS B 1 123 ? 41.276 21.323 6.163 1.00 32.34 284 CYS B N 1
ATOM 2209 C CA . CYS B 1 123 ? 40.022 22.043 6.384 1.00 32.00 284 CYS B CA 1
ATOM 2210 C C . CYS B 1 123 ? 39.326 21.734 7.710 1.00 34.09 284 CYS B C 1
ATOM 2211 O O . CYS B 1 123 ? 39.693 20.781 8.411 1.00 30.52 284 CYS B O 1
ATOM 2214 N N . GLN B 1 124 ? 38.327 22.556 8.043 1.00 30.54 285 GLN B N 1
ATOM 2215 C CA . GLN B 1 124 ? 37.570 22.420 9.288 1.00 30.84 285 GLN B CA 1
ATOM 2216 C C . GLN B 1 124 ? 38.455 22.508 10.530 1.00 32.70 285 GLN B C 1
ATOM 2217 O O . GLN B 1 124 ? 38.134 21.916 11.577 1.00 28.65 285 GLN B O 1
ATOM 2223 N N . SER B 1 125 ? 39.557 23.252 10.434 1.00 29.68 286 SER B N 1
ATOM 2224 C CA . SER B 1 125 ? 40.517 23.294 11.545 1.00 30.36 286 SER B CA 1
ATOM 2225 C C . SER B 1 125 ? 39.942 23.936 12.805 1.00 30.27 286 SER B C 1
ATOM 2226 O O . SER B 1 125 ? 40.510 23.793 13.891 1.00 31.96 286 SER B O 1
ATOM 2229 N N . MET B 1 126 ? 38.815 24.633 12.662 1.00 26.29 287 MET B N 1
ATOM 2230 C CA . MET B 1 126 ? 38.073 25.115 13.829 1.00 31.71 287 MET B CA 1
ATOM 2231 C C . MET B 1 126 ? 36.799 24.332 14.136 1.00 32.08 287 MET B C 1
ATOM 2232 O O . MET B 1 126 ? 36.536 24.021 15.290 1.00 32.99 287 MET B O 1
ATOM 2237 N N . SER B 1 127 ? 36.014 23.998 13.116 1.00 30.07 288 SER B N 1
ATOM 2238 C CA . SER B 1 127 ? 34.736 23.329 13.371 1.00 29.85 288 SER B CA 1
ATOM 2239 C C . SER B 1 127 ? 34.893 21.866 13.792 1.00 31.44 288 SER B C 1
ATOM 2240 O O . SER B 1 127 ? 34.162 21.384 14.657 1.00 35.45 288 SER B O 1
ATOM 2243 N N . ALA B 1 128 ? 35.865 21.171 13.207 1.00 27.49 289 ALA B N 1
ATOM 2244 C CA . ALA B 1 128 ? 35.994 19.728 13.415 1.00 29.34 289 ALA B CA 1
ATOM 2245 C C . ALA B 1 128 ? 36.399 19.345 14.842 1.00 33.64 289 ALA B C 1
ATOM 2246 O O . ALA B 1 128 ? 37.194 20.039 15.499 1.00 30.75 289 ALA B O 1
ATOM 2248 N N . SER B 1 129 ? 35.860 18.224 15.310 1.00 32.82 290 SER B N 1
ATOM 2249 C CA . SER B 1 129 ? 36.301 17.645 16.570 1.00 37.05 290 SER B CA 1
ATOM 2250 C C . SER B 1 129 ? 37.742 17.209 16.372 1.00 34.20 290 SER B C 1
ATOM 2251 O O . SER B 1 129 ? 38.217 17.141 15.231 1.00 32.98 290 SER B O 1
ATOM 2254 N N . ASP B 1 130 ? 38.448 16.926 17.465 1.00 35.45 291 ASP B N 1
ATOM 2255 C CA . ASP B 1 130 ? 39.848 16.494 17.369 1.00 32.87 291 ASP B CA 1
ATOM 2256 C C . ASP B 1 130 ? 39.995 15.266 16.481 1.00 35.30 291 ASP B C 1
ATOM 2257 O O . ASP B 1 130 ? 40.882 15.208 15.623 1.00 34.98 291 ASP B O 1
ATOM 2262 N N . ALA B 1 131 ? 39.133 14.276 16.694 1.00 34.07 292 ALA B N 1
ATOM 2263 C CA . ALA B 1 131 ? 39.188 13.050 15.890 1.00 37.84 292 ALA B CA 1
ATOM 2264 C C . ALA B 1 131 ? 39.005 13.336 14.399 1.00 35.77 292 ALA B C 1
ATOM 2265 O O . ALA B 1 131 ? 39.770 12.841 13.565 1.00 38.09 292 ALA B O 1
ATOM 2267 N N . GLN B 1 132 ? 37.998 14.138 14.058 1.00 35.72 293 GLN B N 1
ATOM 2268 C CA . GLN B 1 132 ? 37.730 14.426 12.646 1.00 34.64 293 GLN B CA 1
ATOM 2269 C C . GLN B 1 132 ? 38.849 15.253 12.009 1.00 33.93 293 GLN B C 1
ATOM 2270 O O . GLN B 1 132 ? 39.241 15.003 10.877 1.00 35.50 293 GLN B O 1
ATOM 2276 N N . PHE B 1 133 ? 39.385 16.223 12.745 1.00 37.92 294 PHE B N 1
ATOM 2277 C CA . PHE B 1 133 ? 40.467 17.034 12.194 1.00 34.02 294 PHE B CA 1
ATOM 2278 C C . PHE B 1 133 ? 41.688 16.192 11.873 1.00 32.73 294 PHE B C 1
ATOM 2279 O O . PHE B 1 133 ? 42.329 16.363 10.828 1.00 32.44 294 PHE B O 1
ATOM 2287 N N . LEU B 1 134 ? 42.020 15.294 12.794 1.00 32.67 295 LEU B N 1
ATOM 2288 C CA . LEU B 1 134 ? 43.175 14.421 12.623 1.00 33.70 295 LEU B CA 1
ATOM 2289 C C . LEU B 1 134 ? 43.059 13.592 11.347 1.00 31.32 295 LEU B C 1
ATOM 2290 O O . LEU B 1 134 ? 44.046 13.416 10.621 1.00 32.72 295 LEU B O 1
ATOM 2295 N N . LYS B 1 135 ? 41.852 13.115 11.054 1.00 35.52 296 LYS B N 1
ATOM 2296 C CA . LYS B 1 135 ? 41.609 12.361 9.821 1.00 37.87 296 LYS B CA 1
ATOM 2297 C C . LYS B 1 135 ? 41.665 13.266 8.591 1.00 39.30 296 LYS B C 1
ATOM 2298 O O . LYS B 1 135 ? 42.082 12.827 7.516 1.00 35.46 296 LYS B O 1
ATOM 2304 N N . ASN B 1 136 ? 41.240 14.522 8.741 1.00 34.51 297 ASN B N 1
ATOM 2305 C CA . ASN B 1 136 ? 41.414 15.500 7.661 1.00 31.37 297 ASN B CA 1
ATOM 2306 C C . ASN B 1 136 ? 42.893 15.688 7.345 1.00 32.80 297 ASN B C 1
ATOM 2307 O O . ASN B 1 136 ? 43.273 15.819 6.184 1.00 33.06 297 ASN B O 1
ATOM 2312 N N . GLU B 1 137 ? 43.721 15.712 8.389 1.00 33.24 298 GLU B N 1
ATOM 2313 C CA . GLU B 1 137 ? 45.170 15.837 8.218 1.00 37.33 298 GLU B CA 1
ATOM 2314 C C . GLU B 1 137 ? 45.747 14.672 7.415 1.00 38.70 298 GLU B C 1
ATOM 2315 O O . GLU B 1 137 ? 46.545 14.873 6.488 1.00 36.88 298 GLU B O 1
ATOM 2321 N N . GLN B 1 138 ? 45.355 13.451 7.774 1.00 40.17 299 GLN B N 1
ATOM 2322 C CA . GLN B 1 138 ? 45.894 12.257 7.103 1.00 40.18 299 GLN B CA 1
ATOM 2323 C C . GLN B 1 138 ? 45.606 12.301 5.613 1.00 39.87 299 GLN B C 1
ATOM 2324 O O . GLN B 1 138 ? 46.453 11.927 4.800 1.00 39.60 299 GLN B O 1
ATOM 2330 N N . ALA B 1 139 ? 44.422 12.793 5.251 1.00 41.13 300 ALA B N 1
ATOM 2331 C CA . ALA B 1 139 ? 44.085 12.958 3.838 1.00 42.73 300 ALA B CA 1
ATOM 2332 C C . ALA B 1 139 ? 45.054 13.933 3.166 1.00 39.58 300 ALA B C 1
ATOM 2333 O O . ALA B 1 139 ? 45.498 13.703 2.043 1.00 39.32 300 ALA B O 1
ATOM 2335 N N . VAL B 1 140 ? 45.387 15.019 3.857 1.00 38.21 301 VAL B N 1
ATOM 2336 C CA . VAL B 1 140 ? 46.343 15.992 3.323 1.00 36.55 301 VAL B CA 1
ATOM 2337 C C . VAL B 1 140 ? 47.746 15.383 3.201 1.00 35.51 301 VAL B C 1
ATOM 2338 O O . VAL B 1 140 ? 48.452 15.633 2.221 1.00 37.47 301 VAL B O 1
ATOM 2342 N N . PHE B 1 141 ? 48.147 14.597 4.203 1.00 36.44 302 PHE B N 1
ATOM 2343 C CA . PHE B 1 141 ? 49.422 13.876 4.158 1.00 37.11 302 PHE B CA 1
ATOM 2344 C C . PHE B 1 141 ? 49.481 12.907 2.979 1.00 38.31 302 PHE B C 1
ATOM 2345 O O . PHE B 1 141 ? 50.479 12.860 2.256 1.00 39.00 302 PHE B O 1
ATOM 2353 N N . GLN B 1 142 ? 48.418 12.126 2.792 1.00 40.26 303 GLN B N 1
ATOM 2354 C CA . GLN B 1 142 ? 48.377 11.161 1.693 1.00 42.87 303 GLN B CA 1
ATOM 2355 C C . GLN B 1 142 ? 48.393 11.870 0.344 1.00 45.95 303 GLN B C 1
ATOM 2356 O O . GLN B 1 142 ? 49.027 11.405 -0.603 1.00 46.76 303 GLN B O 1
ATOM 2362 N N . PHE B 1 143 ? 47.703 13.002 0.251 1.00 45.68 304 PHE B N 1
ATOM 2363 C CA . PHE B 1 143 ? 47.710 13.744 -1.001 1.00 43.12 304 PHE B CA 1
ATOM 2364 C C . PHE B 1 143 ? 49.098 14.312 -1.274 1.00 40.02 304 PHE B C 1
ATOM 2365 O O . PHE B 1 143 ? 49.612 14.220 -2.389 1.00 44.24 304 PHE B O 1
ATOM 2373 N N . THR B 1 144 ? 49.703 14.896 -0.248 1.00 37.36 305 THR B N 1
ATOM 2374 C CA . THR B 1 144 ? 51.012 15.516 -0.395 1.00 40.51 305 THR B CA 1
ATOM 2375 C C . THR B 1 144 ? 52.051 14.483 -0.821 1.00 44.69 305 THR B C 1
ATOM 2376 O O . THR B 1 144 ? 52.946 14.776 -1.618 1.00 46.01 305 THR B O 1
ATOM 2380 N N . ALA B 1 145 ? 51.917 13.267 -0.297 1.00 44.01 306 ALA B N 1
ATOM 2381 C CA . ALA B 1 145 ? 52.816 12.180 -0.668 1.00 47.51 306 ALA B CA 1
ATOM 2382 C C . ALA B 1 145 ? 52.713 11.909 -2.169 1.00 51.88 306 ALA B C 1
ATOM 2383 O O . ALA B 1 145 ? 53.733 11.829 -2.862 1.00 51.93 306 ALA B O 1
ATOM 2385 N N . GLU B 1 146 ? 51.484 11.787 -2.672 1.00 52.46 307 GLU B N 1
ATOM 2386 C CA . GLU B 1 146 ? 51.269 11.545 -4.102 1.00 53.60 307 GLU B CA 1
ATOM 2387 C C . GLU B 1 146 ? 51.874 12.656 -4.955 1.00 54.23 307 GLU B C 1
ATOM 2388 O O . GLU B 1 146 ? 52.437 12.399 -6.021 1.00 56.99 307 GLU B O 1
ATOM 2394 N N . LYS B 1 147 ? 51.765 13.892 -4.476 1.00 51.01 308 LYS B N 1
ATOM 2395 C CA . LYS B 1 147 ? 52.294 15.041 -5.204 1.00 49.73 308 LYS B CA 1
ATOM 2396 C C . LYS B 1 147 ? 53.822 15.068 -5.204 1.00 50.22 308 LYS B C 1
ATOM 2397 O O . LYS B 1 147 ? 54.436 15.395 -6.220 1.00 51.36 308 LYS B O 1
ATOM 2403 N N . PHE B 1 148 ? 54.435 14.729 -4.089 1.00 51.41 309 PHE B N 1
ATOM 2404 C CA . PHE B 1 148 ? 55.887 14.676 -3.956 1.00 52.24 309 PHE B CA 1
ATOM 2405 C C . PHE B 1 148 ? 56.506 13.649 -4.928 1.00 53.61 309 PHE B C 1
ATOM 2406 O O . PHE B 1 148 ? 57.596 13.790 -5.375 1.00 46.62 309 PHE B O 1
ATOM 2414 N N . LYS B 1 149 ? 55.781 12.572 -5.156 1.00 60.56 310 LYS B N 1
ATOM 2415 C CA . LYS B 1 149 ? 56.119 11.593 -6.148 1.00 64.77 310 LYS B CA 1
ATOM 2416 C C . LYS B 1 149 ? 56.109 12.173 -7.555 1.00 61.41 310 LYS B C 1
ATOM 2417 O O . LYS B 1 149 ? 57.054 12.004 -8.254 1.00 61.49 310 LYS B O 1
ATOM 2423 N N . GLU B 1 150 ? 55.080 12.926 -7.914 1.00 58.33 311 GLU B N 1
ATOM 2424 C CA . GLU B 1 150 ? 54.982 13.583 -9.203 1.00 60.50 311 GLU B CA 1
ATOM 2425 C C . GLU B 1 150 ? 56.038 14.617 -9.426 1.00 59.09 311 GLU B C 1
ATOM 2426 O O . GLU B 1 150 ? 56.527 14.761 -10.497 1.00 63.26 311 GLU B O 1
ATOM 2432 N N . TRP B 1 151 ? 56.372 15.349 -8.400 1.00 56.94 312 TRP B N 1
ATOM 2433 C CA . TRP B 1 151 ? 57.320 16.453 -8.492 1.00 58.08 312 TRP B CA 1
ATOM 2434 C C . TRP B 1 151 ? 58.747 15.998 -8.189 1.00 59.92 312 TRP B C 1
ATOM 2435 O O . TRP B 1 151 ? 59.680 16.807 -8.187 1.00 59.77 312 TRP B O 1
ATOM 2446 N N . GLY B 1 152 ? 58.914 14.702 -7.934 1.00 59.38 313 GLY B N 1
ATOM 2447 C CA . GLY B 1 152 ? 60.213 14.154 -7.584 1.00 61.18 313 GLY B CA 1
ATOM 2448 C C . GLY B 1 152 ? 60.827 14.816 -6.359 1.00 64.36 313 GLY B C 1
ATOM 2449 O O . GLY B 1 152 ? 61.989 15.226 -6.393 1.00 67.30 313 GLY B O 1
ATOM 2450 N N . LEU B 1 153 ? 60.046 14.924 -5.281 1.00 59.18 314 LEU B N 1
ATOM 2451 C CA . LEU B 1 153 ? 60.503 15.562 -4.047 1.00 53.88 314 LEU B CA 1
ATOM 2452 C C . LEU B 1 153 ? 60.562 14.569 -2.900 1.00 53.49 314 LEU B C 1
ATOM 2453 O O . LEU B 1 153 ? 59.837 13.573 -2.892 1.00 58.21 314 LEU B O 1
ATOM 2458 N N . THR B 1 154 ? 61.413 14.842 -1.918 1.00 53.69 315 THR B N 1
ATOM 2459 C CA . THR B 1 154 ? 61.405 14.057 -0.685 1.00 54.87 315 THR B CA 1
ATOM 2460 C C . THR B 1 154 ? 61.078 14.929 0.530 1.00 53.43 315 THR B C 1
ATOM 2461 O O . THR B 1 154 ? 61.617 16.032 0.680 1.00 51.36 315 THR B O 1
ATOM 2465 N N . PRO B 1 155 ? 60.184 14.429 1.398 1.00 53.95 316 PRO B N 1
ATOM 2466 C CA . PRO B 1 155 ? 59.767 15.165 2.596 1.00 55.46 316 PRO B CA 1
ATOM 2467 C C . PRO B 1 155 ? 60.904 15.346 3.585 1.00 54.99 316 PRO B C 1
ATOM 2468 O O . PRO B 1 155 ? 61.513 14.375 4.040 1.00 54.33 316 PRO B O 1
ATOM 2472 N N . ASN B 1 156 ? 61.175 16.603 3.908 1.00 51.71 317 ASN B N 1
ATOM 2473 C CA . ASN B 1 156 ? 62.188 16.968 4.886 1.00 49.63 317 ASN B CA 1
ATOM 2474 C C . ASN B 1 156 ? 61.920 18.411 5.291 1.00 46.47 317 ASN B C 1
ATOM 2475 O O . ASN B 1 156 ? 60.959 19.023 4.808 1.00 44.47 317 ASN B O 1
ATOM 2480 N N . ARG B 1 157 ? 62.777 18.972 6.137 1.00 45.44 318 ARG B N 1
ATOM 2481 C CA . ARG B 1 157 ? 62.543 20.318 6.662 1.00 48.07 318 ARG B CA 1
ATOM 2482 C C . ARG B 1 157 ? 62.604 21.434 5.629 1.00 47.38 318 ARG B C 1
ATOM 2483 O O . ARG B 1 157 ? 62.249 22.574 5.931 1.00 46.27 318 ARG B O 1
ATOM 2491 N N . LYS B 1 158 ? 63.052 21.116 4.418 1.00 50.76 319 LYS B N 1
ATOM 2492 C CA . LYS B 1 158 ? 63.105 22.116 3.352 1.00 52.87 319 LYS B CA 1
ATOM 2493 C C . LYS B 1 158 ? 61.870 22.053 2.461 1.00 47.61 319 LYS B C 1
ATOM 2494 O O . LYS B 1 158 ? 61.448 23.060 1.900 1.00 46.96 319 LYS B O 1
ATOM 2500 N N . THR B 1 159 ? 61.297 20.862 2.332 1.00 46.92 320 THR B N 1
ATOM 2501 C CA . THR B 1 159 ? 60.169 20.653 1.431 1.00 45.65 320 THR B CA 1
ATOM 2502 C C . THR B 1 159 ? 58.806 20.679 2.129 1.00 45.52 320 THR B C 1
ATOM 2503 O O . THR B 1 159 ? 57.780 20.863 1.470 1.00 41.20 320 THR B O 1
ATOM 2507 N N . VAL B 1 160 ? 58.798 20.468 3.448 1.00 44.64 321 VAL B N 1
ATOM 2508 C CA . VAL B 1 160 ? 57.557 20.465 4.232 1.00 43.71 321 VAL B CA 1
ATOM 2509 C C . VAL B 1 160 ? 57.540 21.641 5.202 1.00 43.25 321 VAL B C 1
ATOM 2510 O O . VAL B 1 160 ? 58.240 21.618 6.215 1.00 44.57 321 VAL B O 1
ATOM 2514 N N . ARG B 1 161 ? 56.724 22.653 4.903 1.00 40.67 322 ARG B N 1
ATOM 2515 C CA . ARG B 1 161 ? 56.843 23.957 5.555 1.00 40.31 322 ARG B CA 1
ATOM 2516 C C . ARG B 1 161 ? 55.572 24.421 6.270 1.00 37.46 322 ARG B C 1
ATOM 2517 O O . ARG B 1 161 ? 54.480 23.882 6.038 1.00 33.78 322 ARG B O 1
ATOM 2525 N N . LEU B 1 162 ? 55.739 25.416 7.145 1.00 35.34 323 LEU B N 1
ATOM 2526 C CA . LEU B 1 162 ? 54.637 26.042 7.864 1.00 32.78 323 LEU B CA 1
ATOM 2527 C C . LEU B 1 162 ? 54.468 27.478 7.381 1.00 34.47 323 LEU B C 1
ATOM 2528 O O . LEU B 1 162 ? 55.442 28.153 7.054 1.00 36.42 323 LEU B O 1
ATOM 2533 N N . HIS B 1 163 ? 53.222 27.937 7.351 1.00 34.73 324 HIS B N 1
ATOM 2534 C CA . HIS B 1 163 ? 52.882 29.302 6.968 1.00 35.34 324 HIS B CA 1
ATOM 2535 C C . HIS B 1 163 ? 53.670 30.311 7.816 1.00 35.15 324 HIS B C 1
ATOM 2536 O O . HIS B 1 163 ? 54.187 31.307 7.302 1.00 33.73 324 HIS B O 1
ATOM 2543 N N . MET B 1 164 ? 53.786 30.039 9.113 1.00 32.39 325 MET B N 1
ATOM 2544 C CA . MET B 1 164 ? 54.484 30.957 10.014 1.00 35.82 325 MET B CA 1
ATOM 2545 C C . MET B 1 164 ? 56.002 31.052 9.772 1.00 37.49 325 MET B C 1
ATOM 2546 O O . MET B 1 164 ? 56.691 31.826 10.434 1.00 36.49 325 MET B O 1
ATOM 2551 N N . GLU B 1 165 ? 56.526 30.269 8.836 1.00 39.45 326 GLU B N 1
ATOM 2552 C CA . GLU B 1 165 ? 57.939 30.382 8.494 1.00 44.90 326 GLU B CA 1
ATOM 2553 C C . GLU B 1 165 ? 58.147 31.556 7.555 1.00 48.55 326 GLU B C 1
ATOM 2554 O O . GLU B 1 165 ? 59.259 32.059 7.425 1.00 50.57 326 GLU B O 1
ATOM 2560 N N . PHE B 1 166 ? 57.070 32.002 6.911 1.00 45.64 327 PHE B N 1
ATOM 2561 C CA . PHE B 1 166 ? 57.165 33.077 5.931 1.00 46.19 327 PHE B CA 1
ATOM 2562 C C . PHE B 1 166 ? 56.683 34.436 6.442 1.00 48.29 327 PHE B C 1
ATOM 2563 O O . PHE B 1 166 ? 57.255 35.469 6.091 1.00 50.30 327 PHE B O 1
ATOM 2571 N N . VAL B 1 167 ? 55.612 34.438 7.233 1.00 42.41 328 VAL B N 1
ATOM 2572 C CA . VAL B 1 167 ? 55.113 35.665 7.851 1.00 37.81 328 VAL B CA 1
ATOM 2573 C C . VAL B 1 167 ? 54.732 35.345 9.288 1.00 36.49 328 VAL B C 1
ATOM 2574 O O . VAL B 1 167 ? 54.364 34.211 9.587 1.00 41.38 328 VAL B O 1
ATOM 2578 N N . PRO B 1 168 ? 54.841 36.331 10.196 1.00 39.57 329 PRO B N 1
ATOM 2579 C CA . PRO B 1 168 ? 54.512 36.021 11.591 1.00 42.37 329 PRO B CA 1
ATOM 2580 C C . PRO B 1 168 ? 53.002 35.862 11.743 1.00 41.29 329 PRO B C 1
ATOM 2581 O O . PRO B 1 168 ? 52.289 36.871 11.773 1.00 40.93 329 PRO B O 1
ATOM 2585 N N . THR B 1 169 ? 52.525 34.621 11.822 1.00 34.06 330 THR B N 1
ATOM 2586 C CA . THR B 1 169 ? 51.097 34.371 12.006 1.00 34.92 330 THR B CA 1
ATOM 2587 C C . THR B 1 169 ? 50.893 33.127 12.867 1.00 32.56 330 THR B C 1
ATOM 2588 O O . THR B 1 169 ? 51.853 32.454 13.220 1.00 39.71 330 THR B O 1
ATOM 2592 N N . ALA B 1 170 ? 49.653 32.805 13.212 1.00 31.03 331 ALA B N 1
ATOM 2593 C CA . ALA B 1 170 ? 49.426 31.669 14.108 1.00 30.34 331 ALA B CA 1
ATOM 2594 C C . ALA B 1 170 ? 49.007 30.413 13.342 1.00 35.24 331 ALA B C 1
ATOM 2595 O O . ALA B 1 170 ? 48.257 29.588 13.847 1.00 41.57 331 ALA B O 1
ATOM 2597 N N . CYS B 1 171 ? 49.457 30.250 12.112 1.00 35.95 332 CYS B N 1
ATOM 2598 C CA . CYS B 1 171 ? 49.050 29.123 11.312 1.00 33.97 332 CYS B CA 1
ATOM 2599 C C . CYS B 1 171 ? 50.205 28.169 11.081 1.00 34.18 332 CYS B C 1
ATOM 2600 O O . CYS B 1 171 ? 51.278 28.608 10.805 1.00 36.75 332 CYS B O 1
ATOM 2603 N N . PRO B 1 172 ? 50.002 26.872 11.173 1.00 34.96 333 PRO B N 1
ATOM 2604 C CA . PRO B 1 172 ? 48.722 26.170 11.356 1.00 33.38 333 PRO B CA 1
ATOM 2605 C C . PRO B 1 172 ? 48.361 25.905 12.821 1.00 33.58 333 PRO B C 1
ATOM 2606 O O . PRO B 1 172 ? 48.979 25.068 13.497 1.00 35.56 333 PRO B O 1
ATOM 2610 N N . HIS B 1 173 ? 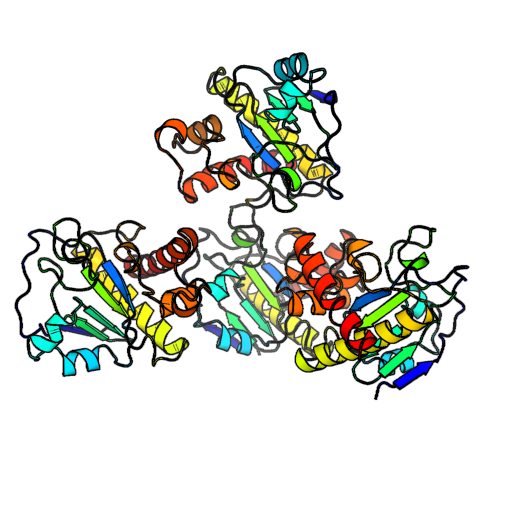47.334 26.608 13.289 1.00 29.13 334 HIS B N 1
ATOM 2611 C CA . HIS B 1 173 ? 46.999 26.667 14.707 1.00 29.20 334 HIS B CA 1
ATOM 2612 C C . HIS B 1 173 ? 46.565 25.322 15.282 1.00 29.82 334 HIS B C 1
ATOM 2613 O O . HIS B 1 173 ? 47.026 24.935 16.362 1.00 33.17 334 HIS B O 1
ATOM 2620 N N . ARG B 1 174 ? 45.678 24.613 14.582 1.00 25.83 335 ARG B N 1
ATOM 2621 C CA . ARG B 1 174 ? 45.118 23.369 15.123 1.00 30.88 335 ARG B CA 1
ATOM 2622 C C . ARG B 1 174 ? 46.146 22.237 15.093 1.00 31.87 335 ARG B C 1
ATOM 2623 O O . ARG B 1 174 ? 46.303 21.509 16.078 1.00 29.79 335 ARG B O 1
ATOM 2631 N N . SER B 1 175 ? 46.837 22.086 13.964 1.00 30.75 336 SER B N 1
ATOM 2632 C CA . SER B 1 175 ? 47.886 21.080 13.866 1.00 28.92 336 SER B CA 1
ATOM 2633 C C . SER B 1 175 ? 48.901 21.293 14.967 1.00 33.39 336 SER B C 1
ATOM 2634 O O . SER B 1 175 ? 49.335 20.341 15.629 1.00 32.75 336 SER B O 1
ATOM 2637 N N . MET B 1 176 ? 49.281 22.548 15.172 1.00 35.18 337 MET B N 1
ATOM 2638 C CA . MET B 1 176 ? 50.345 22.828 16.116 1.00 35.32 337 MET B CA 1
ATOM 2639 C C . MET B 1 176 ? 49.945 22.456 17.538 1.00 32.95 337 MET B C 1
ATOM 2640 O O . MET B 1 176 ? 50.744 21.878 18.270 1.00 35.53 337 MET B O 1
ATOM 2645 N N . VAL B 1 177 ? 48.711 22.757 17.937 1.00 32.85 338 VAL B N 1
ATOM 2646 C CA . VAL B 1 177 ? 48.353 22.486 19.328 1.00 33.76 338 VAL B CA 1
ATOM 2647 C C . VAL B 1 177 ? 48.169 20.985 19.580 1.00 33.87 338 VAL B C 1
ATOM 2648 O O . VAL B 1 177 ? 48.530 20.478 20.642 1.00 33.84 338 VAL B O 1
ATOM 2652 N N . LEU B 1 178 ? 47.655 20.274 18.582 1.00 34.30 339 LEU B N 1
ATOM 2653 C CA . LEU B 1 178 ? 47.447 18.832 18.699 1.00 35.25 339 LEU B CA 1
ATOM 2654 C C . LEU B 1 178 ? 48.744 18.044 18.703 1.00 36.53 339 LEU B C 1
ATOM 2655 O O . LEU B 1 178 ? 48.842 17.004 19.360 1.00 37.82 339 LEU B O 1
ATOM 2660 N N . HIS B 1 179 ? 49.736 18.526 17.963 1.00 33.84 340 HIS B N 1
ATOM 2661 C CA . HIS B 1 179 ? 50.966 17.758 17.799 1.00 34.66 340 HIS B CA 1
ATOM 2662 C C . HIS B 1 179 ? 52.151 18.259 18.618 1.00 36.63 340 HIS B C 1
ATOM 2663 O O . HIS B 1 179 ? 53.181 17.594 18.662 1.00 38.19 340 HIS B O 1
ATOM 2670 N N . THR B 1 180 ? 52.020 19.421 19.259 1.00 33.80 341 THR B N 1
ATOM 2671 C CA . THR B 1 180 ? 53.113 19.943 20.089 1.00 31.99 341 THR B CA 1
ATOM 2672 C C . THR B 1 180 ? 52.638 20.375 21.471 1.00 34.26 341 THR B C 1
ATOM 2673 O O . THR B 1 180 ? 53.434 20.512 22.392 1.00 38.65 341 THR B O 1
ATOM 2677 N N . GLY B 1 181 ? 51.340 20.604 21.616 1.00 34.85 342 GLY B N 1
ATOM 2678 C CA . GLY B 1 181 ? 50.809 21.059 22.890 1.00 30.85 342 GLY B CA 1
ATOM 2679 C C . GLY B 1 181 ? 50.879 22.571 23.043 1.00 34.40 342 GLY B C 1
ATOM 2680 O O . GLY B 1 181 ? 50.321 23.131 23.991 1.00 33.81 342 GLY B O 1
ATOM 2681 N N . PHE B 1 182 ? 51.555 23.234 22.105 1.00 34.89 343 PHE B N 1
ATOM 2682 C CA . PHE B 1 182 ? 51.675 24.689 22.118 1.00 32.81 343 PHE B CA 1
ATOM 2683 C C . PHE B 1 182 ? 50.572 25.317 21.262 1.00 34.37 343 PHE B C 1
ATOM 2684 O O . PHE B 1 182 ? 50.411 24.947 20.084 1.00 28.04 343 PHE B O 1
ATOM 2692 N N . ASN B 1 183 ? 49.834 26.276 21.833 1.00 29.89 344 ASN B N 1
ATOM 2693 C CA . ASN B 1 183 ? 48.761 26.970 21.103 1.00 30.59 344 ASN B CA 1
ATOM 2694 C C . ASN B 1 183 ? 49.173 28.371 20.640 1.00 30.16 344 ASN B C 1
ATOM 2695 O O . ASN B 1 183 ? 49.137 29.325 21.419 1.00 32.70 344 ASN B O 1
ATOM 2700 N N . PRO B 1 184 ? 49.523 28.516 19.355 1.00 30.69 345 PRO B N 1
ATOM 2701 C CA . PRO B 1 184 ? 50.030 29.818 18.916 1.00 26.73 345 PRO B CA 1
ATOM 2702 C C . PRO B 1 184 ? 48.930 30.879 18.949 1.00 30.36 345 PRO B C 1
ATOM 2703 O O . PRO B 1 184 ? 49.233 32.070 18.965 1.00 31.67 345 PRO B O 1
ATOM 2707 N N . VAL B 1 185 ? 47.667 30.463 18.988 1.00 28.39 346 VAL B N 1
ATOM 2708 C CA . VAL B 1 185 ? 46.577 31.439 19.100 1.00 27.42 346 VAL B CA 1
ATOM 2709 C C . VAL B 1 185 ? 46.636 32.243 20.402 1.00 27.21 346 VAL B C 1
ATOM 2710 O O . VAL B 1 185 ? 46.420 33.460 20.407 1.00 30.15 346 VAL B O 1
ATOM 2714 N N . THR B 1 186 ? 46.952 31.565 21.501 1.00 26.60 347 THR B N 1
ATOM 2715 C CA . THR B 1 186 ? 46.902 32.188 22.821 1.00 25.59 347 THR B CA 1
ATOM 2716 C C . THR B 1 186 ? 48.288 32.444 23.418 1.00 26.51 347 THR B C 1
ATOM 2717 O O . THR B 1 186 ? 48.439 33.247 24.341 1.00 29.87 347 THR B O 1
ATOM 2721 N N . GLN B 1 187 ? 49.295 31.756 22.898 1.00 26.32 348 GLN B N 1
ATOM 2722 C CA . GLN B 1 187 ? 50.630 31.821 23.484 1.00 31.99 348 GLN B CA 1
ATOM 2723 C C . GLN B 1 187 ? 51.637 32.580 22.611 1.00 36.08 348 GLN B C 1
ATOM 2724 O O . GLN B 1 187 ? 52.791 32.743 23.001 1.00 41.11 348 GLN B O 1
ATOM 2730 N N . GLY B 1 188 ? 51.203 33.045 21.440 1.00 35.54 349 GLY B N 1
ATOM 2731 C CA . GLY B 1 188 ? 52.063 33.828 20.565 1.00 35.14 349 GLY B CA 1
ATOM 2732 C C . GLY B 1 188 ? 52.993 32.996 19.691 1.00 34.40 349 GLY B C 1
ATOM 2733 O O . GLY B 1 188 ? 52.711 31.833 19.394 1.00 31.75 349 GLY B O 1
ATOM 2734 N N . ARG B 1 189 ? 54.103 33.589 19.259 1.00 37.39 350 ARG B N 1
ATOM 2735 C CA . ARG B 1 189 ? 55.013 32.889 18.354 1.00 41.01 350 ARG B CA 1
ATOM 2736 C C . ARG B 1 189 ? 55.756 31.756 19.061 1.00 38.55 350 ARG B C 1
ATOM 2737 O O . ARG B 1 189 ? 56.310 31.950 20.141 1.00 40.48 350 ARG B O 1
ATOM 2745 N N . PRO B 1 190 ? 55.752 30.553 18.459 1.00 38.31 351 PRO B N 1
ATOM 2746 C CA . PRO B 1 190 ? 56.440 29.410 19.069 1.00 39.52 351 PRO B CA 1
ATOM 2747 C C . PRO B 1 190 ? 57.937 29.472 18.793 1.00 41.50 351 PRO B C 1
ATOM 2748 O O . PRO B 1 190 ? 58.341 30.124 17.827 1.00 36.39 351 PRO B O 1
ATOM 2752 N N . SER B 1 191 ? 58.735 28.805 19.625 1.00 42.68 352 SER B N 1
ATOM 2753 C CA . SER B 1 191 ? 60.174 28.686 19.397 1.00 43.63 352 SER B CA 1
ATOM 2754 C C . SER B 1 191 ? 60.443 27.877 18.141 1.00 46.71 352 SER B C 1
ATOM 2755 O O . SER B 1 191 ? 59.548 27.196 17.636 1.00 46.51 352 SER B O 1
ATOM 2758 N N . GLN B 1 192 ? 61.674 27.944 17.636 1.00 51.91 353 GLN B N 1
ATOM 2759 C CA . GLN B 1 192 ? 62.083 27.113 16.500 1.00 49.76 353 GLN B CA 1
ATOM 2760 C C . GLN B 1 192 ? 61.867 25.616 16.783 1.00 47.56 353 GLN B C 1
ATOM 2761 O O . GLN B 1 192 ? 61.515 24.846 15.880 1.00 51.19 353 GLN B O 1
ATOM 2767 N N . ALA B 1 193 ? 62.041 25.212 18.040 1.00 40.59 354 ALA B N 1
ATOM 2768 C CA . ALA B 1 193 ? 61.939 23.796 18.402 1.00 42.81 354 ALA B CA 1
ATOM 2769 C C . ALA B 1 193 ? 60.503 23.259 18.359 1.00 44.66 354 ALA B C 1
ATOM 2770 O O . ALA B 1 193 ? 60.266 22.123 17.934 1.00 43.22 354 ALA B O 1
ATOM 2772 N N . ILE B 1 194 ? 59.553 24.064 18.828 1.00 45.45 355 ILE B N 1
ATOM 2773 C CA . ILE B 1 194 ? 58.139 23.727 18.706 1.00 39.83 355 ILE B CA 1
ATOM 2774 C C . ILE B 1 194 ? 57.781 23.572 17.230 1.00 35.47 355 ILE B C 1
ATOM 2775 O O . ILE B 1 194 ? 57.052 22.652 16.846 1.00 35.47 355 ILE B O 1
ATOM 2780 N N . MET B 1 195 ? 58.301 24.472 16.398 1.00 36.21 356 MET B N 1
ATOM 2781 C CA . MET B 1 195 ? 58.016 24.421 14.968 1.00 40.16 356 MET B CA 1
ATOM 2782 C C . MET B 1 195 ? 58.568 23.139 14.339 1.00 44.81 356 MET B C 1
ATOM 2783 O O . MET B 1 195 ? 57.904 22.500 13.512 1.00 45.34 356 MET B O 1
ATOM 2788 N N . ASN B 1 196 ? 59.772 22.754 14.746 1.00 47.65 357 ASN B N 1
ATOM 2789 C CA . ASN B 1 196 ? 60.399 21.548 14.211 1.00 45.92 357 ASN B CA 1
ATOM 2790 C C . ASN B 1 196 ? 59.695 20.271 14.651 1.00 42.26 357 ASN B C 1
ATOM 2791 O O . ASN B 1 196 ? 59.586 19.312 13.884 1.00 45.68 357 ASN B O 1
ATOM 2796 N N . LYS B 1 197 ? 59.214 20.261 15.883 1.00 38.78 358 LYS B N 1
ATOM 2797 C CA . LYS B 1 197 ? 58.439 19.128 16.368 1.00 42.03 358 LYS B CA 1
ATOM 2798 C C . LYS B 1 197 ? 57.264 18.893 15.417 1.00 45.63 358 LYS B C 1
ATOM 2799 O O . LYS B 1 197 ? 56.996 17.760 15.012 1.00 44.71 358 LYS B O 1
ATOM 2805 N N . LEU B 1 198 ? 56.582 19.973 15.037 1.00 40.67 359 LEU B N 1
ATOM 2806 C CA . LEU B 1 198 ? 55.410 19.849 14.179 1.00 35.65 359 LEU B CA 1
ATOM 2807 C C . LEU B 1 198 ? 55.814 19.440 12.759 1.00 35.01 359 LEU B C 1
ATOM 2808 O O . LEU B 1 198 ? 55.194 18.553 12.159 1.00 41.29 359 LEU B O 1
ATOM 2813 N N . LYS B 1 199 ? 56.855 20.072 12.224 1.00 33.40 360 LYS B N 1
ATOM 2814 C CA . LYS B 1 199 ? 57.321 19.737 10.876 1.00 42.98 360 LYS B CA 1
ATOM 2815 C C . LYS B 1 199 ? 57.729 18.267 10.789 1.00 44.00 360 LYS B C 1
ATOM 2816 O O . LYS B 1 199 ? 57.342 17.563 9.845 1.00 43.31 360 LYS B O 1
ATOM 2822 N N . ASP B 1 200 ? 58.487 17.805 11.783 1.00 41.69 361 ASP B N 1
ATOM 2823 C CA . ASP B 1 200 ? 58.959 16.419 11.803 1.00 42.82 361 ASP B CA 1
ATOM 2824 C C . ASP B 1 200 ? 57.794 15.444 11.846 1.00 42.97 361 ASP B C 1
ATOM 2825 O O . ASP B 1 200 ? 57.855 14.369 11.259 1.00 44.37 361 ASP B O 1
ATOM 2830 N N . TYR B 1 201 ? 56.726 15.810 12.546 1.00 40.38 362 TYR B N 1
ATOM 2831 C CA . TYR B 1 201 ? 55.545 14.962 12.540 1.00 39.47 362 TYR B CA 1
ATOM 2832 C C . TYR B 1 201 ? 54.927 14.921 11.133 1.00 40.78 362 TYR B C 1
ATOM 2833 O O . TYR B 1 201 ? 54.592 13.846 10.622 1.00 41.08 362 TYR B O 1
ATOM 2842 N N . PHE B 1 202 ? 54.775 16.091 10.515 1.00 40.43 363 PHE B N 1
ATOM 2843 C CA . PHE B 1 202 ? 54.256 16.183 9.144 1.00 38.46 363 PHE B CA 1
ATOM 2844 C C . PHE B 1 202 ? 55.086 15.303 8.202 1.00 36.66 363 PHE B C 1
ATOM 2845 O O . PHE B 1 202 ? 54.550 14.499 7.415 1.00 37.75 363 PHE B O 1
ATOM 2853 N N . ILE B 1 203 ? 56.400 15.462 8.299 1.00 36.65 364 ILE B N 1
ATOM 2854 C CA . ILE B 1 203 ? 57.353 14.691 7.502 1.00 43.83 364 ILE B CA 1
ATOM 2855 C C . ILE B 1 203 ? 57.210 13.171 7.663 1.00 44.13 364 ILE B C 1
ATOM 2856 O O . ILE B 1 203 ? 57.071 12.451 6.673 1.00 46.12 364 ILE B O 1
ATOM 2861 N N . LYS B 1 204 ? 57.238 12.689 8.899 1.00 42.30 365 LYS B N 1
ATOM 2862 C CA A LYS B 1 204 ? 57.120 11.256 9.169 0.49 47.03 365 LYS B CA 1
ATOM 2863 C CA B LYS B 1 204 ? 57.126 11.255 9.159 0.51 47.03 365 LYS B CA 1
ATOM 2864 C C . LYS B 1 204 ? 55.817 10.684 8.606 1.00 47.85 365 LYS B C 1
ATOM 2865 O O . LYS B 1 204 ? 55.791 9.570 8.078 1.00 50.38 365 LYS B O 1
ATOM 2876 N N . GLN B 1 205 ? 54.733 11.449 8.713 1.00 44.48 366 GLN B N 1
ATOM 2877 C CA . GLN B 1 205 ? 53.439 10.979 8.222 1.00 41.95 366 GLN B CA 1
ATOM 2878 C C . GLN B 1 205 ? 53.358 11.005 6.690 1.00 45.11 366 GLN B C 1
ATOM 2879 O O . GLN B 1 205 ? 52.749 10.118 6.080 1.00 47.21 366 GLN B O 1
ATOM 2885 N N . ILE B 1 206 ? 53.979 12.004 6.065 1.00 39.99 367 ILE B N 1
ATOM 2886 C CA . ILE B 1 206 ? 54.028 12.041 4.605 1.00 44.32 367 ILE B CA 1
ATOM 2887 C C . ILE B 1 206 ? 54.897 10.895 4.076 1.00 46.04 367 ILE B C 1
ATOM 2888 O O . ILE B 1 206 ? 54.527 10.219 3.107 1.00 45.44 367 ILE B O 1
ATOM 2893 N N . LYS B 1 207 ? 56.043 10.682 4.717 1.00 49.19 368 LYS B N 1
ATOM 2894 C CA . LYS B 1 207 ? 56.928 9.570 4.370 1.00 53.22 368 LYS B CA 1
ATOM 2895 C C . LYS B 1 207 ? 56.189 8.232 4.421 1.00 51.96 368 LYS B C 1
ATOM 2896 O O . LYS B 1 207 ? 56.264 7.440 3.485 1.00 51.26 368 LYS B O 1
ATOM 2902 N N . ASN B 1 208 ? 55.462 8.001 5.510 1.00 51.41 369 ASN B N 1
ATOM 2903 C CA . ASN B 1 208 ? 54.652 6.795 5.655 1.00 54.85 369 ASN B CA 1
ATOM 2904 C C . ASN B 1 208 ? 53.778 6.506 4.429 1.00 54.49 369 ASN B C 1
ATOM 2905 O O . ASN B 1 208 ? 53.680 5.363 3.981 1.00 53.52 369 ASN B O 1
ATOM 2910 N N . TYR B 1 209 ? 53.172 7.547 3.865 1.00 55.54 370 TYR B N 1
ATOM 2911 C CA . TYR B 1 209 ? 52.318 7.370 2.697 1.00 54.91 370 TYR B CA 1
ATOM 2912 C C . TYR B 1 209 ? 53.104 7.166 1.403 1.00 58.44 370 TYR B C 1
ATOM 2913 O O . TYR B 1 209 ? 52.636 6.482 0.490 1.00 59.44 370 TYR B O 1
ATOM 2922 N N . MET B 1 210 ? 54.295 7.752 1.322 1.00 60.97 371 MET B N 1
ATOM 2923 C CA . MET B 1 210 ? 55.160 7.535 0.162 1.00 62.43 371 MET B CA 1
ATOM 2924 C C . MET B 1 210 ? 55.690 6.101 0.107 1.00 67.74 371 MET B C 1
ATOM 2925 O O . MET B 1 210 ? 55.774 5.506 -0.966 1.00 66.26 371 MET B O 1
ATOM 2930 N N . ASP B 1 211 ? 56.026 5.546 1.268 1.00 77.28 372 ASP B N 1
ATOM 2931 C CA . ASP B 1 211 ? 56.548 4.181 1.352 1.00 86.05 372 ASP B CA 1
ATOM 2932 C C . ASP B 1 211 ? 55.448 3.135 1.146 1.00 91.16 372 ASP B C 1
ATOM 2933 O O . ASP B 1 211 ? 55.693 2.066 0.585 1.00 92.10 372 ASP B O 1
ATOM 2938 N N . LYS B 1 212 ? 54.238 3.456 1.601 1.00 96.93 373 LYS B N 1
ATOM 2939 C CA . LYS B 1 212 ? 53.091 2.556 1.493 1.00 102.81 373 LYS B CA 1
ATOM 2940 C C . LYS B 1 212 ? 52.715 2.292 0.036 1.00 101.71 373 LYS B C 1
ATOM 2941 O O . LYS B 1 212 ? 52.089 3.130 -0.615 1.00 99.74 373 LYS B O 1
ATOM 2947 N N . THR C 1 28 ? 32.413 21.052 58.105 1.00 87.30 189 THR C N 1
ATOM 2948 C CA . THR C 1 28 ? 33.483 21.294 59.070 1.00 87.36 189 THR C CA 1
ATOM 2949 C C . THR C 1 28 ? 34.372 20.063 59.289 1.00 80.50 189 THR C C 1
ATOM 2950 O O . THR C 1 28 ? 33.915 18.919 59.228 1.00 82.86 189 THR C O 1
ATOM 2954 N N . LEU C 1 29 ? 35.646 20.318 59.557 1.00 68.34 190 LEU C N 1
ATOM 2955 C CA . LEU C 1 29 ? 36.643 19.270 59.717 1.00 60.03 190 LEU C CA 1
ATOM 2956 C C . LEU C 1 29 ? 36.540 18.557 61.073 1.00 54.55 190 LEU C C 1
ATOM 2957 O O . LEU C 1 29 ? 36.677 19.187 62.123 1.00 52.80 190 LEU C O 1
ATOM 2962 N N . LYS C 1 30 ? 36.301 17.248 61.050 1.00 50.88 191 LYS C N 1
ATOM 2963 C CA . LYS C 1 30 ? 36.292 16.453 62.284 1.00 50.07 191 LYS C CA 1
ATOM 2964 C C . LYS C 1 30 ? 37.673 15.895 62.617 1.00 46.60 191 LYS C C 1
ATOM 2965 O O . LYS C 1 30 ? 38.368 15.370 61.743 1.00 45.26 191 LYS C O 1
ATOM 2971 N N . VAL C 1 31 ? 38.060 16.007 63.885 1.00 45.22 192 VAL C N 1
ATOM 2972 C CA . VAL C 1 31 ? 39.330 15.472 64.363 1.00 40.60 192 VAL C CA 1
ATOM 2973 C C . VAL C 1 31 ? 39.062 14.389 65.401 1.00 40.94 192 VAL C C 1
ATOM 2974 O O . VAL C 1 31 ? 38.435 14.646 66.432 1.00 40.29 192 VAL C O 1
ATOM 2978 N N . SER C 1 32 ? 39.524 13.175 6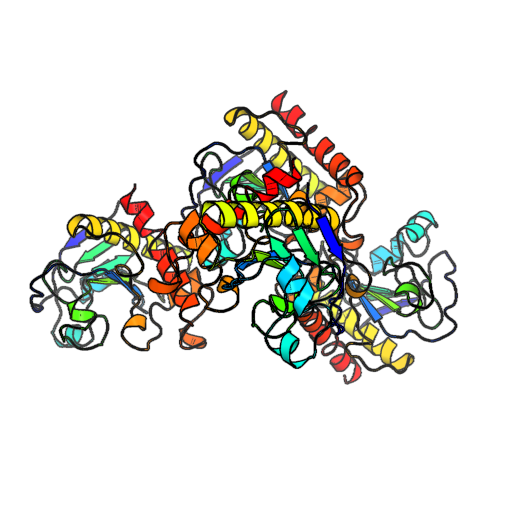5.123 1.00 39.84 193 SER C N 1
ATOM 2979 C CA . SER C 1 32 ? 39.363 12.071 66.063 1.00 36.44 193 SER C CA 1
ATOM 2980 C C . SER C 1 32 ? 40.692 11.788 66.734 1.00 36.23 193 SER C C 1
ATOM 2981 O O . SER C 1 32 ? 41.611 11.262 66.101 1.00 34.93 193 SER C O 1
ATOM 2984 N N . LYS C 1 33 ? 40.811 12.158 68.004 1.00 36.30 194 LYS C N 1
ATOM 2985 C CA . LYS C 1 33 ? 41.999 11.808 68.767 1.00 39.13 194 LYS C CA 1
ATOM 2986 C C . LYS C 1 33 ? 41.765 10.417 69.309 1.00 39.68 194 LYS C C 1
ATOM 2987 O O . LYS C 1 33 ? 41.027 10.228 70.275 1.00 42.33 194 LYS C O 1
ATOM 2993 N N . ASN C 1 34 ? 42.369 9.432 68.662 1.00 34.75 195 ASN C N 1
ATOM 2994 C CA . ASN C 1 34 ? 42.183 8.041 69.069 1.00 34.54 195 ASN C CA 1
ATOM 2995 C C . ASN C 1 34 ? 43.535 7.353 68.906 1.00 32.12 195 ASN C C 1
ATOM 2996 O O . ASN C 1 34 ? 43.851 6.798 67.840 1.00 26.83 195 ASN C O 1
ATOM 3001 N N . HIS C 1 35 ? 44.347 7.439 69.956 1.00 24.67 196 HIS C N 1
ATOM 3002 C CA . HIS C 1 35 ? 45.763 7.099 69.852 1.00 29.34 196 HIS C CA 1
ATOM 3003 C C . HIS C 1 35 ? 46.036 5.606 69.677 1.00 30.02 196 HIS C C 1
ATOM 3004 O O . HIS C 1 35 ? 45.339 4.768 70.244 1.00 30.80 196 HIS C O 1
ATOM 3011 N N . ILE C 1 36 ? 47.061 5.294 68.887 1.00 27.86 197 ILE C N 1
ATOM 3012 C CA . ILE C 1 36 ? 47.407 3.919 68.569 1.00 26.92 197 ILE C CA 1
ATOM 3013 C C . ILE C 1 36 ? 47.734 3.112 69.815 1.00 26.82 197 ILE C C 1
ATOM 3014 O O . ILE C 1 36 ? 47.998 3.665 70.889 1.00 26.60 197 ILE C O 1
ATOM 3019 N N . ASN C 1 37 ? 47.722 1.795 69.649 1.00 27.61 198 ASN C N 1
ATOM 3020 C CA . ASN C 1 37 ? 47.862 0.859 70.749 1.00 25.94 198 ASN C CA 1
ATOM 3021 C C . ASN C 1 37 ? 49.345 0.571 70.971 1.00 31.40 198 ASN C C 1
ATOM 3022 O O . ASN C 1 37 ? 49.785 -0.589 70.971 1.00 29.02 198 ASN C O 1
ATOM 3027 N N . TYR C 1 38 ? 50.102 1.654 71.157 1.00 29.85 199 TYR C N 1
ATOM 3028 C CA . TYR C 1 38 ? 51.554 1.622 71.272 1.00 28.10 199 TYR C CA 1
ATOM 3029 C C . TYR C 1 38 ? 52.043 3.013 71.703 1.00 33.71 199 TYR C C 1
ATOM 3030 O O . TYR C 1 38 ? 51.366 4.012 71.448 1.00 34.41 199 TYR C O 1
ATOM 3039 N N . THR C 1 39 ? 53.196 3.082 72.369 1.00 32.10 200 THR C N 1
ATOM 3040 C CA . THR C 1 39 ? 53.703 4.355 72.894 1.00 30.47 200 THR C CA 1
ATOM 3041 C C . THR C 1 39 ? 54.971 4.797 72.153 1.00 30.54 200 THR C C 1
ATOM 3042 O O . THR C 1 39 ? 56.032 4.178 72.287 1.00 30.19 200 THR C O 1
ATOM 3046 N N . MET C 1 40 ? 54.858 5.864 71.372 1.00 27.04 201 MET C N 1
ATOM 3047 C CA . MET C 1 40 ? 56.000 6.413 70.645 1.00 29.94 201 MET C CA 1
ATOM 3048 C C . MET C 1 40 ? 56.918 7.199 71.573 1.00 31.44 201 MET C C 1
ATOM 3049 O O . MET C 1 40 ? 56.457 7.800 72.546 1.00 32.89 201 MET C O 1
ATOM 3054 N N . ASP C 1 41 ? 58.214 7.192 71.274 1.00 36.76 202 ASP C N 1
ATOM 3055 C CA . ASP C 1 41 ? 59.185 7.957 72.059 1.00 39.82 202 ASP C CA 1
ATOM 3056 C C . ASP C 1 41 ? 58.910 9.451 72.015 1.00 39.97 202 ASP C C 1
ATOM 3057 O O . ASP C 1 41 ? 58.343 9.972 71.045 1.00 37.71 202 ASP C O 1
ATOM 3062 N N . LYS C 1 42 ? 59.325 10.144 73.068 1.00 38.86 203 LYS C N 1
ATOM 3063 C CA . LYS C 1 42 ? 59.161 11.588 73.131 1.00 40.71 203 LYS C CA 1
ATOM 3064 C C . LYS C 1 42 ? 60.253 12.304 72.350 1.00 39.20 203 LYS C C 1
ATOM 3065 O O . LYS C 1 42 ? 61.378 11.810 72.245 1.00 40.61 203 LYS C O 1
ATOM 3071 N N . ARG C 1 43 ? 59.915 13.463 71.795 1.00 35.30 204 ARG C N 1
ATOM 3072 C CA . ARG C 1 43 ? 60.881 14.246 71.038 1.00 37.22 204 ARG C CA 1
ATOM 3073 C C . ARG C 1 43 ? 61.628 15.204 71.964 1.00 40.56 204 ARG C C 1
ATOM 3074 O O . ARG C 1 43 ? 62.830 15.411 71.811 1.00 45.16 204 ARG C O 1
ATOM 3082 N N . GLY C 1 44 ? 60.918 15.779 72.930 1.00 39.94 205 GLY C N 1
ATOM 3083 C CA . GLY C 1 44 ? 61.536 16.732 73.838 1.00 46.68 205 GLY C CA 1
ATOM 3084 C C . GLY C 1 44 ? 61.508 18.154 73.296 1.00 49.96 205 GLY C C 1
ATOM 3085 O O . GLY C 1 44 ? 62.152 19.049 73.840 1.00 52.00 205 GLY C O 1
ATOM 3086 N N . LYS C 1 45 ? 60.758 18.354 72.216 1.00 47.81 206 LYS C N 1
ATOM 3087 C CA . LYS C 1 45 ? 60.576 19.673 71.617 1.00 47.40 206 LYS C CA 1
ATOM 3088 C C . LYS C 1 45 ? 59.467 19.590 70.573 1.00 47.30 206 LYS C C 1
ATOM 3089 O O . LYS C 1 45 ? 59.081 18.493 70.147 1.00 43.92 206 LYS C O 1
ATOM 3095 N N . LYS C 1 46 ? 58.949 20.739 70.161 1.00 45.16 207 LYS C N 1
ATOM 3096 C CA . LYS C 1 46 ? 57.857 20.754 69.195 1.00 45.97 207 LYS C CA 1
ATOM 3097 C C . LYS C 1 46 ? 58.338 20.370 67.796 1.00 39.19 207 LYS C C 1
ATOM 3098 O O . LYS C 1 46 ? 59.545 20.398 67.520 1.00 36.10 207 LYS C O 1
ATOM 3104 N N . PRO C 1 47 ? 57.404 19.957 66.923 1.00 37.79 208 PRO C N 1
ATOM 3105 C CA . PRO C 1 47 ? 57.791 19.625 65.551 1.00 37.82 208 PRO C CA 1
ATOM 3106 C C . PRO C 1 47 ? 58.436 20.818 64.846 1.00 40.06 208 PRO C C 1
ATOM 3107 O O . PRO C 1 47 ? 58.089 21.965 65.126 1.00 39.48 208 PRO C O 1
ATOM 3111 N N . GLU C 1 48 ? 59.351 20.523 63.931 1.00 37.67 209 GLU C N 1
ATOM 3112 C CA . GLU C 1 48 ? 60.009 21.514 63.094 1.00 43.52 209 GLU C CA 1
ATOM 3113 C C . GLU C 1 48 ? 59.120 21.904 61.910 1.00 42.71 209 GLU C C 1
ATOM 3114 O O . GLU C 1 48 ? 59.380 22.892 61.210 1.00 41.07 209 GLU C O 1
ATOM 3120 N N . GLY C 1 49 ? 58.070 21.114 61.691 1.00 38.48 210 GLY C N 1
ATOM 3121 C CA . GLY C 1 49 ? 57.149 21.333 60.587 1.00 35.10 210 GLY C CA 1
ATOM 3122 C C . GLY C 1 49 ? 56.361 20.070 60.277 1.00 36.76 210 GLY C C 1
ATOM 3123 O O . GLY C 1 49 ? 56.229 19.183 61.136 1.00 34.38 210 GLY C O 1
ATOM 3124 N N . MET C 1 50 ? 55.845 19.979 59.052 1.00 32.01 211 MET C N 1
ATOM 3125 C CA . MET C 1 50 ? 54.975 18.874 58.668 1.00 30.17 211 MET C CA 1
ATOM 3126 C C . MET C 1 50 ? 55.464 18.241 57.369 1.00 33.59 211 MET C C 1
ATOM 3127 O O . MET C 1 50 ? 55.712 18.950 56.388 1.00 33.14 211 MET C O 1
ATOM 3132 N N . VAL C 1 51 ? 55.637 16.920 57.362 1.00 32.46 212 VAL C N 1
ATOM 3133 C CA . VAL C 1 51 ? 55.851 16.220 56.099 1.00 29.86 212 VAL C CA 1
ATOM 3134 C C . VAL C 1 51 ? 54.483 15.806 55.596 1.00 28.96 212 VAL C C 1
ATOM 3135 O O . VAL C 1 51 ? 53.713 15.168 56.323 1.00 27.40 212 VAL C O 1
ATOM 3139 N N . ILE C 1 52 ? 54.165 16.179 54.362 1.00 23.19 213 ILE C N 1
ATOM 3140 C CA . ILE C 1 52 ? 52.872 15.835 53.786 1.00 23.90 213 ILE C CA 1
ATOM 3141 C C . ILE C 1 52 ? 53.003 14.641 52.849 1.00 25.56 213 ILE C C 1
ATOM 3142 O O . ILE C 1 52 ? 53.593 14.740 51.770 1.00 25.58 213 ILE C O 1
ATOM 3147 N N . HIS C 1 53 ? 52.459 13.511 53.283 1.00 25.95 214 HIS C N 1
ATOM 3148 C CA . HIS C 1 53 ? 52.573 12.254 52.553 1.00 24.03 214 HIS C CA 1
ATOM 3149 C C . HIS C 1 53 ? 51.322 11.975 51.730 1.00 24.30 214 HIS C C 1
ATOM 3150 O O . HIS C 1 53 ? 50.275 12.569 51.961 1.00 26.99 214 HIS C O 1
ATOM 3157 N N . ASN C 1 54 ? 51.424 11.031 50.799 1.00 27.25 215 ASN C N 1
ATOM 3158 C CA . ASN C 1 54 ? 50.245 10.354 50.264 1.00 26.28 215 ASN C CA 1
ATOM 3159 C C . ASN C 1 54 ? 50.244 8.931 50.830 1.00 27.79 215 ASN C C 1
ATOM 3160 O O . ASN C 1 54 ? 51.314 8.355 51.023 1.00 25.22 215 ASN C O 1
ATOM 3165 N N . ASP C 1 55 ? 49.073 8.352 51.102 1.00 24.92 216 ASP C N 1
ATOM 3166 C CA . ASP C 1 55 ? 49.045 7.022 51.719 1.00 20.36 216 ASP C CA 1
ATOM 3167 C C . ASP C 1 55 ? 49.425 5.926 50.724 1.00 26.28 216 ASP C C 1
ATOM 3168 O O . ASP C 1 55 ? 49.756 4.819 51.126 1.00 26.29 216 ASP C O 1
ATOM 3173 N N . ALA C 1 56 ? 49.375 6.237 49.432 1.00 25.16 217 ALA C N 1
ATOM 3174 C CA . ALA C 1 56 ? 49.593 5.229 48.401 1.00 30.02 217 ALA C CA 1
ATOM 3175 C C . ALA C 1 56 ? 48.670 4.049 48.647 1.00 29.74 217 ALA C C 1
ATOM 3176 O O . ALA C 1 56 ? 49.056 2.889 48.452 1.00 29.08 217 ALA C O 1
ATOM 3178 N N . GLY C 1 57 ? 47.444 4.356 49.074 1.00 27.94 218 GLY C N 1
ATOM 3179 C CA . GLY C 1 57 ? 46.500 3.322 49.455 1.00 25.13 218 GLY C CA 1
ATOM 3180 C C . GLY C 1 57 ? 45.045 3.601 49.130 1.00 28.35 218 GLY C C 1
ATOM 3181 O O . GLY C 1 57 ? 44.719 4.434 48.264 1.00 28.45 218 GLY C O 1
ATOM 3182 N N . ARG C 1 58 ? 44.159 2.900 49.839 1.00 29.94 219 ARG C N 1
ATOM 3183 C CA . ARG C 1 58 ? 42.769 2.779 49.410 1.00 32.14 219 ARG C CA 1
ATOM 3184 C C . ARG C 1 58 ? 41.771 3.046 50.524 1.00 33.31 219 ARG C C 1
ATOM 3185 O O . ARG C 1 58 ? 40.586 2.758 50.372 1.00 37.46 219 ARG C O 1
ATOM 3193 N N . SER C 1 59 ? 42.241 3.597 51.642 1.00 29.59 220 SER C N 1
ATOM 3194 C CA . SER C 1 59 ? 41.371 3.823 52.793 1.00 24.45 220 SER C CA 1
ATOM 3195 C C . SER C 1 59 ? 41.229 5.294 53.134 1.00 25.74 220 SER C C 1
ATOM 3196 O O . SER C 1 59 ? 42.181 6.066 52.981 1.00 26.73 220 SER C O 1
ATOM 3199 N N . SER C 1 60 ? 40.040 5.678 53.601 1.00 22.68 221 SER C N 1
ATOM 3200 C CA . SER C 1 60 ? 39.817 7.013 54.140 1.00 26.42 221 SER C CA 1
ATOM 3201 C C . SER C 1 60 ? 40.458 7.123 55.517 1.00 29.27 221 SER C C 1
ATOM 3202 O O . SER C 1 60 ? 40.905 6.115 56.097 1.00 29.27 221 SER C O 1
ATOM 3205 N N . GLY C 1 61 ? 40.478 8.341 56.051 1.00 28.13 222 GLY C N 1
ATOM 3206 C CA . GLY C 1 61 ? 41.022 8.576 57.377 1.00 26.34 222 GLY C CA 1
ATOM 3207 C C . GLY C 1 61 ? 40.334 7.726 58.426 1.00 28.92 222 GLY C C 1
ATOM 3208 O O . GLY C 1 61 ? 40.984 7.156 59.301 1.00 29.42 222 GLY C O 1
ATOM 3209 N N . GLN C 1 62 ? 39.015 7.616 58.322 1.00 29.69 223 GLN C N 1
ATOM 3210 C CA . GLN C 1 62 ? 38.241 6.883 59.305 1.00 31.15 223 GLN C CA 1
ATOM 3211 C C . GLN C 1 62 ? 38.482 5.380 59.173 1.00 29.79 223 GLN C C 1
ATOM 3212 O O . GLN C 1 62 ? 38.508 4.651 60.174 1.00 28.13 223 GLN C O 1
ATOM 3218 N N . GLN C 1 63 ? 38.673 4.916 57.942 1.00 30.01 224 GLN C N 1
ATOM 3219 C CA . GLN C 1 63 ? 38.964 3.505 57.716 1.00 31.20 224 GLN C CA 1
ATOM 3220 C C . GLN C 1 63 ? 40.326 3.118 58.280 1.00 30.43 224 GLN C C 1
ATOM 3221 O O . GLN C 1 63 ? 40.479 2.013 58.808 1.00 30.36 224 GLN C O 1
ATOM 3227 N N . TYR C 1 64 ? 41.308 4.017 58.180 1.00 29.83 225 TYR C N 1
ATOM 3228 C CA . TYR C 1 64 ? 42.618 3.740 58.764 1.00 27.20 225 TYR C CA 1
ATOM 3229 C C . TYR C 1 64 ? 42.487 3.665 60.278 1.00 28.20 225 TYR C C 1
ATOM 3230 O O . TYR C 1 64 ? 43.047 2.764 60.917 1.00 28.66 225 TYR C O 1
ATOM 3239 N N . GLU C 1 65 ? 41.749 4.615 60.851 1.00 26.67 226 GLU C N 1
ATOM 3240 C CA . GLU C 1 65 ? 41.521 4.634 62.297 1.00 28.70 226 GLU C CA 1
ATOM 3241 C C . GLU C 1 65 ? 40.898 3.311 62.755 1.00 32.07 226 GLU C C 1
ATOM 3242 O O . GLU C 1 65 ? 41.339 2.705 63.741 1.00 32.68 226 GLU C O 1
ATOM 3248 N N . ASN C 1 66 ? 39.890 2.850 62.017 1.00 31.50 227 ASN C N 1
ATOM 3249 C CA . ASN C 1 66 ? 39.236 1.585 62.341 1.00 33.57 227 ASN C CA 1
ATOM 3250 C C . ASN C 1 66 ? 40.160 0.372 62.284 1.00 32.72 227 ASN C C 1
ATOM 3251 O O . ASN C 1 66 ? 39.988 -0.564 63.053 1.00 32.62 227 ASN C O 1
ATOM 3256 N N . SER C 1 67 ? 41.139 0.391 61.384 1.00 30.86 228 SER C N 1
ATOM 3257 C CA . SER C 1 67 ? 42.062 -0.736 61.255 1.00 32.11 228 SER C CA 1
ATOM 3258 C C . SER C 1 67 ? 43.239 -0.649 62.217 1.00 29.06 228 SER C C 1
ATOM 3259 O O . SER C 1 67 ? 43.769 -1.665 62.646 1.00 35.07 228 SER C O 1
ATOM 3262 N N . LEU C 1 68 ? 43.660 0.568 62.537 1.00 27.21 229 LEU C N 1
ATOM 3263 C CA . LEU C 1 68 ? 44.992 0.780 63.105 1.00 29.43 229 LEU C CA 1
ATOM 3264 C C . LEU C 1 68 ? 45.021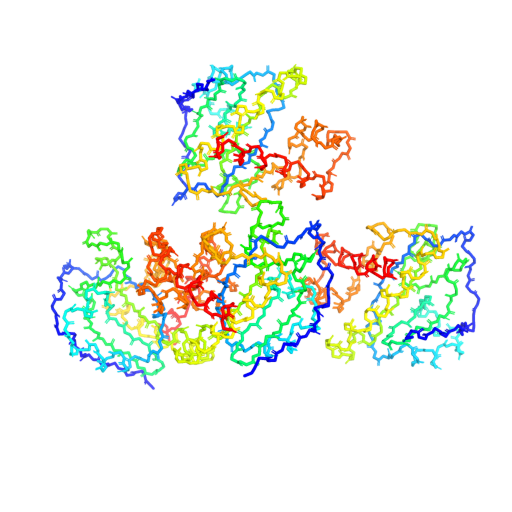 1.379 64.511 1.00 27.15 229 LEU C C 1
ATOM 3265 O O . LEU C 1 68 ? 46.043 1.293 65.197 1.00 27.91 229 LEU C O 1
ATOM 3270 N N . ALA C 1 69 ? 43.933 2.018 64.938 1.00 26.56 230 ALA C N 1
ATOM 3271 C CA . ALA C 1 69 ? 43.928 2.650 66.264 1.00 31.12 230 ALA C CA 1
ATOM 3272 C C . ALA C 1 69 ? 44.145 1.591 67.351 1.00 31.35 230 ALA C C 1
ATOM 3273 O O . ALA C 1 69 ? 44.963 1.762 68.266 1.00 30.88 230 ALA C O 1
ATOM 3275 N N . ASN C 1 70 ? 43.427 0.482 67.224 1.00 29.52 231 ASN C N 1
ATOM 3276 C CA . ASN C 1 70 ? 43.582 -0.636 68.149 1.00 28.74 231 ASN C CA 1
ATOM 3277 C C . ASN C 1 70 ? 44.133 -1.841 67.403 1.00 27.11 231 ASN C C 1
ATOM 3278 O O . ASN C 1 70 ? 43.374 -2.701 66.969 1.00 26.15 231 ASN C O 1
ATOM 3283 N N . ALA C 1 71 ? 45.451 -1.904 67.247 1.00 23.31 232 ALA C N 1
ATOM 3284 C CA . ALA C 1 71 ? 46.050 -2.928 66.414 1.00 23.52 232 ALA C CA 1
ATOM 3285 C C . ALA C 1 71 ? 47.308 -3.441 67.075 1.00 25.19 232 ALA C C 1
ATOM 3286 O O . ALA C 1 71 ? 47.763 -2.885 68.079 1.00 25.55 232 ALA C O 1
ATOM 3288 N N . GLY C 1 72 ? 47.871 -4.508 66.527 1.00 22.49 233 GLY C N 1
ATOM 3289 C CA . GLY C 1 72 ? 49.089 -5.064 67.093 1.00 23.61 233 GLY C CA 1
ATOM 3290 C C . GLY C 1 72 ? 50.323 -4.372 66.537 1.00 26.14 233 GLY C C 1
ATOM 3291 O O . GLY C 1 72 ? 50.258 -3.655 65.525 1.00 26.33 233 GLY C O 1
ATOM 3292 N N . TYR C 1 73 ? 51.457 -4.591 67.190 1.00 22.62 234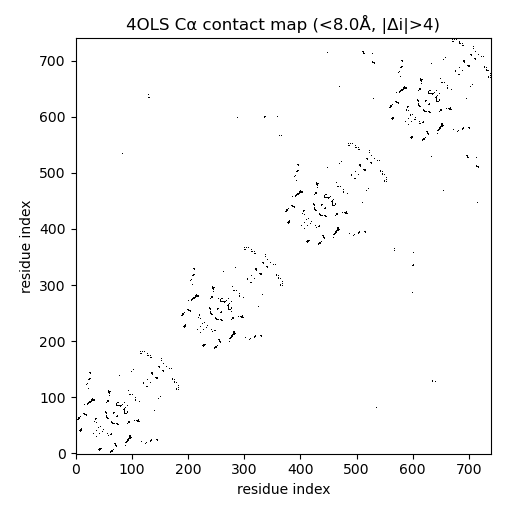 TYR C N 1
ATOM 3293 C CA . TYR C 1 73 ? 52.705 -3.932 66.816 1.00 23.04 234 TYR C CA 1
ATOM 3294 C C . TYR C 1 73 ? 53.180 -4.292 65.403 1.00 25.29 234 TYR C C 1
ATOM 3295 O O . TYR C 1 73 ? 53.934 -3.533 64.779 1.00 28.96 234 TYR C O 1
ATOM 3304 N N . ALA C 1 74 ? 52.749 -5.414 64.885 1.00 23.48 235 ALA C N 1
ATOM 3305 C CA . ALA C 1 74 ? 53.137 -5.801 63.574 1.00 26.64 235 ALA C CA 1
ATOM 3306 C C . ALA C 1 74 ? 52.664 -4.812 62.499 1.00 28.86 235 ALA C C 1
ATOM 3307 O O . ALA C 1 74 ? 53.368 -4.568 61.593 1.00 29.28 235 ALA C O 1
ATOM 3309 N N . ARG C 1 75 ? 51.475 -4.263 62.630 1.00 28.39 236 ARG C N 1
ATOM 3310 C CA . ARG C 1 75 ? 51.044 -3.184 61.800 1.00 33.85 236 ARG C CA 1
ATOM 3311 C C . ARG C 1 75 ? 51.853 -1.895 61.971 1.00 34.49 236 ARG C C 1
ATOM 3312 O O . ARG C 1 75 ? 52.101 -1.245 61.024 1.00 39.78 236 ARG C O 1
ATOM 3320 N N . TYR C 1 76 ? 52.224 -1.536 63.182 1.00 28.30 237 TYR C N 1
ATOM 3321 C CA . TYR C 1 76 ? 52.955 -0.302 63.431 1.00 26.40 237 TYR C CA 1
ATOM 3322 C C . TYR C 1 76 ? 54.412 -0.408 62.956 1.00 26.08 237 TYR C C 1
ATOM 3323 O O . TYR C 1 76 ? 54.995 0.586 62.536 1.00 24.71 237 TYR C O 1
ATOM 3332 N N . ALA C 1 77 ? 54.986 -1.616 63.013 1.00 22.27 238 ALA C N 1
ATOM 3333 C CA . ALA C 1 77 ? 56.381 -1.832 62.625 1.00 25.05 238 ALA C CA 1
ATOM 3334 C C . ALA C 1 77 ? 56.627 -1.458 61.163 1.00 28.61 238 ALA C C 1
ATOM 3335 O O . ALA C 1 77 ? 57.741 -1.114 60.793 1.00 33.52 238 ALA C O 1
ATOM 3337 N N . ASN C 1 78 ? 55.588 -1.536 60.338 1.00 28.03 239 ASN C N 1
ATOM 3338 C CA . ASN C 1 78 ? 55.689 -1.147 58.928 1.00 32.18 239 ASN C CA 1
ATOM 3339 C C . ASN C 1 78 ? 55.492 0.345 58.676 1.00 33.95 239 ASN C C 1
ATOM 3340 O O . ASN C 1 78 ? 55.430 0.773 57.528 1.00 32.49 239 ASN C O 1
ATOM 3345 N N . GLY C 1 79 ? 55.387 1.136 59.740 1.00 33.71 240 GLY C N 1
ATOM 3346 C CA . GLY C 1 79 ? 55.211 2.567 59.581 1.00 28.28 240 GLY C CA 1
ATOM 3347 C C . GLY C 1 79 ? 53.877 3.039 60.130 1.00 29.15 240 GLY C C 1
ATOM 3348 O O . GLY C 1 79 ? 52.864 2.349 60.002 1.00 31.01 240 GLY C O 1
ATOM 3349 N N . ILE C 1 80 ? 53.884 4.208 60.763 1.00 26.63 241 ILE C N 1
ATOM 3350 C CA . ILE C 1 80 ? 52.656 4.824 61.243 1.00 26.37 241 ILE C CA 1
ATOM 3351 C C . ILE C 1 80 ? 52.930 6.310 61.376 1.00 27.70 241 ILE C C 1
ATOM 3352 O O . ILE C 1 80 ? 53.901 6.712 62.024 1.00 31.19 241 ILE C O 1
ATOM 3357 N N . ALA C 1 81 ? 52.108 7.124 60.717 1.00 23.76 242 ALA C N 1
ATOM 3358 C CA . ALA C 1 81 ? 52.277 8.575 60.748 1.00 24.77 242 ALA C CA 1
ATOM 3359 C C . ALA C 1 81 ? 51.492 9.151 61.926 1.00 25.11 242 ALA C C 1
ATOM 3360 O O . ALA C 1 81 ? 50.720 8.437 62.562 1.00 22.91 242 ALA C O 1
ATOM 3362 N N . HIS C 1 82 ? 51.657 10.441 62.200 1.00 28.15 243 HIS C N 1
ATOM 3363 C CA . HIS C 1 82 ? 50.902 11.076 63.283 1.00 23.53 243 HIS C CA 1
ATOM 3364 C C . HIS C 1 82 ? 49.425 11.219 62.938 1.00 25.78 243 HIS C C 1
ATOM 3365 O O . HIS C 1 82 ? 48.569 11.039 63.801 1.00 29.32 243 HIS C O 1
ATOM 3372 N N . TYR C 1 83 ? 49.140 11.573 61.680 1.00 24.14 244 TYR C N 1
ATOM 3373 C CA . TYR C 1 83 ? 47.790 11.962 61.261 1.00 23.68 244 TYR C CA 1
ATOM 3374 C C . TYR C 1 83 ? 47.413 11.338 59.930 1.00 26.27 244 TYR C C 1
ATOM 3375 O O . TYR C 1 83 ? 48.265 11.186 59.041 1.00 25.19 244 TYR C O 1
ATOM 3384 N N . TYR C 1 84 ? 46.129 11.013 59.783 1.00 27.61 245 TYR C N 1
ATOM 3385 C CA . TYR C 1 84 ? 45.595 10.485 58.527 1.00 24.67 245 TYR C CA 1
ATOM 3386 C C . TYR C 1 84 ? 44.361 11.274 58.132 1.00 28.44 245 TYR C C 1
ATOM 3387 O O . TYR C 1 84 ? 43.348 11.250 58.843 1.00 26.99 245 TYR C O 1
ATOM 3396 N N . GLY C 1 85 ? 44.442 11.976 57.000 1.00 26.38 246 GLY C N 1
ATOM 3397 C CA . GLY C 1 85 ? 43.395 12.906 56.620 1.00 24.58 246 GLY C CA 1
ATOM 3398 C C . GLY C 1 85 ? 42.731 12.601 55.291 1.00 32.71 246 GLY C C 1
ATOM 3399 O O . GLY C 1 85 ? 43.381 12.178 54.315 1.00 30.50 246 GLY C O 1
ATOM 3400 N N . SER C 1 86 ? 41.414 12.796 55.269 1.00 28.48 247 SER C N 1
ATOM 3401 C CA . SER C 1 86 ? 40.638 12.778 54.039 1.00 25.45 247 SER C CA 1
ATOM 3402 C C . SER C 1 86 ? 39.500 13.774 54.236 1.00 30.28 247 SER C C 1
ATOM 3403 O O . SER C 1 86 ? 39.386 14.378 55.310 1.00 32.56 247 SER C O 1
ATOM 3406 N N . GLU C 1 87 ? 38.679 13.972 53.207 1.00 32.54 248 GLU C N 1
ATOM 3407 C CA . GLU C 1 87 ? 37.647 15.011 53.255 1.00 35.31 248 GLU C CA 1
ATOM 3408 C C . GLU C 1 87 ? 36.829 14.969 54.542 1.00 34.75 248 GLU C C 1
ATOM 3409 O O . GLU C 1 87 ? 36.241 13.938 54.881 1.00 33.43 248 GLU C O 1
ATOM 3415 N N . GLY C 1 88 ? 36.836 16.081 55.274 1.00 35.67 249 GLY C N 1
ATOM 3416 C CA . GLY C 1 88 ? 36.030 16.216 56.477 1.00 35.63 249 GLY C CA 1
ATOM 3417 C C . GLY C 1 88 ? 36.532 15.483 57.715 1.00 40.54 249 GLY C C 1
ATOM 3418 O O . GLY C 1 88 ? 35.928 15.599 58.786 1.00 38.97 249 GLY C O 1
ATOM 3419 N N . TYR C 1 89 ? 37.640 14.750 57.601 1.00 37.94 250 TYR C N 1
ATOM 3420 C CA . TYR C 1 89 ? 38.052 13.877 58.710 1.00 37.57 250 TYR C CA 1
ATOM 3421 C C . TYR C 1 89 ? 39.565 13.703 58.841 1.00 33.71 250 TYR C C 1
ATOM 3422 O O . TYR C 1 89 ? 40.255 13.358 57.872 1.00 31.86 250 TYR C O 1
ATOM 3431 N N . VAL C 1 90 ? 40.078 13.936 60.045 1.00 29.78 251 VAL C N 1
ATOM 3432 C CA . VAL C 1 90 ? 41.475 13.651 60.335 1.00 30.41 251 VAL C CA 1
ATOM 3433 C C . VAL C 1 90 ? 41.551 12.766 61.569 1.00 33.84 251 VAL C C 1
ATOM 3434 O O . VAL C 1 90 ? 40.957 13.081 62.617 1.00 34.99 251 VAL C O 1
ATOM 3438 N N . TRP C 1 91 ? 42.247 11.641 61.431 1.00 31.87 252 TRP C N 1
ATOM 3439 C CA . TRP C 1 91 ? 42.489 10.757 62.558 1.00 28.78 252 TRP C CA 1
ATOM 3440 C C . TRP C 1 91 ? 43.848 11.098 63.145 1.00 29.12 252 TRP C C 1
ATOM 3441 O O . TRP C 1 91 ? 44.862 11.046 62.442 1.00 28.18 252 TRP C O 1
ATOM 3452 N N . GLU C 1 92 ? 43.876 11.451 64.426 1.00 29.96 253 GLU C N 1
ATOM 3453 C CA . GLU C 1 92 ? 45.147 11.647 65.111 1.00 29.61 253 GLU C CA 1
ATOM 3454 C C . GLU C 1 92 ? 45.572 10.328 65.737 1.00 31.18 253 GLU C C 1
ATOM 3455 O O . GLU C 1 92 ? 45.038 9.912 66.769 1.00 29.43 253 GLU C O 1
ATOM 3461 N N . ALA C 1 93 ? 46.528 9.665 65.096 1.00 30.47 254 ALA C N 1
ATOM 3462 C CA . ALA C 1 93 ? 47.050 8.393 65.577 1.00 25.38 254 ALA C CA 1
ATOM 3463 C C . ALA C 1 93 ? 48.058 8.657 66.687 1.00 28.03 254 ALA C C 1
ATOM 3464 O O . ALA C 1 93 ? 48.146 7.907 67.658 1.00 27.76 254 ALA C O 1
ATOM 3466 N N . ILE C 1 94 ? 48.833 9.725 66.528 1.00 28.95 255 ILE C N 1
ATOM 3467 C CA . ILE C 1 94 ? 49.869 10.082 67.495 1.00 31.28 255 ILE C CA 1
ATOM 3468 C C . ILE C 1 94 ? 49.919 11.600 67.626 1.00 34.36 255 ILE C C 1
ATOM 3469 O O . ILE C 1 94 ? 49.960 12.312 66.617 1.00 32.98 255 ILE C O 1
ATOM 3474 N N . ASP C 1 95 ? 49.934 12.106 68.853 1.00 34.60 256 ASP C N 1
ATOM 3475 C CA . ASP C 1 95 ? 50.027 13.552 69.042 1.00 29.91 256 ASP C CA 1
ATOM 3476 C C . ASP C 1 95 ? 51.456 13.998 68.772 1.00 28.09 256 ASP C C 1
ATOM 3477 O O . ASP C 1 95 ? 52.361 13.654 69.516 1.00 33.65 256 ASP C O 1
ATOM 3482 N N . ALA C 1 96 ? 51.651 14.774 67.707 1.00 27.49 257 ALA C N 1
ATOM 3483 C CA . ALA C 1 96 ? 52.991 15.159 67.268 1.00 31.47 257 ALA C CA 1
ATOM 3484 C C . ALA C 1 96 ? 53.679 16.195 68.167 1.00 33.72 257 ALA C C 1
ATOM 3485 O O . ALA C 1 96 ? 54.899 16.392 68.063 1.00 35.41 257 ALA C O 1
ATOM 3487 N N . LYS C 1 97 ? 52.903 16.851 69.029 1.00 34.72 258 LYS C N 1
ATOM 3488 C CA . LYS C 1 97 ? 53.426 17.908 69.901 1.00 40.12 258 LYS C CA 1
ATOM 3489 C C . LYS C 1 97 ? 54.754 17.534 70.554 1.00 38.24 258 LYS C C 1
ATOM 3490 O O . LYS C 1 97 ? 55.750 18.253 70.397 1.00 37.12 258 LYS C O 1
ATOM 3496 N N . ASN C 1 98 ? 54.779 16.387 71.235 1.00 32.67 259 ASN C N 1
ATOM 3497 C CA . ASN C 1 98 ? 56.008 15.904 71.868 1.00 35.77 259 ASN C CA 1
ATOM 3498 C C . ASN C 1 98 ? 56.352 14.432 71.570 1.00 36.31 259 ASN C C 1
ATOM 3499 O O . ASN C 1 98 ? 57.218 13.856 72.231 1.00 40.77 259 ASN C O 1
ATOM 3504 N N . GLN C 1 99 ? 55.691 13.822 70.587 1.00 31.60 260 GLN C N 1
ATOM 3505 C CA . GLN C 1 99 ? 56.008 12.436 70.219 1.00 31.03 260 GLN C CA 1
ATOM 3506 C C . GLN C 1 99 ? 56.365 12.265 68.746 1.00 31.92 260 GLN C C 1
ATOM 3507 O O . GLN C 1 99 ? 55.792 12.923 67.866 1.00 28.18 260 GLN C O 1
ATOM 3513 N N . ILE C 1 100 ? 57.306 11.367 68.475 1.00 27.39 261 ILE C N 1
ATOM 3514 C CA . ILE C 1 100 ? 57.743 11.139 67.103 1.00 31.40 261 ILE C CA 1
ATOM 3515 C C . ILE C 1 100 ? 56.825 10.145 66.380 1.00 28.04 261 ILE C C 1
ATOM 3516 O O . ILE C 1 100 ? 55.842 9.667 66.943 1.00 26.82 261 ILE C O 1
ATOM 3521 N N . ALA C 1 101 ? 57.150 9.833 65.131 1.00 24.75 262 ALA C N 1
ATOM 3522 C CA . ALA C 1 101 ? 56.409 8.809 64.398 1.00 26.09 262 ALA C CA 1
ATOM 3523 C C . ALA C 1 101 ? 57.354 8.130 63.435 1.00 25.57 262 ALA C C 1
ATOM 3524 O O . ALA C 1 101 ? 58.517 8.515 63.324 1.00 27.94 262 ALA C O 1
ATOM 3526 N N . TRP C 1 102 ? 56.849 7.124 62.735 1.00 27.46 263 TRP C N 1
ATOM 3527 C CA . TRP C 1 102 ? 57.655 6.369 61.798 1.00 28.91 263 TRP C CA 1
ATOM 3528 C C . TRP C 1 102 ? 57.060 6.590 60.423 1.00 28.55 263 TRP C C 1
ATOM 3529 O O . TRP C 1 102 ? 56.169 5.843 59.993 1.00 27.03 263 TRP C O 1
ATOM 3540 N N . HIS C 1 103 ? 57.529 7.633 59.742 1.00 25.37 264 HIS C N 1
ATOM 3541 C CA . HIS C 1 103 ? 56.880 8.051 58.510 1.00 27.38 264 HIS C CA 1
ATOM 3542 C C . HIS C 1 103 ? 57.837 8.384 57.374 1.00 26.98 264 HIS C C 1
ATOM 3543 O O . HIS C 1 103 ? 57.452 8.268 56.217 1.00 25.54 264 HIS C O 1
ATOM 3550 N N . THR C 1 104 ? 59.067 8.803 57.676 1.00 26.85 265 THR C N 1
ATOM 3551 C CA . THR C 1 104 ? 60.000 9.140 56.582 1.00 28.44 265 THR C CA 1
ATOM 3552 C C . THR C 1 104 ? 61.050 8.079 56.267 1.00 29.22 265 THR C C 1
ATOM 3553 O O . THR C 1 104 ? 61.819 8.226 55.315 1.00 31.93 265 THR C O 1
ATOM 3557 N N . GLY C 1 105 ? 61.091 7.014 57.055 1.00 31.85 266 GLY C N 1
ATOM 3558 C CA . GLY C 1 105 ? 61.916 5.866 56.708 1.00 30.93 266 GLY C CA 1
ATOM 3559 C C . GLY C 1 105 ? 63.406 6.121 56.818 1.00 34.13 266 GLY C C 1
ATOM 3560 O O . GLY C 1 105 ? 64.203 5.406 56.204 1.00 37.64 266 GLY C O 1
ATOM 3561 N N . ASP C 1 106 ? 63.792 7.122 57.610 1.00 31.48 267 ASP C N 1
ATOM 3562 C CA . ASP C 1 106 ? 65.205 7.482 57.726 1.00 33.61 267 ASP C CA 1
ATOM 3563 C C . ASP C 1 106 ? 65.747 7.355 59.156 1.00 35.09 267 ASP C C 1
ATOM 3564 O O . ASP C 1 106 ? 66.577 8.158 59.583 1.00 38.39 267 ASP C O 1
ATOM 3569 N N . GLY C 1 107 ? 65.277 6.354 59.894 1.00 36.97 268 GLY C N 1
ATOM 3570 C CA . GLY C 1 107 ? 65.771 6.113 61.241 1.00 35.67 268 GLY C CA 1
ATOM 3571 C C . GLY C 1 107 ? 65.182 7.046 62.283 1.00 39.39 268 GLY C C 1
ATOM 3572 O O . GLY C 1 107 ? 64.157 7.693 62.048 1.00 43.90 268 GLY C O 1
ATOM 3573 N N . THR C 1 108 ? 65.827 7.132 63.440 1.00 38.40 269 THR C N 1
ATOM 3574 C CA . THR C 1 108 ? 65.296 7.961 64.517 1.00 42.82 269 THR C CA 1
ATOM 3575 C C . THR C 1 108 ? 66.345 8.853 65.176 1.00 39.58 269 THR C C 1
ATOM 3576 O O . THR C 1 108 ? 66.121 9.377 66.267 1.00 36.04 269 THR C O 1
ATOM 3580 N N . GLY C 1 109 ? 67.480 9.037 64.510 1.00 38.57 270 GLY C N 1
ATOM 3581 C CA . GLY C 1 109 ? 68.470 9.986 64.989 1.00 37.35 270 GLY C CA 1
ATOM 3582 C C . GLY C 1 109 ? 67.952 11.419 64.985 1.00 41.01 270 GLY C C 1
ATOM 3583 O O . GLY C 1 109 ? 66.906 11.726 64.377 1.00 36.41 270 GLY C O 1
ATOM 3584 N N . ALA C 1 110 ? 68.697 12.304 65.648 1.00 40.25 271 ALA C N 1
ATOM 3585 C CA . ALA C 1 110 ? 68.276 13.693 65.846 1.00 38.25 271 ALA C CA 1
ATOM 3586 C C . ALA C 1 110 ? 68.052 14.460 64.542 1.00 34.02 271 ALA C C 1
ATOM 3587 O O . ALA C 1 110 ? 67.304 15.442 64.506 1.00 35.62 271 ALA C O 1
ATOM 3589 N N . ASN C 1 111 ? 68.698 14.024 63.472 1.00 35.34 272 ASN C N 1
ATOM 3590 C CA . ASN C 1 111 ? 68.553 14.722 62.204 1.00 41.67 272 ASN C CA 1
ATOM 3591 C C . ASN C 1 111 ? 67.537 14.087 61.251 1.00 38.40 272 ASN C C 1
ATOM 3592 O O . ASN C 1 111 ? 67.360 14.560 60.126 1.00 38.65 272 ASN C O 1
ATOM 3597 N N . SER C 1 112 ? 66.847 13.043 61.719 1.00 35.22 273 SER C N 1
ATOM 3598 C CA . SER C 1 112 ? 65.906 12.300 60.874 1.00 34.32 273 SER C CA 1
ATOM 3599 C C . SER C 1 112 ? 64.569 13.004 60.757 1.00 35.71 273 SER C C 1
ATOM 3600 O O . SER C 1 112 ? 64.138 13.708 61.684 1.00 31.61 273 SER C O 1
ATOM 3603 N N . GLY C 1 113 ? 63.900 12.796 59.623 1.00 32.45 274 GLY C N 1
ATOM 3604 C CA . GLY C 1 113 ? 62.547 13.297 59.451 1.00 30.56 274 GLY C CA 1
ATOM 3605 C C . GLY C 1 113 ? 61.621 12.757 60.530 1.00 28.26 274 GLY C C 1
ATOM 3606 O O . GLY C 1 113 ? 60.758 13.479 61.034 1.00 29.34 274 GLY C O 1
ATOM 3607 N N . ASN C 1 114 ? 61.811 11.492 60.901 1.00 25.74 275 ASN C N 1
ATOM 3608 C CA . ASN C 1 114 ? 60.970 10.866 61.916 1.00 26.95 275 ASN C CA 1
ATOM 3609 C C . ASN C 1 114 ? 61.054 11.589 63.255 1.00 30.79 275 ASN C C 1
ATOM 3610 O O . ASN C 1 114 ? 60.055 11.711 63.972 1.00 29.92 275 ASN C O 1
ATOM 3615 N N . PHE C 1 115 ? 62.254 12.056 63.595 1.00 31.87 276 PHE C N 1
ATOM 3616 C CA . PHE C 1 115 ? 62.461 12.744 64.859 1.00 29.08 276 PHE C CA 1
ATOM 3617 C C . PHE C 1 115 ? 62.014 14.215 64.800 1.00 34.49 276 PHE C C 1
ATOM 3618 O O . PHE C 1 115 ? 61.377 14.720 65.734 1.00 36.11 276 PHE C O 1
ATOM 3626 N N . ARG C 1 116 ? 62.321 14.897 63.698 1.00 34.51 277 ARG C N 1
ATOM 3627 C CA . ARG C 1 116 ? 62.134 16.353 63.636 1.00 35.15 277 ARG C CA 1
ATOM 3628 C C . ARG C 1 116 ? 60.735 16.828 63.231 1.00 33.49 277 ARG C C 1
ATOM 3629 O O . ARG C 1 116 ? 60.246 17.847 63.724 1.00 35.15 277 ARG C O 1
ATOM 3637 N N . PHE C 1 117 ? 60.097 16.095 62.332 1.00 33.07 278 PHE C N 1
ATOM 3638 C CA . PHE C 1 117 ? 58.873 16.575 61.692 1.00 32.27 278 PHE C CA 1
ATOM 3639 C C . PHE C 1 117 ? 57.656 15.745 62.054 1.00 31.33 278 PHE C C 1
ATOM 3640 O O . PHE C 1 117 ? 57.762 14.544 62.308 1.00 29.80 278 PHE C O 1
ATOM 3648 N N . ALA C 1 118 ? 56.501 16.401 62.075 1.00 32.38 279 ALA C N 1
ATOM 3649 C CA . ALA C 1 118 ? 55.226 15.708 62.168 1.00 30.06 279 ALA C CA 1
ATOM 3650 C C . ALA C 1 118 ? 54.925 15.160 60.774 1.00 30.65 279 ALA C C 1
ATOM 3651 O O . ALA C 1 118 ? 55.412 15.701 59.772 1.00 28.60 279 ALA C O 1
ATOM 3653 N N . GLY C 1 119 ? 54.132 14.092 60.706 1.00 29.28 280 GLY C N 1
ATOM 3654 C CA . GLY C 1 119 ? 53.796 13.474 59.436 1.00 22.84 280 GLY C CA 1
ATOM 3655 C C . GLY C 1 119 ? 52.301 13.300 59.283 1.00 26.31 280 GLY C C 1
ATOM 3656 O O . GLY C 1 119 ? 51.639 12.727 60.169 1.00 28.86 280 GLY C O 1
ATOM 3657 N N . ILE C 1 120 ? 51.759 13.788 58.168 1.00 23.90 281 ILE C N 1
ATOM 3658 C CA . ILE C 1 120 ? 50.348 13.568 57.862 1.00 24.30 281 ILE C CA 1
ATOM 3659 C C . ILE C 1 120 ? 50.179 12.894 56.495 1.00 26.34 281 ILE C C 1
ATOM 3660 O O . ILE C 1 120 ? 50.898 13.218 55.547 1.00 29.79 281 ILE C O 1
ATOM 3665 N N . GLU C 1 121 ? 49.252 11.942 56.398 1.00 22.69 282 GLU C N 1
ATOM 3666 C CA . GLU C 1 121 ? 48.979 11.289 55.117 1.00 23.58 282 GLU C CA 1
ATOM 3667 C C . GLU C 1 121 ? 47.674 11.775 54.489 1.00 26.93 282 GLU C C 1
ATOM 3668 O O . GLU C 1 121 ? 46.623 11.800 55.152 1.00 24.74 282 GLU C O 1
ATOM 3674 N N . VAL C 1 122 ? 47.743 12.176 53.219 1.00 23.86 283 VAL C N 1
ATOM 3675 C CA . VAL C 1 122 ? 46.531 12.387 52.441 1.00 24.09 283 VAL C CA 1
ATOM 3676 C C . VAL C 1 122 ? 46.073 11.002 51.984 1.00 25.83 283 VAL C C 1
ATOM 3677 O O . VAL C 1 122 ? 46.798 10.293 51.278 1.00 25.32 283 VAL C O 1
ATOM 3681 N N . CYS C 1 123 ? 44.879 10.606 52.400 1.00 24.74 284 CYS C N 1
ATOM 3682 C CA . CYS C 1 123 ? 44.428 9.233 52.194 1.00 25.54 284 CYS C CA 1
ATOM 3683 C C . CYS C 1 123 ? 43.752 8.983 50.844 1.00 26.39 284 CYS C C 1
ATOM 3684 O O . CYS C 1 123 ? 43.390 9.930 50.131 1.00 25.20 284 CYS C O 1
ATOM 3687 N N . GLN C 1 124 ? 43.606 7.704 50.501 1.00 27.50 285 GLN C N 1
ATOM 3688 C CA . GLN C 1 124 ? 42.987 7.293 49.243 1.00 32.84 285 GLN C CA 1
ATOM 3689 C C . GLN C 1 124 ? 43.748 7.799 48.022 1.00 30.52 285 GLN C C 1
ATOM 3690 O O . GLN C 1 124 ? 43.147 8.102 46.982 1.00 29.46 285 GLN C O 1
ATOM 3696 N N . SER C 1 125 ? 45.069 7.892 48.134 1.00 26.39 286 SER C N 1
ATOM 3697 C CA . SER C 1 125 ? 45.834 8.512 47.053 1.00 27.25 286 SER C CA 1
ATOM 3698 C C . SER C 1 125 ? 45.875 7.647 45.800 1.00 26.93 286 SER C C 1
ATOM 3699 O O . SER C 1 125 ? 46.211 8.144 44.727 1.00 25.67 286 SER C O 1
ATOM 3702 N N . MET C 1 126 ? 45.516 6.367 45.924 1.00 24.97 287 MET C N 1
ATOM 3703 C CA . MET C 1 126 ? 45.350 5.505 44.745 1.00 28.25 287 MET C CA 1
ATOM 3704 C C . MET C 1 126 ? 43.876 5.330 44.354 1.00 30.97 287 MET C C 1
ATOM 3705 O O . MET C 1 126 ? 43.520 5.447 43.184 1.00 33.00 287 MET C O 1
ATOM 3710 N N . SER C 1 127 ? 43.023 5.039 45.335 1.00 27.91 288 SER C N 1
ATOM 3711 C CA . SER C 1 127 ? 41.628 4.691 45.056 1.00 27.82 288 SER C CA 1
ATOM 3712 C C . SER C 1 127 ? 40.763 5.877 44.643 1.00 29.75 288 SER C C 1
ATOM 3713 O O . SER C 1 127 ? 39.891 5.752 43.779 1.00 31.71 288 SER C O 1
ATOM 3716 N N . ALA C 1 128 ? 40.995 7.031 45.261 1.00 28.35 289 ALA C N 1
ATOM 3717 C CA . ALA C 1 128 ? 40.131 8.185 45.026 1.00 25.33 289 ALA C CA 1
ATOM 3718 C C . ALA C 1 128 ? 40.257 8.753 43.613 1.00 28.88 289 ALA C C 1
ATOM 3719 O O . ALA C 1 128 ? 41.323 8.683 42.978 1.00 27.02 289 ALA C O 1
ATOM 3721 N N . SER C 1 129 ? 39.156 9.320 43.125 1.00 32.24 290 SER C N 1
ATOM 3722 C CA . SER C 1 129 ? 39.159 10.053 41.859 1.00 35.20 290 SER C CA 1
ATOM 3723 C C . SER C 1 129 ? 39.968 11.323 42.075 1.00 33.57 290 SER C C 1
ATOM 3724 O O . SER C 1 129 ? 40.236 11.693 43.229 1.00 31.05 290 SER C O 1
ATOM 3727 N N . ASP C 1 130 ? 40.364 11.992 40.991 1.00 31.17 291 ASP C N 1
ATOM 3728 C CA . ASP C 1 130 ? 41.112 13.248 41.130 1.00 29.52 291 ASP C CA 1
ATOM 3729 C C . ASP C 1 130 ? 40.338 14.219 42.023 1.00 32.34 291 ASP C C 1
ATOM 3730 O O . ASP C 1 130 ? 40.896 14.815 42.942 1.00 34.49 291 ASP C O 1
ATOM 3735 N N . ALA C 1 131 ? 39.041 14.368 41.759 1.00 33.76 292 ALA C N 1
ATOM 3736 C CA . ALA C 1 131 ? 38.220 15.333 42.495 1.00 35.84 292 ALA C CA 1
ATOM 3737 C C . ALA C 1 131 ? 38.149 15.018 43.993 1.00 30.80 292 ALA C C 1
ATOM 3738 O O . ALA C 1 131 ? 38.254 15.916 44.836 1.00 34.96 292 ALA C O 1
ATOM 3740 N N . GLN C 1 132 ? 37.961 13.745 44.323 1.00 28.73 293 GLN C N 1
ATOM 3741 C CA . GLN C 1 132 ? 37.884 13.339 45.730 1.00 31.31 293 GLN C CA 1
ATOM 3742 C C . GLN C 1 132 ? 39.247 13.484 46.406 1.00 34.04 293 GLN C C 1
ATOM 3743 O O . GLN C 1 132 ? 39.346 13.974 47.537 1.00 31.27 293 GLN C O 1
ATOM 3749 N N . PHE C 1 133 ? 40.305 13.077 45.708 1.00 32.94 294 PHE C N 1
ATOM 3750 C CA . PHE C 1 133 ? 41.634 13.199 46.286 1.00 26.91 294 PHE C CA 1
ATOM 3751 C C . PHE C 1 133 ? 42.004 14.651 46.566 1.00 27.78 294 PHE C C 1
ATOM 3752 O O . PHE C 1 133 ? 42.632 14.951 47.586 1.00 28.66 294 PHE C O 1
ATOM 3760 N N . LEU C 1 134 ? 41.626 15.556 45.667 1.00 27.06 295 LEU C N 1
ATOM 3761 C CA . LEU C 1 134 ? 41.945 16.967 45.876 1.00 30.28 295 LEU C CA 1
ATOM 3762 C C . LEU C 1 134 ? 41.209 17.486 47.106 1.00 30.33 295 LEU C C 1
ATOM 3763 O O . LEU C 1 134 ? 41.727 18.331 47.836 1.00 33.13 295 LEU C O 1
ATOM 3768 N N . LYS C 1 135 ? 40.007 16.966 47.338 1.00 28.51 296 LYS C N 1
ATOM 3769 C CA . LYS C 1 135 ? 39.253 17.312 48.541 1.00 35.78 296 LYS C CA 1
ATOM 3770 C C . LYS C 1 135 ? 39.932 16.757 49.797 1.00 32.30 296 LYS C C 1
ATOM 3771 O O . LYS C 1 135 ? 39.982 17.431 50.825 1.00 31.91 296 LYS C O 1
ATOM 3777 N N . ASN C 1 136 ? 40.450 15.533 49.719 1.00 28.19 297 ASN C N 1
ATOM 3778 C CA . ASN C 1 136 ? 41.200 14.978 50.845 1.00 29.75 297 ASN C CA 1
ATOM 3779 C C . ASN C 1 136 ? 42.393 15.868 51.169 1.00 31.29 297 ASN C C 1
ATOM 3780 O O . ASN C 1 136 ? 42.705 16.094 52.343 1.00 32.88 297 ASN C O 1
ATOM 3785 N N . GLU C 1 137 ? 43.053 16.378 50.126 1.00 29.92 298 GLU C N 1
ATOM 3786 C CA . GLU C 1 137 ? 44.203 17.271 50.315 1.00 30.50 298 GLU C CA 1
ATOM 3787 C C . GLU C 1 137 ? 43.841 18.516 51.108 1.00 32.22 298 GLU C C 1
ATOM 3788 O O . GLU C 1 137 ? 44.591 18.935 51.993 1.00 34.20 298 GLU C O 1
ATOM 3794 N N . GLN C 1 138 ? 42.710 19.126 50.769 1.00 31.99 299 GLN C N 1
ATOM 3795 C CA . GLN C 1 138 ? 42.331 20.390 51.392 1.00 34.29 299 GLN C CA 1
ATOM 3796 C C . GLN C 1 138 ? 42.106 20.178 52.879 1.00 32.61 299 GLN C C 1
ATOM 3797 O O . GLN C 1 138 ? 42.488 21.015 53.689 1.00 34.60 299 GLN C O 1
ATOM 3803 N N . ALA C 1 139 ? 41.516 19.044 53.242 1.00 32.24 300 ALA C N 1
ATOM 3804 C CA . ALA C 1 139 ? 41.340 18.724 54.657 1.00 30.24 300 ALA C CA 1
ATOM 3805 C C . ALA C 1 139 ? 42.699 18.712 55.352 1.00 31.10 300 ALA C C 1
ATOM 3806 O O . ALA C 1 139 ? 42.849 19.242 56.457 1.00 33.24 300 ALA C O 1
ATOM 3808 N N . VAL C 1 140 ? 43.694 18.125 54.687 1.00 29.86 301 VAL C N 1
ATOM 3809 C CA . VAL C 1 140 ? 45.048 18.058 55.238 1.00 30.45 301 VAL C CA 1
ATOM 3810 C C . VAL C 1 140 ? 45.707 19.431 55.363 1.00 30.08 301 VAL C C 1
ATOM 3811 O O . VAL C 1 140 ? 46.387 19.715 56.358 1.00 31.49 301 VAL C O 1
ATOM 3815 N N . PHE C 1 141 ? 45.506 20.288 54.366 1.00 33.95 302 PHE C N 1
ATOM 3816 C CA . PHE C 1 141 ? 46.046 21.643 54.441 1.00 32.77 302 PHE C CA 1
ATOM 3817 C C . PHE C 1 141 ? 45.395 22.418 55.581 1.00 33.10 302 PHE C C 1
ATOM 3818 O O . PHE C 1 141 ? 46.056 23.175 56.297 1.00 34.46 302 PHE C O 1
ATOM 3826 N N . GLN C 1 142 ? 44.094 22.235 55.757 1.00 33.39 303 GLN C N 1
ATOM 3827 C CA . GLN C 1 142 ? 43.406 22.946 56.827 1.00 37.27 303 GLN C CA 1
ATOM 3828 C C . GLN C 1 142 ? 43.897 22.466 58.186 1.00 38.47 303 GLN C C 1
ATOM 3829 O O . GLN C 1 142 ? 44.150 23.267 59.086 1.00 42.48 303 GLN C O 1
ATOM 3835 N N . PHE C 1 143 ? 44.053 21.155 58.332 1.00 33.19 304 PHE C N 1
ATOM 3836 C CA . PHE C 1 143 ? 44.514 20.622 59.607 1.00 36.44 304 PHE C CA 1
ATOM 3837 C C . PHE C 1 143 ? 45.944 21.084 59.897 1.00 32.29 304 PHE C C 1
ATOM 3838 O O . PHE C 1 143 ? 46.272 21.457 61.029 1.00 31.92 304 PHE C O 1
ATOM 3846 N N . THR C 1 144 ? 46.795 21.069 58.874 1.00 28.12 305 THR C N 1
ATOM 3847 C CA . THR C 1 144 ? 48.188 21.463 59.063 1.00 34.01 305 THR C CA 1
ATOM 3848 C C . THR C 1 144 ? 48.263 22.925 59.497 1.00 35.16 305 THR C C 1
ATOM 3849 O O . THR C 1 144 ? 49.096 23.294 60.334 1.00 34.55 305 THR C O 1
ATOM 3853 N N . ALA C 1 145 ? 47.375 23.743 58.932 1.00 36.36 306 ALA C N 1
ATOM 3854 C CA . ALA C 1 145 ? 47.262 25.153 59.298 1.00 36.97 306 ALA C CA 1
ATOM 3855 C C . ALA C 1 145 ? 46.967 25.302 60.783 1.00 38.59 306 ALA C C 1
ATOM 3856 O O . ALA C 1 145 ? 47.609 26.101 61.470 1.00 41.25 306 ALA C O 1
ATOM 3858 N N . GLU C 1 146 ? 46.006 24.529 61.283 1.00 41.99 307 GLU C N 1
ATOM 3859 C CA . GLU C 1 146 ? 45.684 24.568 62.710 1.00 45.50 307 GLU C CA 1
ATOM 3860 C C . GLU C 1 146 ? 46.875 24.141 63.565 1.00 44.34 307 GLU C C 1
ATOM 3861 O O . GLU C 1 146 ? 47.148 24.752 64.593 1.00 44.68 307 GLU C O 1
ATOM 3867 N N . LYS C 1 147 ? 47.593 23.102 63.140 1.00 41.69 308 LYS C N 1
ATOM 3868 C CA . LYS C 1 147 ? 48.753 22.640 63.904 1.00 38.88 308 LYS C CA 1
ATOM 3869 C C . LYS C 1 147 ? 49.874 23.671 63.898 1.00 39.92 308 LYS C C 1
ATOM 3870 O O . LYS C 1 147 ? 50.587 23.826 64.889 1.00 38.92 308 LYS C O 1
ATOM 3876 N N . PHE C 1 148 ? 50.037 24.376 62.781 1.00 41.29 309 PHE C N 1
ATOM 3877 C CA . PHE C 1 148 ? 51.075 25.399 62.710 1.00 39.25 309 PHE C CA 1
ATOM 3878 C C . PHE C 1 148 ? 50.785 26.553 63.681 1.00 40.54 309 PHE C C 1
ATOM 3879 O O . PHE C 1 148 ? 51.706 27.093 64.310 1.00 35.58 309 PHE C O 1
ATOM 3887 N N . LYS C 1 149 ? 49.508 26.911 63.805 1.00 44.07 310 LYS C N 1
ATOM 3888 C CA . LYS C 1 149 ? 49.055 27.832 64.852 1.00 51.02 310 LYS C CA 1
ATOM 3889 C C . LYS C 1 149 ? 49.528 27.385 66.241 1.00 49.57 310 LYS C C 1
ATOM 3890 O O . LYS C 1 149 ? 50.227 28.128 66.933 1.00 50.22 310 LYS C O 1
ATOM 3896 N N . GLU C 1 150 ? 49.157 26.167 66.633 1.00 46.14 311 GLU C N 1
ATOM 3897 C CA . GLU C 1 150 ? 49.466 25.653 67.971 1.00 48.72 311 GLU C CA 1
ATOM 3898 C C . GLU C 1 150 ? 50.955 25.558 68.252 1.00 50.60 311 GLU C C 1
ATOM 3899 O O . GLU C 1 150 ? 51.386 25.738 69.388 1.00 55.35 311 GLU C O 1
ATOM 3905 N N . TRP C 1 151 ? 51.736 25.266 67.216 1.00 49.01 312 TRP C N 1
ATOM 3906 C CA . TRP C 1 151 ? 53.172 25.051 67.373 1.00 46.78 312 TRP C CA 1
ATOM 3907 C C . TRP C 1 151 ? 53.960 26.321 67.078 1.00 46.01 312 TRP C C 1
ATOM 3908 O O . TRP C 1 151 ? 55.183 26.350 67.240 1.00 44.98 312 TRP C O 1
ATOM 3919 N N . GLY C 1 152 ? 53.258 27.360 66.627 1.00 47.24 313 GLY C N 1
ATOM 3920 C CA . GLY C 1 152 ? 53.890 28.628 66.305 1.00 46.53 313 GLY C CA 1
ATOM 3921 C C . GLY C 1 152 ? 54.845 28.560 65.128 1.00 49.65 313 GLY C C 1
ATOM 3922 O O . GLY C 1 152 ? 55.958 29.089 65.192 1.00 50.95 313 GLY C O 1
ATOM 3923 N N . LEU C 1 153 ? 54.414 27.918 64.045 1.00 49.05 314 LEU C N 1
ATOM 3924 C CA . LEU C 1 153 ? 55.249 27.812 62.855 1.00 41.11 314 LEU C CA 1
ATOM 3925 C C . LEU C 1 153 ? 54.653 28.577 61.691 1.00 38.24 314 LEU C C 1
ATOM 3926 O O . LEU C 1 153 ? 53.444 28.791 61.622 1.00 39.28 314 LEU C O 1
ATOM 3931 N N . THR C 1 154 ? 55.519 28.968 60.767 1.00 39.84 315 THR C N 1
ATOM 3932 C CA . THR C 1 154 ? 55.116 29.613 59.530 1.00 42.38 315 THR C CA 1
ATOM 3933 C C . THR C 1 154 ? 55.398 28.646 58.389 1.00 41.83 315 THR C C 1
ATOM 3934 O O . THR C 1 154 ? 56.486 28.060 58.331 1.00 40.83 315 THR C O 1
ATOM 3938 N N . PRO C 1 155 ? 54.411 28.461 57.491 1.00 37.97 316 PRO C N 1
ATOM 3939 C CA . PRO C 1 155 ? 54.568 27.575 56.331 1.00 36.59 316 PRO C CA 1
ATOM 3940 C C . PRO C 1 155 ? 55.583 28.137 55.360 1.00 40.32 316 PRO C C 1
ATOM 3941 O O . PRO C 1 155 ? 55.398 29.241 54.851 1.00 40.56 316 PRO C O 1
ATOM 3945 N N . ASN C 1 156 ? 56.648 27.382 55.117 1.00 38.65 317 ASN C N 1
ATOM 3946 C CA . ASN C 1 156 ? 57.655 27.759 54.137 1.00 36.63 317 ASN C CA 1
ATOM 3947 C C . ASN C 1 156 ? 58.395 26.498 53.710 1.00 38.04 317 ASN C C 1
ATOM 3948 O O . ASN C 1 156 ? 57.998 25.392 54.099 1.00 36.50 317 ASN C O 1
ATOM 3953 N N . ARG C 1 157 ? 59.465 26.647 52.932 1.00 37.06 318 ARG C N 1
ATOM 3954 C CA . ARG C 1 157 ? 60.151 25.475 52.386 1.00 37.58 318 ARG C CA 1
ATOM 3955 C C . ARG C 1 157 ? 60.909 24.648 53.423 1.00 39.97 318 ARG C C 1
ATOM 3956 O O . ARG C 1 157 ? 61.349 23.531 53.130 1.00 38.47 318 ARG C O 1
ATOM 3964 N N . LYS C 1 158 ? 61.040 25.183 54.634 1.00 40.57 319 LYS C N 1
ATOM 3965 C CA . LYS C 1 158 ? 61.702 24.460 55.718 1.00 43.23 319 LYS C CA 1
ATOM 3966 C C . LYS C 1 158 ? 60.691 23.755 56.615 1.00 37.47 319 LYS C C 1
ATOM 3967 O O . LYS C 1 158 ? 61.029 22.805 57.316 1.00 39.05 319 LYS C O 1
ATOM 3973 N N . THR C 1 159 ? 59.449 24.224 56.594 1.00 32.27 320 THR C N 1
ATOM 3974 C CA . THR C 1 159 ? 58.441 23.715 57.519 1.00 35.57 320 THR C CA 1
ATOM 3975 C C . THR C 1 159 ? 57.420 22.821 56.822 1.00 32.63 320 THR C C 1
ATOM 3976 O O . THR C 1 159 ? 56.651 22.116 57.476 1.00 29.68 320 THR C O 1
ATOM 3980 N N . VAL C 1 160 ? 57.398 22.868 55.495 1.00 32.16 321 VAL C N 1
ATOM 3981 C CA . VAL C 1 160 ? 56.470 22.038 54.735 1.00 33.72 321 VAL C CA 1
ATOM 3982 C C . VAL C 1 160 ? 57.293 21.145 53.815 1.00 34.28 321 VAL C C 1
ATOM 3983 O O . VAL C 1 160 ? 57.912 21.633 52.868 1.00 31.79 321 VAL C O 1
ATOM 3987 N N . ARG C 1 161 ? 57.331 19.844 54.106 1.00 31.77 322 ARG C N 1
ATOM 3988 C CA . ARG C 1 161 ? 58.325 18.973 53.474 1.00 31.64 322 ARG C CA 1
ATOM 3989 C C . ARG C 1 161 ? 57.708 17.801 52.725 1.00 31.21 322 ARG C C 1
ATOM 3990 O O . ARG C 1 161 ? 56.542 17.448 52.953 1.00 29.04 322 ARG C O 1
ATOM 3998 N N . LEU C 1 162 ? 58.503 17.193 51.843 1.00 28.54 323 LEU C N 1
ATOM 3999 C CA . LEU C 1 162 ? 58.097 15.988 51.124 1.00 27.02 323 LEU C CA 1
ATOM 4000 C C . LEU C 1 162 ? 58.899 14.795 51.628 1.00 27.53 323 LEU C C 1
ATOM 4001 O O . LEU C 1 162 ? 60.098 14.916 51.908 1.00 29.12 323 LEU C O 1
ATOM 4006 N N . HIS C 1 163 ? 58.236 13.647 51.726 1.00 26.28 324 HIS C N 1
ATOM 4007 C CA . HIS C 1 163 ? 58.877 12.374 52.084 1.00 23.83 324 HIS C CA 1
ATOM 4008 C C . HIS C 1 163 ? 60.164 12.172 51.277 1.00 27.16 324 HIS C C 1
ATOM 4009 O O . HIS C 1 163 ? 61.192 11.750 51.816 1.00 26.53 324 HIS C O 1
ATOM 4016 N N . MET C 1 164 ? 60.112 12.497 49.990 1.00 24.77 325 MET C N 1
ATOM 4017 C CA . MET C 1 164 ? 61.246 12.250 49.104 1.00 25.65 325 MET C CA 1
ATOM 4018 C C . MET C 1 164 ? 62.433 13.191 49.343 1.00 28.83 325 MET C C 1
ATOM 4019 O O . MET C 1 164 ? 63.483 13.025 48.718 1.00 30.10 325 MET C O 1
ATOM 4024 N N . GLU C 1 165 ? 62.274 14.177 50.224 1.00 27.88 326 GLU C N 1
ATOM 4025 C CA . GLU C 1 165 ? 63.414 14.999 50.635 1.00 31.82 326 GLU C CA 1
ATOM 4026 C C . GLU C 1 165 ? 64.307 14.240 51.611 1.00 35.25 326 GLU C C 1
ATOM 4027 O O . GLU C 1 165 ? 65.466 14.610 51.825 1.00 34.93 326 GLU C O 1
ATOM 4033 N N . PHE C 1 166 ? 63.768 13.180 52.208 1.00 31.25 327 PHE C N 1
ATOM 4034 C CA . PHE C 1 166 ? 64.486 12.460 53.256 1.00 31.27 327 PHE C CA 1
ATOM 4035 C C . PHE C 1 166 ? 65.078 11.130 52.821 1.00 35.65 327 PHE C C 1
ATOM 4036 O O . PHE C 1 166 ? 66.137 10.735 53.312 1.00 39.51 327 PHE C O 1
ATOM 4044 N N . VAL C 1 167 ? 64.362 10.425 51.948 1.00 33.24 328 VAL C N 1
ATOM 4045 C CA . VAL C 1 167 ? 64.840 9.186 51.331 1.00 26.34 328 VAL C CA 1
ATOM 4046 C C . VAL C 1 167 ? 64.285 9.171 49.906 1.00 28.33 328 VAL C C 1
ATOM 4047 O O . VAL C 1 167 ? 63.189 9.677 49.662 1.00 30.04 328 VAL C O 1
ATOM 4051 N N . PRO C 1 168 ? 65.046 8.619 48.952 1.00 29.59 329 PRO C N 1
ATOM 4052 C CA . PRO C 1 168 ? 64.575 8.634 47.558 1.00 33.50 329 PRO C CA 1
ATOM 4053 C C . PRO C 1 168 ? 63.373 7.702 47.379 1.00 34.80 329 PRO C C 1
ATOM 4054 O O . PRO C 1 168 ? 63.538 6.481 47.370 1.00 33.77 329 PRO C O 1
ATOM 4058 N N . THR C 1 169 ? 62.181 8.275 47.246 1.00 30.50 330 THR C N 1
ATOM 4059 C CA . THR C 1 169 ? 60.962 7.498 47.051 1.00 32.44 330 THR C CA 1
ATOM 4060 C C . THR C 1 169 ? 60.098 8.275 46.095 1.00 28.10 330 THR C C 1
ATOM 4061 O O . THR C 1 169 ? 60.457 9.380 45.696 1.00 32.22 330 THR C O 1
ATOM 4065 N N . ALA C 1 170 ? 58.948 7.712 45.743 1.00 26.35 331 ALA C N 1
ATOM 4066 C CA . ALA C 1 170 ? 58.036 8.380 44.826 1.00 26.67 331 ALA C CA 1
ATOM 4067 C C . ALA C 1 170 ? 56.861 9.015 45.580 1.00 29.07 331 ALA C C 1
ATOM 4068 O O . ALA C 1 170 ? 55.763 9.111 45.042 1.00 36.34 331 ALA C O 1
ATOM 4070 N N . CYS C 1 171 ? 57.053 9.438 46.804 1.00 27.88 332 CYS C N 1
ATOM 4071 C CA . CYS C 1 171 ? 55.964 9.971 47.569 1.00 29.54 332 CYS C CA 1
ATOM 4072 C C . CYS C 1 171 ? 56.185 11.454 47.852 1.00 30.10 332 CYS C C 1
ATOM 4073 O O . CYS C 1 171 ? 57.254 11.815 48.252 1.00 30.52 332 CYS C O 1
ATOM 4076 N N . PRO C 1 172 ? 55.188 12.307 47.711 1.00 30.11 333 PRO C N 1
ATOM 4077 C CA . PRO C 1 172 ? 53.764 12.012 47.470 1.00 29.37 333 PRO C CA 1
ATOM 4078 C C . PRO C 1 172 ? 53.398 11.913 45.985 1.00 30.48 333 PRO C C 1
ATOM 4079 O O . PRO C 1 172 ? 53.330 12.931 45.283 1.00 28.16 333 PRO C O 1
ATOM 4083 N N . HIS C 1 173 ? 53.131 10.694 45.524 1.00 26.45 334 HIS C N 1
ATOM 4084 C CA . HIS C 1 173 ? 52.981 10.435 44.095 1.00 28.10 334 HIS C CA 1
ATOM 4085 C C . HIS C 1 173 ? 51.773 11.140 43.486 1.00 27.78 334 HIS C C 1
ATOM 4086 O O . HIS C 1 173 ? 51.876 11.696 42.393 1.00 29.47 334 HIS C O 1
ATOM 4093 N N . ARG C 1 174 ? 50.630 11.117 44.173 1.00 25.43 335 ARG C N 1
ATOM 4094 C CA . ARG C 1 174 ? 49.396 11.665 43.594 1.00 29.98 335 ARG C CA 1
ATOM 4095 C C . ARG C 1 174 ? 49.408 13.201 43.603 1.00 30.07 335 ARG C C 1
ATOM 4096 O O . ARG C 1 174 ? 49.072 13.849 42.601 1.00 26.68 335 ARG C O 1
ATOM 4104 N N . SER C 1 175 ? 49.813 13.782 44.727 1.00 23.80 336 SER C N 1
ATOM 4105 C CA . SER C 1 175 ? 49.934 15.235 44.802 1.00 22.88 336 SER C CA 1
ATOM 4106 C C . SER C 1 175 ? 50.887 15.742 43.731 1.00 27.04 336 SER C C 1
ATOM 4107 O O . SER C 1 175 ? 50.592 16.715 43.029 1.00 28.19 336 SER C O 1
ATOM 4110 N N . MET C 1 176 ? 52.035 15.085 43.595 1.00 27.93 337 MET C N 1
ATOM 4111 C CA . MET C 1 176 ? 53.029 15.558 42.644 1.00 27.57 337 MET C CA 1
ATOM 4112 C C . MET C 1 176 ? 52.511 15.545 41.215 1.00 26.99 337 MET C C 1
ATOM 4113 O O . MET C 1 176 ? 52.719 16.505 40.469 1.00 32.30 337 MET C O 1
ATOM 4118 N N . VAL C 1 177 ? 51.829 14.478 40.817 1.00 27.48 338 VAL C N 1
ATOM 4119 C CA . VAL C 1 177 ? 51.368 14.444 39.433 1.00 28.53 338 VAL C CA 1
ATOM 4120 C C . VAL C 1 177 ? 50.244 15.451 39.171 1.00 29.11 338 VAL C C 1
ATOM 4121 O O . VAL C 1 177 ? 50.225 16.097 38.129 1.00 33.55 338 VAL C O 1
ATOM 4125 N N . LEU C 1 178 ? 49.340 15.626 40.130 1.00 31.56 339 LEU C N 1
ATOM 4126 C CA . LEU C 1 178 ? 48.220 16.551 39.945 1.00 32.68 339 LEU C CA 1
ATOM 4127 C C . LEU C 1 178 ? 48.670 18.004 39.961 1.00 31.14 339 LEU C C 1
ATOM 4128 O O . LEU C 1 178 ? 48.083 18.858 39.285 1.00 30.31 339 LEU C O 1
ATOM 4133 N N . HIS C 1 179 ? 49.705 18.292 40.743 1.00 29.00 340 HIS C N 1
ATOM 4134 C CA . HIS C 1 179 ? 50.102 19.678 40.948 1.00 28.11 340 HIS C CA 1
ATOM 4135 C C . HIS C 1 179 ? 51.357 20.077 40.178 1.00 33.19 340 HIS C C 1
ATOM 4136 O O . HIS C 1 179 ? 51.692 21.258 40.132 1.00 35.51 340 HIS C O 1
ATOM 4143 N N . THR C 1 180 ? 52.051 19.113 39.569 1.00 27.85 341 THR C N 1
ATOM 4144 C CA . THR C 1 180 ? 53.231 19.454 38.768 1.00 27.42 341 THR C CA 1
ATOM 4145 C C . THR C 1 180 ? 53.203 18.859 37.374 1.00 28.72 341 THR C C 1
ATOM 4146 O O . THR C 1 180 ? 53.943 19.294 36.492 1.00 35.47 341 THR C O 1
ATOM 4150 N N . GLY C 1 181 ? 52.365 17.848 37.172 1.00 30.71 342 GLY C N 1
ATOM 4151 C CA . GLY C 1 181 ? 52.335 17.162 35.890 1.00 24.54 342 GLY C CA 1
ATOM 4152 C C . GLY C 1 181 ? 53.411 16.081 35.791 1.00 31.05 342 GLY C C 1
ATOM 4153 O O . GLY C 1 181 ? 53.434 15.314 34.835 1.00 34.82 342 GLY C O 1
ATOM 4154 N N . PHE C 1 182 ? 54.297 16.009 36.783 1.00 30.35 343 PHE C N 1
ATOM 4155 C CA . PHE C 1 182 ? 55.384 15.034 36.760 1.00 29.63 343 PHE C CA 1
ATOM 4156 C C . PHE C 1 182 ? 55.024 13.840 37.633 1.00 29.33 343 PHE C C 1
ATOM 4157 O O . PHE C 1 182 ? 54.654 14.003 38.801 1.00 27.87 343 PHE C O 1
ATOM 4165 N N . ASN C 1 183 ? 55.152 12.642 37.076 1.00 28.02 344 ASN C N 1
ATOM 4166 C CA . ASN C 1 183 ? 54.742 11.429 37.777 1.00 29.59 344 ASN C CA 1
ATOM 4167 C C . ASN C 1 183 ? 55.953 10.646 38.256 1.00 26.04 344 ASN C C 1
ATOM 4168 O O . ASN C 1 183 ? 56.585 9.937 37.477 1.00 28.44 344 ASN C O 1
ATOM 4173 N N . PRO C 1 184 ? 56.271 10.750 39.554 1.00 28.23 345 PRO C N 1
ATOM 4174 C CA . PRO C 1 184 ? 57.482 10.097 40.054 1.00 23.60 345 PRO C CA 1
ATOM 4175 C C . PRO C 1 184 ? 57.358 8.582 40.018 1.00 26.77 345 PRO C C 1
ATOM 4176 O O . PRO C 1 184 ? 58.379 7.905 40.092 1.00 29.67 345 PRO C O 1
ATOM 4180 N N . VAL C 1 185 ? 56.142 8.048 39.910 1.00 27.33 346 VAL C N 1
ATOM 4181 C CA . VAL C 1 185 ? 55.980 6.588 39.830 1.00 26.30 346 VAL C CA 1
ATOM 4182 C C . VAL C 1 185 ? 56.561 6.027 38.528 1.00 25.95 346 VAL C C 1
ATOM 4183 O O . VAL C 1 185 ? 57.260 5.007 38.533 1.00 26.30 346 VAL C O 1
ATOM 4187 N N . THR C 1 186 ? 56.289 6.708 37.419 1.00 27.38 347 THR C N 1
ATOM 4188 C CA . THR C 1 186 ? 56.724 6.240 36.098 1.00 28.36 347 THR C CA 1
ATOM 4189 C C . THR C 1 186 ? 57.921 6.992 35.519 1.00 29.95 347 THR C C 1
ATOM 4190 O O . THR C 1 186 ? 58.540 6.518 34.561 1.00 30.22 347 THR C O 1
ATOM 4194 N N . GLN C 1 187 ? 58.252 8.142 36.070 1.00 26.86 348 GLN C N 1
ATOM 4195 C CA . GLN C 1 187 ? 59.340 8.941 35.574 1.00 29.59 348 GLN C CA 1
ATOM 4196 C C . GLN C 1 187 ? 60.564 9.055 36.479 1.00 32.79 348 GLN C C 1
ATOM 4197 O O . GLN C 1 187 ? 61.521 9.628 36.098 1.00 33.72 348 GLN C O 1
ATOM 4203 N N . GLY C 1 188 ? 60.500 8.491 37.674 1.00 29.51 349 GLY C N 1
ATOM 4204 C CA . GLY C 1 188 ? 61.607 8.522 38.587 1.00 28.63 349 GLY C CA 1
ATOM 4205 C C . GLY C 1 188 ? 61.791 9.765 39.430 1.00 33.15 349 GLY C C 1
ATOM 4206 O O . GLY C 1 188 ? 60.869 10.461 39.665 1.00 31.35 349 GLY C O 1
ATOM 4207 N N . ARG C 1 189 ? 63.002 9.986 39.922 1.00 31.27 350 ARG C N 1
ATOM 4208 C CA . ARG C 1 189 ? 63.290 11.078 40.835 1.00 30.87 350 ARG C CA 1
ATOM 4209 C C . ARG C 1 189 ? 63.086 12.429 40.161 1.00 28.11 350 ARG C C 1
ATOM 4210 O O . ARG C 1 189 ? 63.680 12.721 39.173 1.00 28.86 350 ARG C O 1
ATOM 4218 N N . PRO C 1 190 ? 62.196 13.277 40.827 1.00 27.03 351 PRO C N 1
ATOM 4219 C CA . PRO C 1 190 ? 62.067 14.602 40.219 1.00 29.23 351 PRO C CA 1
ATOM 4220 C C . PRO C 1 190 ? 63.235 15.521 40.532 1.00 35.96 351 PRO C C 1
ATOM 4221 O O . PRO C 1 190 ? 63.983 15.299 41.445 1.00 36.28 351 PRO C O 1
ATOM 4225 N N . SER C 1 191 ? 63.373 16.546 39.724 1.00 36.42 352 SER C N 1
ATOM 4226 C CA . SER C 1 191 ? 64.278 17.657 39.996 1.00 41.68 352 SER C CA 1
ATOM 4227 C C . SER C 1 191 ? 63.848 18.451 41.216 1.00 40.12 352 SER C C 1
ATOM 4228 O O . SER C 1 191 ? 62.718 18.418 41.612 1.00 35.09 352 SER C O 1
ATOM 4231 N N . GLN C 1 192 ? 64.810 19.125 41.809 1.00 42.42 353 GLN C N 1
ATOM 4232 C CA . GLN C 1 192 ? 64.541 20.072 42.882 1.00 44.15 353 GLN C CA 1
ATOM 4233 C C . GLN C 1 192 ? 63.480 21.105 42.476 1.00 41.46 353 GLN C C 1
ATOM 4234 O O . GLN C 1 192 ? 62.652 21.504 43.296 1.00 45.65 353 GLN C O 1
ATOM 4240 N N . ALA C 1 193 ? 63.472 21.511 41.209 1.00 35.54 354 ALA C N 1
ATOM 4241 C CA . ALA C 1 193 ? 62.483 22.485 40.754 1.00 38.61 354 ALA C CA 1
ATOM 4242 C C . ALA C 1 193 ? 61.057 21.924 40.774 1.00 42.20 354 ALA C C 1
ATOM 4243 O O . ALA C 1 193 ? 60.103 22.630 41.123 1.00 43.39 354 ALA C O 1
ATOM 4245 N N . ILE C 1 194 ? 60.899 20.665 40.378 1.00 40.08 355 ILE C N 1
ATOM 4246 C CA . ILE C 1 194 ? 59.583 20.045 40.446 1.00 36.32 355 ILE C CA 1
ATOM 4247 C C . ILE C 1 194 ? 59.156 19.915 41.915 1.00 29.69 355 ILE C C 1
ATOM 4248 O O . ILE C 1 194 ? 58.006 20.180 42.267 1.00 32.16 355 ILE C O 1
ATOM 4253 N N . MET C 1 195 ? 60.091 19.524 42.774 1.00 26.33 356 MET C N 1
ATOM 4254 C CA . MET C 1 195 ? 59.793 19.393 44.198 1.00 30.44 356 MET C CA 1
ATOM 4255 C C . MET C 1 195 ? 59.351 20.730 44.809 1.00 36.90 356 MET C C 1
ATOM 4256 O O . MET C 1 195 ? 58.363 20.783 45.545 1.00 37.97 356 MET C O 1
ATOM 4261 N N . ASN C 1 196 ? 60.063 21.807 44.483 1.00 39.86 357 ASN C N 1
ATOM 4262 C CA . ASN C 1 196 ? 59.690 23.142 44.961 1.00 40.19 357 ASN C CA 1
ATOM 4263 C C . ASN C 1 196 ? 58.340 23.617 44.428 1.00 36.29 357 ASN C C 1
ATOM 4264 O O . ASN C 1 196 ? 57.588 24.282 45.138 1.00 37.25 357 ASN C O 1
ATOM 4269 N N . LYS C 1 197 ? 58.031 23.281 43.181 1.00 33.51 358 LYS C N 1
ATOM 4270 C CA . LYS C 1 197 ? 56.711 23.596 42.636 1.00 37.55 358 LYS C CA 1
ATOM 4271 C C . LYS C 1 197 ? 55.613 22.978 43.503 1.00 38.22 358 LYS C C 1
ATOM 4272 O O . LYS C 1 197 ? 54.622 23.640 43.832 1.00 36.08 358 LYS C O 1
ATOM 4278 N N . LEU C 1 198 ? 55.798 21.713 43.880 1.00 33.57 359 LEU C N 1
ATOM 4279 C CA . LEU C 1 198 ? 54.828 21.045 44.735 1.00 32.21 359 LEU C CA 1
ATOM 4280 C C . LEU C 1 198 ? 54.794 21.700 46.118 1.00 31.09 359 LEU C C 1
ATOM 4281 O O . LEU C 1 198 ? 53.719 22.048 46.617 1.00 29.55 359 LEU C O 1
ATOM 4286 N N . LYS C 1 199 ? 55.965 21.862 46.737 1.00 30.07 360 LYS C N 1
ATOM 4287 C CA . LYS C 1 199 ? 56.039 22.474 48.061 1.00 31.13 360 LYS C CA 1
ATOM 4288 C C . LYS C 1 199 ? 55.363 23.856 48.071 1.00 36.62 360 LYS C C 1
ATOM 4289 O O . LYS C 1 199 ? 54.553 24.149 48.958 1.00 36.68 360 LYS C O 1
ATOM 4295 N N . ASP C 1 200 ? 55.662 24.680 47.064 1.00 34.68 361 ASP C N 1
ATOM 4296 C CA . ASP C 1 200 ? 55.089 26.022 46.993 1.00 37.75 361 ASP C CA 1
ATOM 4297 C C . ASP C 1 200 ? 53.564 25.973 46.921 1.00 38.91 361 ASP C C 1
ATOM 4298 O O . ASP C 1 200 ? 52.886 26.790 47.540 1.00 39.15 361 ASP C O 1
ATOM 4303 N N . TYR C 1 201 ? 53.019 25.014 46.177 1.00 34.40 362 TYR C N 1
ATOM 4304 C CA . TYR C 1 201 ? 51.569 24.844 46.171 1.00 34.38 362 TYR C CA 1
ATOM 4305 C C . TYR C 1 201 ? 51.053 24.485 47.569 1.00 37.10 362 TYR C C 1
ATOM 4306 O O . TYR C 1 201 ? 50.059 25.056 48.037 1.00 34.90 362 TYR C O 1
ATOM 4315 N N . PHE C 1 202 ? 51.720 23.536 48.228 1.00 33.10 363 PHE C N 1
ATOM 4316 C CA . PHE C 1 202 ? 51.350 23.152 49.593 1.00 30.88 363 PHE C CA 1
ATOM 4317 C C . PHE C 1 202 ? 51.386 24.372 50.526 1.00 31.37 363 PHE C C 1
ATOM 4318 O O . PHE C 1 202 ? 50.441 24.643 51.280 1.00 32.78 363 PHE C O 1
ATOM 4326 N N . ILE C 1 203 ? 52.497 25.096 50.471 1.00 32.06 364 ILE C N 1
ATOM 4327 C CA . ILE C 1 203 ? 52.710 26.282 51.294 1.00 34.22 364 ILE C CA 1
ATOM 4328 C C . ILE C 1 203 ? 51.602 27.340 51.135 1.00 36.28 364 ILE C C 1
ATOM 4329 O O . ILE C 1 203 ? 51.061 27.834 52.135 1.00 37.58 364 ILE C O 1
ATOM 4334 N N . LYS C 1 204 ? 51.258 27.675 49.892 1.00 35.66 365 LYS C N 1
ATOM 4335 C CA A LYS C 1 204 ? 50.225 28.678 49.633 0.41 39.62 365 LYS C CA 1
ATOM 4336 C CA B LYS C 1 204 ? 50.224 28.677 49.627 0.59 39.68 365 LYS C CA 1
ATOM 4337 C C . LYS C 1 204 ? 48.880 28.240 50.205 1.00 37.73 365 LYS C C 1
ATOM 4338 O O . LYS C 1 204 ? 48.168 29.037 50.814 1.00 36.48 365 LYS C O 1
ATOM 4349 N N . GLN C 1 205 ? 48.535 26.968 50.017 1.00 32.11 366 GLN C N 1
ATOM 4350 C CA . GLN C 1 205 ? 47.260 26.469 50.525 1.00 33.30 366 GLN C CA 1
ATOM 4351 C C . GLN C 1 205 ? 47.188 26.494 52.058 1.00 36.39 366 GLN C C 1
ATOM 4352 O O . GLN C 1 205 ? 46.174 26.882 52.634 1.00 38.97 366 GLN C O 1
ATOM 4358 N N . ILE C 1 206 ? 48.270 26.098 52.717 1.00 35.93 367 ILE C N 1
ATOM 4359 C CA . ILE C 1 206 ? 48.306 26.133 54.172 1.00 35.69 367 ILE C CA 1
ATOM 4360 C C . ILE C 1 206 ? 48.209 27.578 54.689 1.00 39.34 367 ILE C C 1
ATOM 4361 O O . ILE C 1 206 ? 47.456 27.853 55.634 1.00 37.59 367 ILE C O 1
ATOM 4366 N N . LYS C 1 207 ? 48.945 28.495 54.057 1.00 39.77 368 LYS C N 1
ATOM 4367 C CA . LYS C 1 207 ? 48.831 29.917 54.382 1.00 43.23 368 LYS C CA 1
ATOM 4368 C C . LYS C 1 207 ? 47.390 30.396 54.265 1.00 43.24 368 LYS C C 1
ATOM 4369 O O . LYS C 1 207 ? 46.897 31.124 55.127 1.00 42.15 368 LYS C O 1
ATOM 4375 N N . ASN C 1 208 ? 46.718 29.977 53.197 1.00 40.91 369 ASN C N 1
ATOM 4376 C CA . ASN C 1 208 ? 45.341 30.395 52.964 1.00 46.02 369 ASN C CA 1
ATOM 4377 C C . ASN C 1 208 ? 44.437 30.014 54.137 1.00 47.04 369 ASN C C 1
ATOM 4378 O O . ASN C 1 208 ? 43.598 30.806 54.563 1.00 49.36 369 ASN C O 1
ATOM 4383 N N . TYR C 1 209 ? 44.633 28.823 54.695 1.00 49.40 370 TYR C N 1
ATOM 4384 C CA . TYR C 1 209 ? 43.825 28.410 55.844 1.00 48.45 370 TYR C CA 1
ATOM 4385 C C . TYR C 1 209 ? 44.240 29.059 57.148 1.00 45.43 370 TYR C C 1
ATOM 4386 O O . TYR C 1 209 ? 43.426 29.184 58.059 1.00 48.89 370 TYR C O 1
ATOM 4395 N N . MET C 1 210 ? 45.477 29.453 57.233 1.00 44.34 371 MET C N 1
ATOM 4396 C CA . MET C 1 210 ? 45.935 30.153 58.381 1.00 46.30 371 MET C CA 1
ATOM 4397 C C . MET C 1 210 ? 45.420 31.576 58.431 1.00 58.54 371 MET C C 1
ATOM 4398 O O . MET C 1 210 ? 45.097 32.046 59.486 1.00 62.49 371 MET C O 1
ATOM 4403 N N . ASP C 1 211 ? 45.375 32.247 57.286 1.00 62.55 372 ASP C N 1
ATOM 4404 C CA . ASP C 1 211 ? 44.697 33.517 57.122 1.00 70.93 372 ASP C CA 1
ATOM 4405 C C . ASP C 1 211 ? 43.200 33.420 57.265 1.00 74.62 372 ASP C C 1
ATOM 4406 O O . ASP C 1 211 ? 42.587 34.241 57.869 1.00 75.72 372 ASP C O 1
ATOM 4411 N N . LYS C 1 212 ? 42.626 32.384 56.702 1.00 80.60 373 LYS C N 1
ATOM 4412 C CA . LYS C 1 212 ? 41.203 32.241 56.636 1.00 86.66 373 LYS C CA 1
ATOM 4413 C C . LYS C 1 212 ? 40.644 33.274 55.687 1.00 90.59 373 LYS C C 1
ATOM 4414 O O . LYS C 1 212 ? 41.379 34.051 55.069 1.00 93.17 373 LYS C O 1
ATOM 4420 N N . THR D 1 28 ? 37.600 -15.300 27.930 1.00 77.41 189 THR D N 1
ATOM 4421 C CA . THR D 1 28 ? 37.999 -15.123 26.538 1.00 79.98 189 THR D CA 1
ATOM 4422 C C . THR D 1 28 ? 38.576 -13.723 26.296 1.00 78.27 189 THR D C 1
ATOM 4423 O O . THR D 1 28 ? 38.030 -12.716 26.754 1.00 82.16 189 THR D O 1
ATOM 4427 N N . LEU D 1 29 ? 39.688 -13.669 25.573 1.00 67.85 190 LEU D N 1
ATOM 4428 C CA . LEU D 1 29 ? 40.429 -12.428 25.418 1.00 57.20 190 LEU D CA 1
ATOM 4429 C C . LEU D 1 29 ? 40.135 -11.766 24.077 1.00 49.72 190 LEU D C 1
ATOM 4430 O O . LEU D 1 29 ? 40.370 -12.348 23.022 1.00 47.07 190 LEU D O 1
ATOM 4435 N N . LYS D 1 30 ? 39.609 -10.549 24.122 1.00 45.46 191 LYS D N 1
ATOM 4436 C CA . LYS D 1 30 ? 39.439 -9.759 22.913 1.00 45.37 191 LYS D CA 1
ATOM 4437 C C . LYS D 1 30 ? 40.677 -8.889 22.677 1.00 41.78 191 LYS D C 1
ATOM 4438 O O . LYS D 1 30 ? 41.154 -8.199 23.585 1.00 40.33 191 LYS D O 1
ATOM 4444 N N . VAL D 1 31 ? 41.202 -8.941 21.459 1.00 40.42 192 VAL D N 1
ATOM 4445 C CA . VAL D 1 31 ? 42.341 -8.120 21.079 1.00 36.69 192 VAL D CA 1
ATOM 4446 C C . VAL D 1 31 ? 41.918 -7.153 19.984 1.00 37.03 192 VAL D C 1
ATOM 4447 O O . VAL D 1 31 ? 41.487 -7.573 18.915 1.00 36.84 192 VAL D O 1
ATOM 4451 N N . SER D 1 32 ? 42.037 -5.857 20.254 1.00 35.23 193 SER D N 1
ATOM 4452 C CA . SER D 1 32 ? 41.691 -4.848 19.267 1.00 35.79 193 SER D CA 1
ATOM 4453 C C . SER D 1 32 ? 42.941 -4.284 18.610 1.00 35.44 193 SER D C 1
ATOM 4454 O O . SER D 1 32 ? 43.753 -3.611 19.258 1.00 34.16 193 SER D O 1
ATOM 4457 N N . LYS D 1 33 ? 43.102 -4.565 17.322 1.00 35.73 194 LYS D N 1
ATOM 4458 C CA . LYS D 1 33 ? 44.216 -4.009 16.570 1.00 38.52 194 LYS D CA 1
ATOM 4459 C C . LYS D 1 33 ? 43.752 -2.707 15.966 1.00 41.04 194 LYS D C 1
ATOM 4460 O O . LYS D 1 33 ? 43.115 -2.685 14.913 1.00 44.30 194 LYS D O 1
ATOM 4466 N N . ASN D 1 34 ? 44.072 -1.617 16.647 1.00 33.55 195 ASN D N 1
ATOM 4467 C CA . ASN D 1 34 ? 43.599 -0.305 16.250 1.00 30.48 195 ASN D CA 1
ATOM 4468 C C . ASN D 1 34 ? 44.754 0.677 16.424 1.00 28.95 195 ASN D C 1
ATOM 4469 O O . ASN D 1 34 ? 44.878 1.334 17.461 1.00 29.93 195 ASN D O 1
ATOM 4474 N N . HIS D 1 35 ? 45.607 0.764 15.406 1.00 27.05 196 HIS D N 1
ATOM 4475 C CA . HIS D 1 35 ? 46.918 1.385 15.566 1.00 29.90 196 HIS D CA 1
ATOM 4476 C C . HIS D 1 35 ? 46.881 2.902 15.687 1.00 33.30 196 HIS D C 1
ATOM 4477 O O . HIS D 1 35 ? 46.069 3.567 15.052 1.00 30.48 196 HIS D O 1
ATOM 4484 N N . ILE D 1 36 ? 47.772 3.447 16.510 1.00 31.13 197 ILE D N 1
ATOM 4485 C CA . ILE D 1 36 ? 47.784 4.886 16.752 1.00 27.88 197 ILE D CA 1
ATOM 4486 C C . ILE D 1 36 ? 47.987 5.706 15.481 1.00 28.36 197 ILE D C 1
ATOM 4487 O O . ILE D 1 36 ? 48.424 5.199 14.442 1.00 26.76 197 ILE D O 1
ATOM 4492 N N . ASN D 1 37 ? 47.676 6.988 15.595 1.00 30.77 198 ASN D N 1
ATOM 4493 C CA . ASN D 1 37 ? 47.754 7.935 14.495 1.00 31.97 198 ASN D CA 1
ATOM 4494 C C . ASN D 1 37 ? 49.182 8.481 14.377 1.00 39.25 198 ASN D C 1
ATOM 4495 O O . ASN D 1 37 ? 49.409 9.696 14.453 1.00 40.21 198 ASN D O 1
ATOM 4500 N N . TYR D 1 38 ? 50.137 7.567 14.208 1.00 37.36 199 TYR D N 1
ATOM 4501 C CA . TYR D 1 38 ? 51.564 7.887 14.130 1.00 35.92 199 TYR D CA 1
ATOM 4502 C C . TYR D 1 38 ? 52.323 6.617 13.738 1.00 35.85 199 TYR D C 1
ATOM 4503 O O . TYR D 1 38 ? 51.910 5.514 14.091 1.00 38.81 199 TYR D O 1
ATOM 4512 N N . THR D 1 39 ? 53.425 6.764 13.012 1.00 33.77 200 THR D N 1
ATOM 4513 C CA . THR D 1 39 ? 54.157 5.604 12.506 1.00 33.71 200 THR D CA 1
ATOM 4514 C C . THR D 1 39 ? 55.488 5.445 13.243 1.00 34.54 200 THR D C 1
ATOM 4515 O O . THR D 1 39 ? 56.456 6.148 12.939 1.00 38.59 200 THR D O 1
ATOM 4519 N N . MET D 1 40 ? 55.540 4.524 14.203 1.00 30.13 201 MET D N 1
ATOM 4520 C CA . MET D 1 40 ? 56.765 4.286 14.973 1.00 27.24 201 MET D CA 1
ATOM 4521 C C . MET D 1 40 ? 57.875 3.747 14.088 1.00 29.02 201 MET D C 1
ATOM 4522 O O . MET D 1 40 ? 57.611 3.042 13.109 1.00 28.68 201 MET D O 1
ATOM 4527 N N . ASP D 1 41 ? 59.111 4.075 14.455 1.00 27.28 202 ASP D N 1
ATOM 4528 C CA . ASP D 1 41 ? 60.303 3.556 13.798 1.00 30.85 202 ASP D CA 1
ATOM 4529 C C . ASP D 1 41 ? 60.307 2.043 13.778 1.00 32.51 202 ASP D C 1
ATOM 4530 O O . ASP D 1 41 ? 59.785 1.398 14.695 1.00 27.04 202 ASP D O 1
ATOM 4535 N N . LYS D 1 42 ? 60.907 1.471 12.741 1.00 32.45 203 LYS D N 1
ATOM 4536 C CA . LYS D 1 42 ? 61.054 0.023 12.687 1.00 35.09 203 LYS D CA 1
ATOM 4537 C C . LYS D 1 42 ? 62.235 -0.426 13.531 1.00 32.89 203 LYS D C 1
ATOM 4538 O O . LYS D 1 42 ? 63.203 0.314 13.689 1.00 37.80 203 LYS D O 1
ATOM 4544 N N . ARG D 1 43 ? 62.149 -1.632 14.082 1.00 29.59 204 ARG D N 1
ATOM 4545 C CA . ARG D 1 43 ? 63.245 -2.174 14.883 1.00 30.36 204 ARG D CA 1
ATOM 4546 C C . ARG D 1 43 ? 64.249 -2.911 13.996 1.00 31.49 204 ARG D C 1
ATOM 4547 O O . ARG D 1 43 ? 65.453 -2.823 14.214 1.00 31.72 204 ARG D O 1
ATOM 4555 N N . GLY D 1 44 ? 63.743 -3.635 12.999 1.00 30.49 205 GLY D N 1
ATOM 4556 C CA . GLY D 1 44 ? 64.600 -4.367 12.082 1.00 32.60 205 GLY D CA 1
ATOM 4557 C C . GLY D 1 44 ? 64.773 -5.808 12.522 1.00 37.94 205 GLY D C 1
ATOM 4558 O O . GLY D 1 44 ? 65.529 -6.575 11.914 1.00 41.60 205 GLY D O 1
ATOM 4559 N N . LYS D 1 45 ? 64.063 -6.171 13.587 1.00 30.25 206 LYS D N 1
ATOM 4560 C CA . LYS D 1 45 ? 64.138 -7.504 14.164 1.00 30.53 206 LYS D CA 1
ATOM 4561 C C . LYS D 1 45 ? 63.046 -7.651 15.222 1.00 31.53 206 LYS D C 1
ATOM 4562 O O . LYS D 1 45 ? 62.419 -6.665 15.628 1.00 32.23 206 LYS D O 1
ATOM 4568 N N . LYS D 1 46 ? 62.833 -8.875 15.682 1.00 28.95 207 LYS D N 1
ATOM 4569 C CA . LYS D 1 46 ? 61.772 -9.158 16.639 1.00 28.97 207 LYS D CA 1
ATOM 4570 C C . LYS D 1 46 ? 62.125 -8.658 18.043 1.00 28.58 207 LYS D C 1
ATOM 4571 O O . LYS D 1 46 ? 63.294 -8.370 18.321 1.00 25.30 207 LYS D O 1
ATOM 4577 N N . PRO D 1 47 ? 61.112 -8.522 18.923 1.00 29.24 208 PRO D N 1
ATOM 4578 C CA . PRO D 1 47 ? 61.378 -8.068 20.296 1.00 30.10 208 PRO D CA 1
ATOM 4579 C C . PRO D 1 47 ? 62.210 -9.104 21.051 1.00 30.39 208 PRO D C 1
ATOM 4580 O O . PRO D 1 47 ? 62.106 -10.284 20.722 1.00 29.31 208 PRO D O 1
ATOM 4584 N N . GLU D 1 48 ? 63.000 -8.676 22.037 1.00 28.09 209 GLU D N 1
ATOM 4585 C CA . GLU D 1 48 ? 63.753 -9.595 22.893 1.00 31.06 209 GLU D CA 1
ATOM 4586 C C . GLU D 1 48 ? 62.877 -10.168 24.002 1.00 28.88 209 GLU D C 1
ATOM 4587 O O . GLU D 1 48 ? 63.293 -11.070 24.724 1.00 31.38 209 GLU D O 1
ATOM 4593 N N . GLY D 1 49 ? 61.680 -9.617 24.161 1.00 28.85 210 GLY D N 1
ATOM 4594 C CA . GLY D 1 49 ? 60.821 -9.982 25.273 1.00 21.31 210 GLY D CA 1
ATOM 4595 C C . GLY D 1 49 ? 59.795 -8.904 25.562 1.00 24.30 210 GLY D C 1
ATOM 4596 O O . GLY D 1 49 ? 59.466 -8.084 24.689 1.00 25.22 210 GLY D O 1
ATOM 4597 N N . MET D 1 50 ? 59.283 -8.898 26.791 1.00 25.16 211 MET D N 1
ATOM 4598 C CA . MET D 1 50 ? 58.179 -8.021 27.136 1.00 25.23 211 MET D CA 1
ATOM 4599 C C . MET D 1 50 ? 58.476 -7.302 28.438 1.00 27.56 211 MET D C 1
ATOM 4600 O O . MET D 1 50 ? 58.874 -7.928 29.426 1.00 26.70 211 MET D O 1
ATOM 4605 N N . VAL D 1 51 ? 58.322 -5.985 28.444 1.00 23.90 212 VAL D N 1
ATOM 4606 C CA . VAL D 1 51 ? 58.375 -5.261 29.703 1.00 23.16 212 VAL D CA 1
ATOM 4607 C C . VAL D 1 51 ? 56.945 -5.147 30.179 1.00 25.75 212 VAL D C 1
ATOM 4608 O O . VAL D 1 51 ? 56.065 -4.689 29.437 1.00 25.81 212 VAL D O 1
ATOM 4612 N N . ILE D 1 52 ? 56.705 -5.559 31.413 1.00 20.97 213 ILE D N 1
ATOM 4613 C CA . ILE D 1 52 ? 55.355 -5.523 31.953 1.00 21.76 213 ILE D CA 1
ATOM 4614 C C . ILE D 1 52 ? 55.216 -4.318 32.878 1.00 23.52 213 ILE D C 1
ATOM 4615 O O . ILE D 1 52 ? 55.802 -4.281 33.965 1.00 24.43 213 ILE D O 1
ATOM 4620 N N . HIS D 1 53 ? 54.463 -3.322 32.416 1.00 21.39 214 HIS D N 1
ATOM 4621 C CA . HIS D 1 53 ? 54.262 -2.076 33.155 1.00 20.59 214 HIS D CA 1
ATOM 4622 C C . HIS D 1 53 ? 52.943 -2.088 33.928 1.00 22.70 214 HIS D C 1
ATOM 4623 O O . HIS D 1 53 ? 52.065 -2.922 33.682 1.00 24.51 214 HIS D O 1
ATOM 4630 N N . ASN D 1 54 ? 52.804 -1.146 34.853 1.00 22.69 215 ASN D N 1
ATOM 4631 C CA . ASN D 1 54 ? 51.493 -0.764 35.362 1.00 23.27 215 ASN D CA 1
ATOM 4632 C C . ASN D 1 54 ? 51.206 0.623 34.800 1.00 25.45 215 ASN D C 1
ATOM 4633 O O . ASN D 1 54 ? 52.128 1.434 34.653 1.00 27.71 215 ASN D O 1
ATOM 4638 N N . ASP D 1 55 ? 49.955 0.914 34.458 1.00 21.14 216 ASP D N 1
ATOM 4639 C CA . ASP D 1 55 ? 49.664 2.213 33.846 1.00 20.68 216 ASP D CA 1
ATOM 4640 C C . ASP D 1 55 ? 49.783 3.369 34.833 1.00 25.98 216 ASP D C 1
ATOM 4641 O O . ASP D 1 55 ? 49.833 4.524 34.419 1.00 23.94 216 ASP D O 1
ATOM 4646 N N . ALA D 1 56 ? 49.815 3.062 36.133 1.00 24.00 217 ALA D N 1
ATOM 4647 C CA . ALA D 1 56 ? 49.798 4.107 37.157 1.00 29.29 217 ALA D CA 1
ATOM 4648 C C . ALA D 1 56 ? 48.610 5.032 36.905 1.00 29.50 217 ALA D C 1
ATOM 4649 O O . ALA D 1 56 ? 48.699 6.256 37.070 1.00 26.43 217 ALA D O 1
ATOM 4651 N N . GLY D 1 57 ? 47.497 4.437 36.487 1.00 27.91 218 GLY D N 1
ATOM 4652 C CA . GLY D 1 57 ? 46.371 5.219 36.017 1.00 25.82 218 GLY D CA 1
ATOM 4653 C C . GLY D 1 57 ? 45.010 4.636 36.355 1.00 30.03 218 GLY D C 1
ATOM 4654 O O . GLY D 1 57 ? 44.874 3.783 37.252 1.00 25.02 218 GLY D O 1
ATOM 4655 N N . ARG D 1 58 ? 43.993 5.098 35.626 1.00 28.88 219 ARG D N 1
ATOM 4656 C CA . ARG D 1 58 ? 42.604 4.903 36.033 1.00 30.24 219 ARG D CA 1
ATOM 4657 C C . ARG D 1 58 ? 41.727 4.430 34.880 1.00 34.17 219 ARG D C 1
ATOM 4658 O O . ARG D 1 58 ? 40.505 4.367 35.012 1.00 38.08 219 ARG D O 1
ATOM 4666 N N . SER D 1 59 ? 42.352 4.092 33.752 1.00 32.00 220 SER D N 1
ATOM 4667 C CA . SER D 1 59 ? 41.614 3.688 32.554 1.00 29.79 220 SER D CA 1
ATOM 4668 C C . SER D 1 59 ? 41.782 2.219 32.219 1.00 29.04 220 SER D C 1
ATOM 4669 O O . SER D 1 59 ? 42.856 1.642 32.434 1.00 29.56 220 SER D O 1
ATOM 4672 N N . SER D 1 60 ? 40.722 1.619 31.684 1.00 26.41 221 SER D N 1
ATOM 4673 C CA . SER D 1 60 ? 40.787 0.259 31.157 1.00 27.10 221 SER D CA 1
ATOM 4674 C C . SER D 1 60 ? 41.466 0.293 29.787 1.00 28.35 221 SER D C 1
ATOM 4675 O O . SER D 1 60 ? 41.693 1.372 29.224 1.00 27.88 221 SER D O 1
ATOM 4678 N N . GLY D 1 61 ? 41.794 -0.877 29.243 1.00 32.06 222 GLY D N 1
ATOM 4679 C CA . GLY D 1 61 ? 42.377 -0.942 27.910 1.00 33.32 222 GLY D CA 1
ATOM 4680 C C . GLY D 1 61 ? 41.494 -0.285 26.858 1.00 35.99 222 GLY D C 1
ATOM 4681 O O . GLY D 1 61 ? 41.994 0.418 25.970 1.00 29.96 222 GLY D O 1
ATOM 4682 N N . GLN D 1 62 ? 40.179 -0.495 26.959 1.00 36.38 223 GLN D N 1
ATOM 4683 C CA . GLN D 1 62 ? 39.241 0.081 25.994 1.00 36.74 223 GLN D CA 1
ATOM 4684 C C . GLN D 1 62 ? 39.217 1.593 26.101 1.00 32.66 223 GLN D C 1
ATOM 4685 O O . GLN D 1 62 ? 39.110 2.307 25.095 1.00 32.87 223 GLN D O 1
ATOM 4691 N N . GLN D 1 63 ? 39.308 2.091 27.326 1.00 28.51 224 GLN D N 1
ATOM 4692 C CA . GLN D 1 63 ? 39.276 3.533 27.521 1.00 31.75 224 GLN D CA 1
ATOM 4693 C C . GLN D 1 63 ? 40.525 4.215 26.976 1.00 31.43 224 GLN D C 1
ATOM 4694 O O . GLN D 1 63 ? 40.435 5.327 26.452 1.00 31.43 224 GLN D O 1
ATOM 4700 N N . TYR D 1 64 ? 41.682 3.556 27.085 1.00 27.52 225 TYR D N 1
ATOM 4701 C CA . TYR D 1 64 ? 42.907 4.109 26.507 1.00 29.17 225 TYR D CA 1
ATOM 4702 C C . TYR D 1 64 ? 42.793 4.123 24.998 1.00 27.15 225 TYR D C 1
ATOM 4703 O O . TYR D 1 64 ? 43.189 5.081 24.338 1.00 28.30 225 TYR D O 1
ATOM 4712 N N . GLU D 1 65 ? 42.259 3.040 24.450 1.00 25.55 226 GLU D N 1
ATOM 4713 C CA . GLU D 1 65 ? 42.069 2.938 23.017 1.00 26.87 226 GLU D CA 1
ATOM 4714 C C . GLU D 1 65 ? 41.193 4.081 22.519 1.00 32.13 226 GLU D C 1
ATOM 4715 O O . GLU D 1 65 ? 41.538 4.765 21.551 1.00 31.81 226 GLU D O 1
ATOM 4721 N N . ASN D 1 66 ? 40.070 4.306 23.201 1.00 33.97 227 ASN D N 1
ATOM 4722 C CA . ASN D 1 66 ? 39.134 5.346 22.772 1.00 40.20 227 ASN D CA 1
ATOM 4723 C C . ASN D 1 66 ? 39.748 6.728 22.853 1.00 40.53 227 ASN D C 1
ATOM 4724 O O . ASN D 1 66 ? 39.382 7.631 22.110 1.00 42.94 227 ASN D O 1
ATOM 4729 N N . SER D 1 67 ? 40.716 6.876 23.740 1.00 36.94 228 SER D N 1
ATOM 4730 C CA . SER D 1 67 ? 41.323 8.169 23.971 1.00 35.95 228 SER D CA 1
ATOM 4731 C C . SER D 1 67 ? 42.575 8.395 23.114 1.00 34.86 228 SER D C 1
ATOM 4732 O O . SER D 1 67 ? 42.913 9.535 22.783 1.00 34.18 228 SER D O 1
ATOM 4735 N N . LEU D 1 68 ? 43.250 7.313 22.730 1.00 29.73 229 LEU D N 1
ATOM 4736 C CA . LEU D 1 68 ? 44.604 7.431 22.180 1.00 27.79 229 LEU D CA 1
ATOM 4737 C C . LEU D 1 68 ? 44.782 6.892 20.761 1.00 28.44 229 LEU D C 1
ATOM 4738 O O . LEU D 1 68 ? 45.746 7.251 20.085 1.00 30.60 229 LEU D O 1
ATOM 4743 N N . ALA D 1 69 ? 43.875 6.028 20.309 1.00 26.85 230 ALA D N 1
ATOM 4744 C CA . ALA D 1 69 ? 44.028 5.420 18.984 1.00 31.60 230 ALA D CA 1
ATOM 4745 C C . ALA D 1 69 ? 44.120 6.503 17.917 1.00 32.78 230 ALA D C 1
ATOM 4746 O O . ALA D 1 69 ? 44.977 6.462 17.027 1.00 32.28 230 ALA D O 1
ATOM 4748 N N . ASN D 1 70 ? 43.241 7.489 18.022 1.00 32.77 231 ASN D N 1
ATOM 4749 C CA . ASN D 1 70 ? 43.241 8.583 17.064 1.00 34.49 231 ASN D CA 1
ATOM 4750 C C . ASN D 1 70 ? 43.520 9.886 17.794 1.00 34.06 231 ASN D C 1
ATOM 4751 O O . ASN D 1 70 ? 42.596 10.609 18.159 1.00 35.64 231 ASN D O 1
ATOM 4756 N N . ALA D 1 71 ? 44.800 10.179 18.006 1.00 29.01 232 ALA D N 1
ATOM 4757 C CA . ALA D 1 71 ? 45.189 11.304 18.841 1.00 31.13 232 ALA D CA 1
ATOM 4758 C C . ALA D 1 71 ? 46.340 12.051 18.199 1.00 32.82 232 ALA D C 1
ATOM 4759 O O . ALA D 1 71 ? 46.908 11.594 17.192 1.00 27.74 232 ALA D O 1
ATOM 4761 N N . GLY D 1 72 ? 46.695 13.196 18.775 1.00 33.23 233 GLY D N 1
ATOM 4762 C CA . GLY D 1 72 ? 47.768 13.998 18.211 1.00 27.02 233 GLY D CA 1
ATOM 4763 C C . GLY D 1 72 ? 49.104 13.621 18.813 1.00 32.74 233 GLY D C 1
ATOM 4764 O O . GLY D 1 72 ? 49.167 12.941 19.849 1.00 31.80 233 GLY D O 1
ATOM 4765 N N . TYR D 1 73 ? 50.178 14.074 18.178 1.00 30.78 234 TYR D N 1
ATOM 4766 C CA . TYR D 1 73 ? 51.524 13.716 18.602 1.00 32.36 234 TYR D CA 1
ATOM 4767 C C . TYR D 1 73 ? 51.876 14.166 20.026 1.00 34.88 234 TYR D C 1
ATOM 4768 O O . TYR D 1 73 ? 52.708 13.535 20.697 1.00 32.90 234 TYR D O 1
ATOM 4777 N N . ALA D 1 74 ? 51.260 15.255 20.486 1.00 30.89 235 ALA D N 1
ATOM 4778 C CA . ALA D 1 74 ? 51.539 15.759 21.832 1.00 35.64 235 ALA D CA 1
ATOM 4779 C C . ALA D 1 74 ? 51.262 14.693 22.887 1.00 33.73 235 ALA D C 1
ATOM 4780 O O . ALA D 1 74 ? 51.977 14.592 23.885 1.00 39.55 235 ALA D O 1
ATOM 4782 N N . ARG D 1 75 ? 50.218 13.905 22.673 1.00 31.22 236 ARG D N 1
ATOM 4783 C CA . ARG D 1 75 ? 49.886 12.848 23.620 1.00 33.36 236 ARG D CA 1
ATOM 4784 C C . ARG D 1 75 ? 50.855 11.676 23.501 1.00 37.29 236 ARG D C 1
ATOM 4785 O O . ARG D 1 75 ? 51.336 11.182 24.512 1.00 39.91 236 ARG D O 1
ATOM 4793 N N . TYR D 1 76 ? 51.156 11.244 22.272 1.00 30.11 237 TYR D N 1
ATOM 4794 C CA . TYR D 1 76 ? 52.096 10.133 22.076 1.00 28.03 237 TYR D CA 1
ATOM 4795 C C . TYR D 1 76 ? 53.483 10.444 22.652 1.00 28.64 237 TYR D C 1
ATOM 4796 O O . TYR D 1 76 ? 54.140 9.566 23.221 1.00 30.60 237 TYR D O 1
ATOM 4805 N N . ALA D 1 77 ? 53.909 11.699 22.522 1.00 30.16 238 ALA D N 1
ATOM 4806 C CA . ALA D 1 77 ? 55.224 12.137 23.001 1.00 32.58 238 ALA D CA 1
ATOM 4807 C C . ALA D 1 77 ? 55.370 12.031 24.518 1.00 32.31 238 ALA D C 1
ATOM 4808 O O . ALA D 1 77 ? 56.490 12.003 25.028 1.00 33.81 238 ALA D O 1
ATOM 4810 N N . ASN D 1 78 ? 54.247 11.988 25.234 1.00 30.01 239 ASN D N 1
ATOM 4811 C CA . ASN D 1 78 ? 54.265 11.695 26.671 1.00 29.04 239 ASN D CA 1
ATOM 4812 C C . ASN D 1 78 ? 54.413 10.192 26.969 1.00 29.97 239 ASN D C 1
ATOM 4813 O O . ASN D 1 78 ? 54.451 9.781 28.128 1.00 26.93 239 ASN D O 1
ATOM 4818 N N . GLY D 1 79 ? 54.502 9.376 25.920 1.00 28.65 240 GLY D N 1
ATOM 4819 C CA . GLY D 1 79 ? 54.667 7.945 26.093 1.00 26.22 240 GLY D CA 1
ATOM 4820 C C . GLY D 1 79 ? 53.491 7.154 25.551 1.00 26.93 240 GLY D C 1
ATOM 4821 O O . GLY D 1 79 ? 52.339 7.567 25.684 1.00 29.46 240 GLY D O 1
ATOM 4822 N N . ILE D 1 80 ? 53.781 6.020 24.920 1.00 25.13 241 ILE D N 1
ATOM 4823 C CA . ILE D 1 80 ? 52.730 5.169 24.382 1.00 24.63 241 ILE D CA 1
ATOM 4824 C C . ILE D 1 80 ? 53.330 3.780 24.265 1.00 25.42 241 ILE D C 1
ATOM 4825 O O . ILE D 1 80 ? 54.403 3.606 23.676 1.00 26.52 241 ILE D O 1
ATOM 4830 N N . ALA D 1 81 ? 52.669 2.796 24.869 1.00 22.46 242 ALA D N 1
ATOM 4831 C CA . ALA D 1 81 ? 53.192 1.433 24.895 1.00 20.88 242 ALA D CA 1
ATOM 4832 C C . ALA D 1 81 ? 52.641 0.701 23.690 1.00 22.00 242 ALA D C 1
ATOM 4833 O O . ALA D 1 81 ? 51.778 1.240 22.994 1.00 20.84 242 ALA D O 1
ATOM 4835 N N . HIS D 1 82 ? 53.116 -0.516 23.436 1.00 20.39 243 HIS D N 1
ATOM 4836 C CA . HIS D 1 82 ? 52.580 -1.289 22.316 1.00 21.52 243 HIS D CA 1
ATOM 4837 C C . HIS D 1 82 ? 51.169 -1.756 22.655 1.00 25.76 243 HIS D C 1
ATOM 4838 O O . HIS D 1 82 ? 50.275 -1.722 21.805 1.00 28.54 243 HIS D O 1
ATOM 4845 N N . TYR D 1 83 ? 50.988 -2.201 23.900 1.00 20.02 244 TYR D N 1
ATOM 4846 C CA . TYR D 1 83 ? 49.760 -2.879 24.317 1.00 23.06 244 TYR D CA 1
ATOM 4847 C C . TYR D 1 83 ? 49.218 -2.349 25.649 1.00 25.58 244 TYR D C 1
ATOM 4848 O O . TYR D 1 83 ? 49.987 -2.024 26.572 1.00 21.71 244 TYR D O 1
ATOM 4857 N N . TYR D 1 84 ? 47.895 -2.293 25.755 1.00 22.82 245 TYR D N 1
ATOM 4858 C CA . TYR D 1 84 ? 47.239 -1.913 27.005 1.00 23.32 245 TYR D CA 1
ATOM 4859 C C . TYR D 1 84 ? 46.220 -2.984 27.351 1.00 27.45 245 TYR D C 1
ATOM 4860 O O . TYR D 1 84 ? 45.291 -3.238 26.573 1.00 27.15 245 TYR D O 1
ATOM 4869 N N . GLY D 1 85 ? 46.397 -3.618 28.509 1.00 24.28 246 GLY D N 1
ATOM 4870 C CA . GLY D 1 85 ? 45.575 -4.756 28.866 1.00 24.71 246 GLY D CA 1
ATOM 4871 C C . GLY D 1 85 ? 44.780 -4.567 30.144 1.00 28.32 246 GLY D C 1
ATOM 4872 O O . GLY D 1 85 ? 45.253 -3.973 31.125 1.00 25.65 246 GLY D O 1
ATOM 4873 N N . SER D 1 86 ? 43.549 -5.059 30.117 1.00 28.45 247 SER D N 1
ATOM 4874 C CA . SER D 1 86 ? 42.727 -5.169 31.313 1.00 29.50 247 SER D CA 1
ATOM 4875 C C . SER D 1 86 ? 41.846 -6.387 31.077 1.00 31.00 247 SER D C 1
ATOM 4876 O O . SER D 1 86 ? 41.899 -6.976 29.987 1.00 31.85 247 SER D O 1
ATOM 4879 N N . GLU D 1 87 ? 41.058 -6.777 32.080 1.00 31.92 248 GLU D N 1
ATOM 4880 C CA . GLU D 1 87 ? 40.294 -8.033 32.011 1.00 36.07 248 GLU D CA 1
ATOM 4881 C C . GLU D 1 87 ? 39.530 -8.197 30.703 1.00 31.72 248 GLU D C 1
ATOM 4882 O O . GLU D 1 87 ? 38.765 -7.317 30.305 1.00 32.33 248 GLU D O 1
ATOM 4888 N N . GLY D 1 88 ? 39.768 -9.311 30.021 1.00 32.30 249 GLY D N 1
ATOM 4889 C CA . GLY D 1 88 ? 39.080 -9.607 28.771 1.00 33.60 249 GLY D CA 1
ATOM 4890 C C . GLY D 1 88 ? 39.416 -8.745 27.555 1.00 39.75 249 GLY D C 1
ATOM 4891 O O . GLY D 1 88 ? 38.823 -8.936 26.484 1.00 42.77 249 GLY D O 1
ATOM 4892 N N . TYR D 1 89 ? 40.355 -7.806 27.685 1.00 35.70 250 TYR D N 1
ATOM 4893 C CA . TYR D 1 89 ? 40.591 -6.865 26.585 1.00 33.93 250 TYR D CA 1
ATOM 4894 C C . TYR D 1 89 ? 42.041 -6.366 26.465 1.00 32.44 250 TYR D C 1
ATOM 4895 O O . TYR D 1 89 ? 42.646 -5.892 27.437 1.00 29.49 250 TYR D O 1
ATOM 4904 N N . VAL D 1 90 ? 42.595 -6.469 25.263 1.00 31.60 251 VAL D N 1
ATOM 4905 C CA . VAL D 1 90 ? 43.899 -5.895 24.998 1.00 31.95 251 VAL D CA 1
ATOM 4906 C C . VAL D 1 90 ? 43.802 -4.990 23.787 1.00 34.32 251 VAL D C 1
ATOM 4907 O O . VAL D 1 90 ? 43.334 -5.421 22.720 1.00 33.13 251 VAL D O 1
ATOM 4911 N N . TRP D 1 91 ? 44.208 -3.731 23.962 1.00 27.88 252 TRP D N 1
ATOM 4912 C CA . TRP D 1 91 ? 44.315 -2.815 22.839 1.00 25.86 252 TRP D CA 1
ATOM 4913 C C . TRP D 1 91 ? 45.735 -2.869 22.316 1.00 27.57 252 TRP D C 1
ATOM 4914 O O . TRP D 1 91 ? 46.686 -2.607 23.071 1.00 23.52 252 TRP D O 1
ATOM 4925 N N . GLU D 1 92 ? 45.890 -3.236 21.043 1.00 24.58 253 GLU D N 1
ATOM 4926 C CA . GLU D 1 92 ? 47.195 -3.145 20.391 1.00 26.12 253 GLU D CA 1
ATOM 4927 C C . GLU D 1 92 ? 47.331 -1.780 19.722 1.00 29.32 253 GLU D C 1
ATOM 4928 O O . GLU D 1 92 ? 46.712 -1.510 18.679 1.00 27.64 253 GLU D O 1
ATOM 4934 N N . ALA D 1 93 ? 48.132 -0.912 20.333 1.00 24.48 254 ALA D N 1
ATOM 4935 C CA . ALA D 1 93 ? 48.348 0.431 19.805 1.00 22.05 254 ALA D CA 1
ATOM 4936 C C . ALA D 1 93 ? 49.414 0.386 18.722 1.00 24.68 254 ALA D C 1
ATOM 4937 O O . ALA D 1 93 ? 49.380 1.146 17.749 1.00 25.88 254 ALA D O 1
ATOM 4939 N N . ILE D 1 94 ? 50.381 -0.502 18.911 1.00 23.52 255 ILE D N 1
ATOM 4940 C CA . ILE D 1 94 ? 51.506 -0.629 17.996 1.00 25.10 255 ILE D CA 1
ATOM 4941 C C . ILE D 1 94 ? 51.865 -2.101 17.932 1.00 27.42 255 ILE D C 1
ATOM 4942 O O . ILE D 1 94 ? 51.963 -2.761 18.969 1.00 28.81 255 ILE D O 1
ATOM 4947 N N . ASP D 1 95 ? 52.060 -2.623 16.726 1.00 29.93 256 ASP D N 1
ATOM 4948 C CA . ASP D 1 95 ? 52.459 -4.019 16.571 1.00 29.70 256 ASP D CA 1
ATOM 4949 C C . ASP D 1 95 ? 53.949 -4.112 16.885 1.00 25.88 256 ASP D C 1
ATOM 4950 O O . ASP D 1 95 ? 54.783 -3.576 16.157 1.00 27.25 256 ASP D O 1
ATOM 4955 N N . ALA D 1 96 ? 54.283 -4.785 17.978 1.00 22.62 257 ALA D N 1
ATOM 4956 C CA . ALA D 1 96 ? 55.667 -4.838 18.438 1.00 21.42 257 ALA D CA 1
ATOM 4957 C C . ALA D 1 96 ? 56.584 -5.673 17.541 1.00 21.58 257 ALA D C 1
ATOM 4958 O O . ALA D 1 96 ? 57.806 -5.578 17.657 1.00 25.12 257 ALA D O 1
ATOM 4960 N N . LYS D 1 97 ? 56.007 -6.505 16.675 1.00 25.29 258 LYS D N 1
ATOM 4961 C CA . LYS D 1 97 ? 56.807 -7.423 15.851 1.00 26.75 258 LYS D CA 1
ATOM 4962 C C . LYS D 1 97 ? 58.008 -6.738 15.193 1.00 27.98 258 LYS D C 1
ATOM 4963 O O . LYS D 1 97 ? 59.144 -7.226 15.275 1.00 26.37 258 LYS D O 1
ATOM 4969 N N . ASN D 1 98 ? 57.769 -5.586 14.576 1.00 24.33 259 ASN D N 1
ATOM 4970 C CA . ASN D 1 98 ? 58.868 -4.854 13.951 1.00 25.87 259 ASN D CA 1
ATOM 4971 C C . ASN D 1 98 ? 58.889 -3.353 14.235 1.00 27.78 259 ASN D C 1
ATOM 4972 O O . ASN D 1 98 ? 59.664 -2.621 13.615 1.00 27.91 259 ASN D O 1
ATOM 4977 N N . GLN D 1 99 ? 58.056 -2.892 15.173 1.00 26.71 260 GLN D N 1
ATOM 4978 C CA . GLN D 1 99 ? 58.068 -1.476 15.559 1.00 28.07 260 GLN D CA 1
ATOM 4979 C C . GLN D 1 99 ? 58.325 -1.250 17.049 1.00 28.75 260 GLN D C 1
ATOM 4980 O O . GLN D 1 99 ? 57.889 -2.036 17.908 1.00 24.16 260 GLN D O 1
ATOM 4986 N N . ILE D 1 100 ? 59.038 -0.171 17.352 1.00 24.47 261 ILE D N 1
ATOM 4987 C CA . ILE D 1 100 ? 59.354 0.154 18.732 1.00 27.63 261 ILE D CA 1
ATOM 4988 C C . ILE D 1 100 ? 58.180 0.912 19.345 1.00 26.29 261 ILE D C 1
ATOM 4989 O O . ILE D 1 100 ? 57.176 1.157 18.676 1.00 23.61 261 ILE D O 1
ATOM 4994 N N . ALA D 1 101 ? 58.305 1.271 20.618 1.00 23.09 262 ALA D N 1
ATOM 4995 C CA . ALA D 1 101 ? 57.314 2.113 21.287 1.00 24.60 262 ALA D CA 1
ATOM 4996 C C . ALA D 1 101 ? 58.048 2.953 22.311 1.00 25.28 262 ALA D C 1
ATOM 4997 O O . ALA D 1 101 ? 59.263 2.803 22.487 1.00 23.33 262 ALA D O 1
ATOM 4999 N N . TRP D 1 102 ? 57.316 3.830 22.991 1.00 21.07 263 TRP D N 1
ATOM 5000 C CA . TRP D 1 102 ? 57.924 4.731 23.956 1.00 19.90 263 TRP D CA 1
ATOM 5001 C C . TRP D 1 102 ? 57.366 4.401 25.335 1.00 24.90 263 TRP D C 1
ATOM 5002 O O . TRP D 1 102 ? 56.357 4.981 25.763 1.00 27.39 263 TRP D O 1
ATOM 5013 N N . HIS D 1 103 ? 58.011 3.459 26.026 1.00 23.83 264 HIS D N 1
ATOM 5014 C CA . HIS D 1 103 ? 57.429 2.920 27.252 1.00 19.51 264 HIS D CA 1
ATOM 5015 C C . HIS D 1 103 ? 58.381 2.903 28.437 1.00 22.33 264 HIS D C 1
ATOM 5016 O O . HIS D 1 103 ? 57.939 2.987 29.583 1.00 23.24 264 HIS D O 1
ATOM 5023 N N . THR D 1 104 ? 59.681 2.818 28.181 1.00 21.68 265 THR D N 1
ATOM 5024 C CA . THR D 1 104 ? 60.632 2.754 29.291 1.00 23.85 265 THR D CA 1
ATOM 5025 C C . THR D 1 104 ? 61.424 4.036 29.561 1.00 25.31 265 THR D C 1
ATOM 5026 O O . THR D 1 104 ? 62.242 4.068 30.476 1.00 29.35 265 THR D O 1
ATOM 5030 N N . GLY D 1 105 ? 61.182 5.084 28.780 1.00 28.75 266 GLY D N 1
ATOM 5031 C CA . GLY D 1 105 ? 61.780 6.382 29.049 1.00 30.18 266 GLY D CA 1
ATOM 5032 C C . GLY D 1 105 ? 63.296 6.475 28.943 1.00 30.76 266 GLY D C 1
ATOM 5033 O O . GLY D 1 105 ? 63.898 7.426 29.448 1.00 29.98 266 GLY D O 1
ATOM 5034 N N . ASP D 1 106 ? 63.930 5.512 28.282 1.00 27.93 267 ASP D N 1
ATOM 5035 C CA . ASP D 1 106 ? 65.391 5.521 28.212 1.00 25.83 267 ASP D CA 1
ATOM 5036 C C . ASP D 1 106 ? 65.878 5.824 26.804 1.00 25.83 267 ASP D C 1
ATOM 5037 O O . ASP D 1 106 ? 66.934 5.358 26.384 1.00 27.23 267 ASP D O 1
ATOM 5042 N N . GLY D 1 107 ? 65.104 6.618 26.076 1.00 26.55 268 GLY D N 1
ATOM 5043 C CA . GLY D 1 107 ? 65.468 6.952 24.715 1.00 24.04 268 GLY D CA 1
ATOM 5044 C C . GLY D 1 107 ? 65.226 5.772 23.790 1.00 28.62 268 GLY D C 1
ATOM 5045 O O . GLY D 1 107 ? 64.563 4.796 24.151 1.00 28.41 268 GLY D O 1
ATOM 5046 N N . THR D 1 108 ? 65.813 5.834 22.607 1.00 25.59 269 THR D N 1
ATOM 5047 C CA . THR D 1 108 ? 65.369 4.983 21.516 1.00 29.96 269 THR D CA 1
ATOM 5048 C C . THR D 1 108 ? 66.556 4.244 20.832 1.00 28.72 269 THR D C 1
ATOM 5049 O O . THR D 1 108 ? 66.419 3.580 19.801 1.00 26.38 269 THR D O 1
ATOM 5053 N N . GLY D 1 109 ? 67.721 4.302 21.473 1.00 25.97 270 GLY D N 1
ATOM 5054 C CA . GLY D 1 109 ? 68.912 3.654 20.944 1.00 25.38 270 GLY D CA 1
ATOM 5055 C C . GLY D 1 109 ? 68.915 2.158 21.182 1.00 29.26 270 GLY D C 1
ATOM 5056 O O . GLY D 1 109 ? 68.037 1.636 21.878 1.00 29.84 270 GLY D O 1
ATOM 5057 N N . ALA D 1 110 ? 69.917 1.475 20.624 1.00 28.24 271 ALA D N 1
ATOM 5058 C CA . ALA D 1 110 ? 69.943 0.009 20.564 1.00 29.91 271 ALA D CA 1
ATOM 5059 C C . ALA D 1 110 ? 70.048 -0.672 21.914 1.00 28.89 271 ALA D C 1
ATOM 5060 O O . ALA D 1 110 ? 69.825 -1.878 22.024 1.00 26.06 271 ALA D O 1
ATOM 5062 N N . ASN D 1 111 ? 70.422 0.069 22.947 1.00 25.10 272 ASN D N 1
ATOM 5063 C CA . ASN D 1 111 ? 70.510 -0.564 24.256 1.00 28.67 272 ASN D CA 1
ATOM 5064 C C . ASN D 1 111 ? 69.278 -0.281 25.112 1.00 28.67 272 ASN D C 1
ATOM 5065 O O . ASN D 1 111 ? 69.178 -0.764 26.231 1.00 33.76 272 ASN D O 1
ATOM 5070 N N . SER D 1 112 ? 68.339 0.494 24.579 1.00 28.35 273 SER D N 1
ATOM 5071 C CA . SER D 1 112 ? 67.179 0.910 25.364 1.00 27.08 273 SER D CA 1
ATOM 5072 C C . SER D 1 112 ? 66.087 -0.161 25.425 1.00 28.57 273 SER D C 1
ATOM 5073 O O . SER D 1 112 ? 65.980 -1.014 24.536 1.00 26.43 273 SER D O 1
ATOM 5076 N N . GLY D 1 113 ? 65.273 -0.109 26.476 1.00 27.81 274 GLY D N 1
ATOM 5077 C CA . GLY D 1 113 ? 64.088 -0.953 26.561 1.00 25.31 274 GLY D CA 1
ATOM 5078 C C . GLY D 1 113 ? 63.102 -0.638 25.444 1.00 22.92 274 GLY D C 1
ATOM 5079 O O . GLY D 1 113 ? 62.436 -1.537 24.908 1.00 24.10 274 GLY D O 1
ATOM 5080 N N . ASN D 1 114 ? 63.018 0.637 25.074 1.00 24.22 275 ASN D N 1
ATOM 5081 C CA . ASN D 1 114 ? 62.117 1.065 24.004 1.00 22.84 275 ASN D CA 1
ATOM 5082 C C . ASN D 1 114 ? 62.430 0.388 22.675 1.00 26.30 275 ASN D C 1
ATOM 5083 O O . ASN D 1 114 ? 61.527 0.081 21.900 1.00 28.01 275 ASN D O 1
ATOM 5088 N N . PHE D 1 115 ? 63.713 0.161 22.413 1.00 26.50 276 PHE D N 1
ATOM 5089 C CA . PHE D 1 115 ? 64.124 -0.448 21.155 1.00 26.60 276 PHE D CA 1
ATOM 5090 C C . PHE D 1 115 ? 64.077 -1.972 21.214 1.00 25.56 276 PHE D C 1
ATOM 5091 O O . PHE D 1 115 ? 63.619 -2.623 20.275 1.00 27.31 276 PHE D O 1
ATOM 5099 N N . ARG D 1 116 ? 64.555 -2.547 22.309 1.00 22.64 277 ARG D N 1
ATOM 5100 C CA . ARG D 1 116 ? 64.743 -3.997 22.367 1.00 25.19 277 ARG D CA 1
ATOM 5101 C C . ARG D 1 116 ? 63.479 -4.784 22.729 1.00 24.80 277 ARG D C 1
ATOM 5102 O O . ARG D 1 116 ? 63.268 -5.891 22.235 1.00 33.70 277 ARG D O 1
ATOM 5110 N N . PHE D 1 117 ? 62.649 -4.217 23.598 1.00 27.26 278 PHE D N 1
ATOM 5111 C CA . PHE D 1 117 ? 61.523 -4.953 24.173 1.00 27.26 278 PHE D CA 1
ATOM 5112 C C . PHE D 1 117 ? 60.157 -4.399 23.768 1.00 26.16 278 PHE D C 1
ATOM 5113 O O . PHE D 1 117 ? 59.999 -3.195 23.550 1.00 24.82 278 PHE D O 1
ATOM 5121 N N . ALA D 1 118 ? 59.170 -5.285 23.675 1.00 25.32 279 ALA D N 1
ATOM 5122 C CA . ALA D 1 118 ? 57.774 -4.860 23.579 1.00 23.73 279 ALA D CA 1
ATOM 5123 C C . ALA D 1 118 ? 57.355 -4.361 24.955 1.00 23.58 279 ALA D C 1
ATOM 5124 O O . ALA D 1 118 ? 57.900 -4.812 25.967 1.00 22.15 279 ALA D O 1
ATOM 5126 N N . GLY D 1 119 ? 56.401 -3.435 25.010 1.00 25.61 280 GLY D N 1
ATOM 5127 C CA . GLY D 1 119 ? 55.892 -2.961 26.289 1.00 22.09 280 GLY D CA 1
ATOM 5128 C C . GLY D 1 119 ? 54.384 -3.124 26.411 1.00 24.73 280 GLY D C 1
ATOM 5129 O O . GLY D 1 119 ? 53.622 -2.734 25.511 1.00 25.52 280 GLY D O 1
ATOM 5130 N N . ILE D 1 120 ? 53.937 -3.695 27.524 1.00 20.59 281 ILE D N 1
ATOM 5131 C CA . ILE D 1 120 ? 52.506 -3.801 27.771 1.00 21.14 281 ILE D CA 1
ATOM 5132 C C . ILE D 1 120 ? 52.162 -3.184 29.126 1.00 21.91 281 ILE D C 1
ATOM 5133 O O . ILE D 1 120 ? 52.929 -3.314 30.085 1.00 20.85 281 ILE D O 1
ATOM 5138 N N . GLU D 1 121 ? 51.024 -2.498 29.211 1.00 20.90 282 GLU D N 1
ATOM 5139 C CA . GLU D 1 121 ? 50.577 -1.955 30.498 1.00 21.96 282 GLU D CA 1
ATOM 5140 C C . GLU D 1 121 ? 49.407 -2.736 31.064 1.00 22.10 282 GLU D C 1
ATOM 5141 O O . GLU D 1 121 ? 48.411 -2.989 30.362 1.00 23.15 282 GLU D O 1
ATOM 5147 N N . VAL D 1 122 ? 49.526 -3.120 32.333 1.00 20.20 283 VAL D N 1
ATOM 5148 C CA . VAL D 1 122 ? 48.372 -3.609 33.079 1.00 23.61 283 VAL D CA 1
ATOM 5149 C C . VAL D 1 122 ? 47.633 -2.352 33.512 1.00 25.12 283 VAL D C 1
ATOM 5150 O O . VAL D 1 122 ? 48.193 -1.521 34.241 1.00 22.73 283 VAL D O 1
ATOM 5154 N N . CYS D 1 123 ? 46.386 -2.212 33.075 1.00 23.78 284 CYS D N 1
ATOM 5155 C CA . CYS D 1 123 ? 45.642 -0.965 33.244 1.00 22.03 284 CYS D CA 1
ATOM 5156 C C . CYS D 1 123 ? 44.893 -0.838 34.578 1.00 26.73 284 CYS D C 1
ATOM 5157 O O . CYS D 1 123 ? 44.702 -1.827 35.303 1.00 22.21 284 CYS D O 1
ATOM 5160 N N . GLN D 1 124 ? 44.489 0.390 34.898 1.00 26.12 285 GLN D N 1
ATOM 5161 C CA . GLN D 1 124 ? 43.775 0.693 36.145 1.00 28.82 285 GLN D CA 1
ATOM 5162 C C . GLN D 1 124 ? 44.583 0.354 37.398 1.00 28.79 285 GLN D C 1
ATOM 5163 O O . GLN D 1 124 ? 44.007 -0.012 38.428 1.00 26.45 285 GLN D O 1
ATOM 5169 N N . SER D 1 125 ? 45.905 0.486 37.337 1.00 25.52 286 SER D N 1
ATOM 5170 C CA . SER D 1 125 ? 46.727 0.021 38.462 1.00 26.33 286 SER D CA 1
ATOM 5171 C C . SER D 1 125 ? 46.545 0.883 39.703 1.00 29.02 286 SER D C 1
ATOM 5172 O O . SER D 1 125 ? 46.990 0.513 40.786 1.00 29.70 286 SER D O 1
ATOM 5175 N N . MET D 1 126 ? 45.890 2.029 39.551 1.00 31.56 287 MET D N 1
ATOM 5176 C CA . MET D 1 126 ? 45.555 2.848 40.715 1.00 34.67 287 MET D CA 1
ATOM 5177 C C . MET D 1 126 ? 44.081 2.768 41.062 1.00 31.75 287 MET D C 1
ATOM 5178 O O . MET D 1 126 ? 43.730 2.618 42.223 1.00 31.10 287 MET D O 1
ATOM 5183 N N . SER D 1 127 ? 43.215 2.868 40.061 1.00 29.51 288 SER D N 1
ATOM 5184 C CA . SER D 1 127 ? 41.782 2.917 40.338 1.00 31.79 288 SER D CA 1
ATOM 5185 C C . SER D 1 127 ? 41.202 1.564 40.758 1.00 31.24 288 SER D C 1
ATOM 5186 O O . SER D 1 127 ? 40.381 1.495 41.672 1.00 33.66 288 SER D O 1
ATOM 5189 N N . ALA D 1 128 ? 41.625 0.488 40.096 1.00 29.75 289 ALA D N 1
ATOM 5190 C CA . ALA D 1 128 ? 41.031 -0.832 40.349 1.00 31.26 289 ALA D CA 1
ATOM 5191 C C . ALA D 1 128 ? 41.275 -1.376 41.761 1.00 32.02 289 ALA D C 1
ATOM 5192 O O . ALA D 1 128 ? 42.303 -1.094 42.398 1.00 28.82 289 ALA D O 1
ATOM 5194 N N . SER D 1 129 ? 40.322 -2.170 42.240 1.00 34.44 290 SER D N 1
ATOM 5195 C CA . SER D 1 129 ? 40.491 -2.895 43.500 1.00 38.46 290 SER D CA 1
ATOM 5196 C C . SER D 1 129 ? 41.549 -3.972 43.291 1.00 33.30 290 SER D C 1
ATOM 5197 O O . SER D 1 129 ? 41.918 -4.256 42.155 1.00 31.32 290 SER D O 1
ATOM 5200 N N . ASP D 1 130 ? 42.038 -4.577 44.369 1.00 32.81 291 ASP D N 1
ATOM 5201 C CA . ASP D 1 130 ? 43.046 -5.628 44.239 1.00 32.36 291 ASP D CA 1
ATOM 5202 C C . ASP D 1 130 ? 42.540 -6.750 43.320 1.00 34.77 291 ASP D C 1
ATOM 5203 O O . ASP D 1 130 ? 43.243 -7.183 42.404 1.00 35.57 291 ASP D O 1
ATOM 5208 N N . ALA D 1 131 ? 41.309 -7.194 43.554 1.00 35.33 292 ALA D N 1
ATOM 5209 C CA . ALA D 1 131 ? 40.718 -8.291 42.787 1.00 37.65 292 ALA D CA 1
ATOM 5210 C C . ALA D 1 131 ? 40.650 -7.980 41.298 1.00 33.87 292 ALA D C 1
ATOM 5211 O O . ALA D 1 131 ? 41.068 -8.795 40.459 1.00 33.69 292 ALA D O 1
ATOM 5213 N N . GLN D 1 132 ? 40.105 -6.813 40.965 1.00 30.26 293 GLN D N 1
ATOM 5214 C CA . GLN D 1 132 ? 40.027 -6.404 39.561 1.00 30.68 293 GLN D CA 1
ATOM 5215 C C . GLN D 1 132 ? 41.423 -6.248 38.932 1.00 30.68 293 GLN D C 1
ATOM 5216 O O . GLN D 1 132 ? 41.650 -6.657 37.793 1.00 32.10 293 GLN D O 1
ATOM 5222 N N . PHE D 1 133 ? 42.364 -5.669 39.672 1.00 27.27 294 PHE D N 1
ATOM 5223 C CA . PHE D 1 133 ? 43.705 -5.500 39.121 1.00 26.92 294 PHE D CA 1
ATOM 5224 C C . PHE D 1 133 ? 44.383 -6.834 38.820 1.00 27.34 294 PHE D C 1
ATOM 5225 O O . PHE D 1 133 ? 45.014 -6.999 37.770 1.00 31.94 294 PHE D O 1
ATOM 5233 N N . LEU D 1 134 ? 44.268 -7.776 39.751 1.00 23.94 295 LEU D N 1
ATOM 5234 C CA . LEU D 1 134 ? 44.822 -9.116 39.565 1.00 30.73 295 LEU D CA 1
ATOM 5235 C C . LEU D 1 134 ? 44.268 -9.762 38.300 1.00 31.53 295 LEU D C 1
ATOM 5236 O O . LEU D 1 134 ? 44.977 -10.500 37.601 1.00 33.93 295 LEU D O 1
ATOM 5241 N N . LYS D 1 135 ? 43.004 -9.472 38.001 1.00 28.60 296 LYS D N 1
ATOM 5242 C CA . LYS D 1 135 ? 42.362 -9.999 36.795 1.00 34.30 296 LYS D CA 1
ATOM 5243 C C . LYS D 1 135 ? 42.898 -9.301 35.552 1.00 32.57 296 LYS D C 1
ATOM 5244 O O . LYS D 1 135 ? 43.066 -9.937 34.506 1.00 27.68 296 LYS D O 1
ATOM 5250 N N . ASN D 1 136 ? 43.159 -7.997 35.660 1.00 27.00 297 ASN D N 1
ATOM 5251 C CA . ASN D 1 136 ? 43.807 -7.272 34.563 1.00 27.43 297 ASN D CA 1
ATOM 5252 C C . ASN D 1 136 ? 45.176 -7.879 34.256 1.00 29.23 297 ASN D C 1
ATOM 5253 O O . ASN D 1 136 ? 45.558 -8.017 33.088 1.00 29.75 297 ASN D O 1
ATOM 5258 N N . GLU D 1 137 ? 45.914 -8.231 35.308 1.00 30.08 298 GLU D N 1
ATOM 5259 C CA . GLU D 1 137 ? 47.223 -8.867 35.137 1.00 31.59 298 GLU D CA 1
ATOM 5260 C C . GLU D 1 137 ? 47.122 -10.154 34.336 1.00 30.65 298 GLU D C 1
ATOM 5261 O O . GLU D 1 137 ? 47.934 -10.397 33.434 1.00 31.30 298 GLU D O 1
ATOM 5267 N N . GLN D 1 138 ? 46.137 -10.988 34.671 1.00 28.43 299 GLN D N 1
ATOM 5268 C CA . GLN D 1 138 ? 46.014 -12.300 34.030 1.00 29.30 299 GLN D CA 1
ATOM 5269 C C . GLN D 1 138 ? 45.794 -12.141 32.532 1.00 30.25 299 GLN D C 1
ATOM 5270 O O . GLN D 1 138 ? 46.321 -12.922 31.737 1.00 28.86 299 GLN D O 1
ATOM 5276 N N . ALA D 1 139 ? 45.033 -11.118 32.148 1.00 28.44 300 ALA D N 1
ATOM 5277 C CA . ALA D 1 139 ? 44.807 -10.848 30.731 1.00 33.40 300 ALA D CA 1
ATOM 5278 C C . ALA D 1 139 ? 46.140 -10.502 30.072 1.00 32.83 300 ALA D C 1
ATOM 5279 O O . ALA D 1 139 ? 46.416 -10.915 28.943 1.00 34.49 300 ALA D O 1
ATOM 5281 N N . VAL D 1 140 ? 46.970 -9.749 30.788 1.00 30.12 301 VAL D N 1
ATOM 5282 C CA . VAL D 1 140 ? 48.273 -9.348 30.264 1.00 26.68 301 VAL D CA 1
ATOM 5283 C C . VAL D 1 140 ? 49.197 -10.557 30.121 1.00 25.35 301 VAL D C 1
ATOM 5284 O O . VAL D 1 140 ? 49.898 -10.693 29.109 1.00 27.13 301 VAL D O 1
ATOM 5288 N N . PHE D 1 141 ? 49.175 -11.445 31.115 1.00 25.52 302 PHE D N 1
ATOM 5289 C CA . PHE D 1 141 ? 50.014 -12.645 31.084 1.00 28.32 302 PHE D CA 1
ATOM 5290 C C . PHE D 1 141 ? 49.623 -13.571 29.930 1.00 29.40 302 PHE D C 1
ATOM 5291 O O . PHE D 1 141 ? 50.485 -14.141 29.250 1.00 32.90 302 PHE D O 1
ATOM 5299 N N . GLN D 1 142 ? 48.321 -13.724 29.720 1.00 28.83 303 GLN D N 1
ATOM 5300 C CA . GLN D 1 142 ? 47.820 -14.546 28.622 1.00 31.62 303 GLN D CA 1
ATOM 5301 C C . GLN D 1 142 ? 48.216 -13.955 27.266 1.00 31.76 303 GLN D C 1
ATOM 5302 O O . GLN D 1 142 ? 48.709 -14.671 26.394 1.00 32.60 303 GLN D O 1
ATOM 5308 N N . PHE D 1 143 ? 48.014 -12.648 27.091 1.00 29.79 304 PHE D N 1
ATOM 5309 C CA . PHE D 1 143 ? 48.407 -12.001 25.840 1.00 29.12 304 PHE D CA 1
ATOM 5310 C C . PHE D 1 143 ? 49.913 -12.129 25.599 1.00 31.19 304 PHE D C 1
ATOM 5311 O O . PHE D 1 143 ? 50.361 -12.425 24.483 1.00 30.63 304 PHE D O 1
ATOM 5319 N N . THR D 1 144 ? 50.696 -11.907 26.649 1.00 30.32 305 THR D N 1
ATOM 5320 C CA . THR D 1 144 ? 52.148 -12.045 26.544 1.00 29.95 305 THR D CA 1
ATOM 5321 C C . THR D 1 144 ? 52.555 -13.459 26.114 1.00 30.16 305 THR D C 1
ATOM 5322 O O . THR D 1 144 ? 53.467 -13.626 25.299 1.00 29.35 305 THR D O 1
ATOM 5326 N N . ALA D 1 145 ? 51.874 -14.472 26.647 1.00 28.51 306 ALA D N 1
ATOM 5327 C CA . ALA D 1 145 ? 52.167 -15.860 26.270 1.00 29.76 306 ALA D CA 1
ATOM 5328 C C . ALA D 1 145 ? 51.950 -16.048 24.781 1.00 31.49 306 ALA D C 1
ATOM 5329 O O . ALA D 1 145 ? 52.790 -16.637 24.087 1.00 33.03 306 ALA D O 1
ATOM 5331 N N . GLU D 1 146 ? 50.827 -15.539 24.279 1.00 33.15 307 GLU D N 1
ATOM 5332 C CA . GLU D 1 146 ? 50.547 -15.632 22.846 1.00 35.65 307 GLU D CA 1
ATOM 5333 C C . GLU D 1 146 ? 51.652 -14.966 22.017 1.00 36.71 307 GLU D C 1
ATOM 5334 O O . GLU D 1 146 ? 52.111 -15.526 21.011 1.00 37.02 307 GLU D O 1
ATOM 5340 N N . LYS D 1 147 ? 52.097 -13.784 22.443 1.00 31.20 308 LYS D N 1
ATOM 5341 C CA . LYS D 1 147 ? 53.139 -13.076 21.693 1.00 29.65 308 LYS D CA 1
ATOM 5342 C C . LYS D 1 147 ? 54.449 -13.850 21.722 1.00 26.55 308 LYS D C 1
ATOM 5343 O O . LYS D 1 147 ? 55.142 -13.952 20.718 1.00 29.38 308 LYS D O 1
ATOM 5349 N N . PHE D 1 148 ? 54.788 -14.396 22.881 1.00 26.62 309 PHE D N 1
ATOM 5350 C CA . PHE D 1 148 ? 56.014 -15.173 22.997 1.00 32.14 309 PHE D CA 1
ATOM 5351 C C . PHE D 1 148 ? 55.996 -16.367 22.040 1.00 33.32 309 PHE D C 1
ATOM 5352 O O . PHE D 1 148 ? 57.018 -16.719 21.452 1.00 32.28 309 PHE D O 1
ATOM 5360 N N . LYS D 1 149 ? 54.822 -16.961 21.859 1.00 39.60 310 LYS D N 1
ATOM 5361 C CA . LYS D 1 149 ? 54.667 -18.046 20.894 1.00 42.73 310 LYS D CA 1
ATOM 5362 C C . LYS D 1 149 ? 54.963 -17.561 19.467 1.00 39.45 310 LYS D C 1
ATOM 5363 O O . LYS D 1 149 ? 55.720 -18.201 18.741 1.00 38.46 310 LYS D O 1
ATOM 5369 N N . GLU D 1 150 ? 54.402 -16.418 19.071 1.00 35.38 311 GLU D N 1
ATOM 5370 C CA . GLU D 1 150 ? 54.668 -15.878 17.729 1.00 38.81 311 GLU D CA 1
ATOM 5371 C C . GLU D 1 150 ? 56.116 -15.451 17.512 1.00 38.42 311 GLU D C 1
ATOM 5372 O O . GLU D 1 150 ? 56.649 -15.608 16.417 1.00 43.48 311 GLU D O 1
ATOM 5378 N N . TRP D 1 151 ? 56.742 -14.889 18.543 1.00 37.08 312 TRP D N 1
ATOM 5379 C CA . TRP D 1 151 ? 58.101 -14.352 18.419 1.00 37.63 312 TRP D CA 1
ATOM 5380 C C . TRP D 1 151 ? 59.170 -15.408 18.704 1.00 36.66 312 TRP D C 1
ATOM 5381 O O . TRP D 1 151 ? 60.368 -15.136 18.600 1.00 36.96 312 TRP D O 1
ATOM 5392 N N . GLY D 1 152 ? 58.742 -16.605 19.090 1.00 37.90 313 GLY D N 1
ATOM 5393 C CA . GLY D 1 152 ? 59.685 -17.674 19.371 1.00 39.95 313 GLY D CA 1
ATOM 5394 C C . GLY D 1 152 ? 60.482 -17.455 20.646 1.00 42.33 313 GLY D C 1
ATOM 5395 O O . GLY D 1 152 ? 61.672 -17.770 20.700 1.00 42.39 313 GLY D O 1
ATOM 5396 N N . LEU D 1 153 ? 59.829 -16.930 21.681 1.00 39.41 314 LEU D N 1
ATOM 5397 C CA . LEU D 1 153 ? 60.520 -16.635 22.930 1.00 37.84 314 LEU D CA 1
ATOM 5398 C C . LEU D 1 153 ? 60.009 -17.543 24.037 1.00 34.58 314 LEU D C 1
ATOM 5399 O O . LEU D 1 153 ? 58.894 -18.039 23.965 1.00 37.44 314 LEU D O 1
ATOM 5404 N N . THR D 1 154 ? 60.835 -17.768 25.053 1.00 35.82 315 THR D N 1
ATOM 5405 C CA . THR D 1 154 ? 60.388 -18.465 26.252 1.00 36.42 315 THR D CA 1
ATOM 5406 C C . THR D 1 154 ? 60.551 -17.531 27.448 1.00 34.28 315 THR D C 1
ATOM 5407 O O . THR D 1 154 ? 61.535 -16.787 27.531 1.00 35.01 315 THR D O 1
ATOM 5411 N N . PRO D 1 155 ? 59.582 -17.560 28.375 1.00 33.76 316 PRO D N 1
ATOM 5412 C CA . PRO D 1 155 ? 59.615 -16.667 29.538 1.00 33.49 316 PRO D CA 1
ATOM 5413 C C . PRO D 1 155 ? 60.790 -16.975 30.466 1.00 35.48 316 PRO D C 1
ATOM 5414 O O . PRO D 1 155 ? 60.927 -18.109 30.926 1.00 38.26 316 PRO D O 1
ATOM 5418 N N . ASN D 1 156 ? 61.616 -15.969 30.741 1.00 32.60 317 ASN D N 1
ATOM 5419 C CA . ASN D 1 156 ? 62.688 -16.079 31.732 1.00 34.24 317 ASN D CA 1
ATOM 5420 C C . ASN D 1 156 ? 63.154 -14.681 32.140 1.00 33.61 317 ASN D C 1
ATOM 5421 O O . ASN D 1 156 ? 62.628 -13.676 31.643 1.00 30.16 317 ASN D O 1
ATOM 5426 N N . ARG D 1 157 ? 64.161 -14.608 33.003 1.00 33.12 318 ARG D N 1
ATOM 5427 C CA . ARG D 1 157 ? 64.595 -13.315 33.526 1.00 34.86 318 ARG D CA 1
ATOM 5428 C C . ARG D 1 157 ? 65.165 -12.367 32.486 1.00 33.64 318 ARG D C 1
ATOM 5429 O O . ARG D 1 157 ? 65.338 -11.178 32.760 1.00 32.76 318 ARG D O 1
ATOM 5437 N N . LYS D 1 158 ? 65.442 -12.888 31.295 1.00 29.95 319 LYS D N 1
ATOM 5438 C CA . LYS D 1 158 ? 65.950 -12.060 30.208 1.00 34.56 319 LYS D CA 1
ATOM 5439 C C . LYS D 1 158 ? 64.827 -11.553 29.302 1.00 31.32 319 LYS D C 1
ATOM 5440 O O . LYS D 1 158 ? 64.950 -10.495 28.691 1.00 29.21 319 LYS D O 1
ATOM 5446 N N . THR D 1 159 ? 63.732 -12.303 29.221 1.00 28.04 320 THR D N 1
ATOM 5447 C CA . THR D 1 159 ? 62.662 -11.967 28.292 1.00 27.75 320 THR D CA 1
ATOM 5448 C C . THR D 1 159 ? 61.454 -11.298 28.964 1.00 28.35 320 THR D C 1
ATOM 5449 O O . THR D 1 159 ? 60.621 -10.674 28.293 1.00 27.92 320 THR D O 1
ATOM 5453 N N . VAL D 1 160 ? 61.351 -11.446 30.283 1.00 25.12 321 VAL D N 1
ATOM 5454 C CA . VAL D 1 160 ? 60.244 -10.868 31.038 1.00 26.36 321 VAL D CA 1
ATOM 5455 C C . VAL D 1 160 ? 60.803 -9.832 32.003 1.00 29.13 321 VAL D C 1
ATOM 5456 O O . VAL D 1 160 ? 61.474 -10.197 32.965 1.00 30.98 321 VAL D O 1
ATOM 5460 N N . ARG D 1 161 ? 60.525 -8.548 31.749 1.00 25.61 322 ARG D N 1
ATOM 5461 C CA . ARG D 1 161 ? 61.257 -7.456 32.402 1.00 21.53 322 ARG D CA 1
ATOM 5462 C C . ARG D 1 161 ? 60.367 -6.422 33.088 1.00 27.40 322 ARG D C 1
ATOM 5463 O O . ARG D 1 161 ? 59.160 -6.323 32.815 1.00 29.00 322 ARG D O 1
ATOM 5471 N N . LEU D 1 162 ? 60.985 -5.641 33.970 1.00 24.17 323 LEU D N 1
ATOM 5472 C CA . LEU D 1 162 ? 60.316 -4.556 34.663 1.00 23.37 323 LEU D CA 1
ATOM 5473 C C . LEU D 1 162 ? 60.903 -3.222 34.196 1.00 23.56 323 LEU D C 1
ATOM 5474 O O . LEU D 1 162 ? 62.086 -3.134 33.860 1.00 22.81 323 LEU D O 1
ATOM 5479 N N . HIS D 1 163 ? 60.075 -2.185 34.204 1.00 22.65 324 HIS D N 1
ATOM 5480 C CA . HIS D 1 163 ? 60.472 -0.850 33.770 1.00 22.70 324 HIS D CA 1
ATOM 5481 C C . HIS D 1 163 ? 61.676 -0.381 34.601 1.00 24.31 324 HIS D C 1
ATOM 5482 O O . HIS D 1 163 ? 62.632 0.220 34.080 1.00 23.71 324 HIS D O 1
ATOM 5489 N N . MET D 1 164 ? 61.652 -0.687 35.891 1.00 17.88 325 MET D N 1
ATOM 5490 C CA . MET D 1 164 ? 62.705 -0.214 36.791 1.00 23.78 325 MET D CA 1
ATOM 5491 C C . MET D 1 164 ? 64.064 -0.881 36.558 1.00 28.52 325 MET D C 1
ATOM 5492 O O . MET D 1 164 ? 65.040 -0.535 37.222 1.00 28.86 325 MET D O 1
ATOM 5497 N N . GLU D 1 165 ? 64.140 -1.840 35.636 1.00 27.03 326 GLU D N 1
ATOM 5498 C CA . GLU D 1 165 ? 65.450 -2.380 35.262 1.00 28.83 326 GLU D CA 1
ATOM 5499 C C . GLU D 1 165 ? 66.122 -1.454 34.257 1.00 30.28 326 GLU D C 1
ATOM 5500 O O . GLU D 1 165 ? 67.314 -1.581 34.000 1.00 32.98 326 GLU D O 1
ATOM 5506 N N . PHE D 1 166 ? 65.356 -0.527 33.684 1.00 25.49 327 PHE D N 1
ATOM 5507 C CA . PHE D 1 166 ? 65.885 0.339 32.629 1.00 27.31 327 PHE D CA 1
ATOM 5508 C C . PHE D 1 166 ? 66.132 1.780 33.068 1.00 27.25 327 PHE D C 1
ATOM 5509 O O . PHE D 1 166 ? 67.079 2.418 32.610 1.00 30.65 327 PHE D O 1
ATOM 5517 N N . VAL D 1 167 ? 65.244 2.302 33.908 1.00 25.22 328 VAL D N 1
ATOM 5518 C CA . VAL D 1 167 ? 65.417 3.616 34.503 1.00 26.19 328 VAL D CA 1
ATOM 5519 C C . VAL D 1 167 ? 64.933 3.499 35.941 1.00 23.84 328 VAL D C 1
ATOM 5520 O O . VAL D 1 167 ? 63.982 2.758 36.210 1.00 25.93 328 VAL D O 1
ATOM 5524 N N . PRO D 1 168 ? 65.613 4.180 36.882 1.00 26.76 329 PRO D N 1
ATOM 5525 C CA . PRO D 1 168 ? 65.220 4.004 38.289 1.00 30.48 329 PRO D CA 1
ATOM 5526 C C . PRO D 1 168 ? 63.845 4.622 38.486 1.00 29.15 329 PRO D C 1
ATOM 5527 O O . PRO D 1 168 ? 63.706 5.848 38.493 1.00 26.06 329 PRO D O 1
ATOM 5531 N N . THR D 1 169 ? 62.827 3.779 38.610 1.00 25.59 330 THR D N 1
ATOM 5532 C CA . THR D 1 169 ? 61.478 4.289 38.777 1.00 26.96 330 THR D CA 1
ATOM 5533 C C . THR D 1 169 ? 60.742 3.350 39.711 1.00 23.77 330 THR D C 1
ATOM 5534 O O . THR D 1 169 ? 61.310 2.358 40.140 1.00 33.32 330 THR D O 1
ATOM 5538 N N . ALA D 1 170 ? 59.492 3.657 40.043 1.00 21.20 331 ALA D N 1
ATOM 5539 C CA . ALA D 1 170 ? 58.732 2.787 40.937 1.00 25.02 331 ALA D CA 1
ATOM 5540 C C . ALA D 1 170 ? 57.691 1.984 40.150 1.00 29.27 331 ALA D C 1
ATOM 5541 O O . ALA D 1 170 ? 56.577 1.765 40.617 1.00 36.87 331 ALA D O 1
ATOM 5543 N N . CYS D 1 171 ? 57.992 1.555 38.941 1.00 29.24 332 CYS D N 1
ATOM 5544 C CA . CYS D 1 171 ? 57.079 0.792 38.140 1.00 26.44 332 CYS D CA 1
ATOM 5545 C C . CYS D 1 171 ? 57.617 -0.602 37.909 1.00 27.89 332 CYS D C 1
ATOM 5546 O O . CYS D 1 171 ? 58.754 -0.740 37.563 1.00 28.42 332 CYS D O 1
ATOM 5549 N N . PRO D 1 172 ? 56.808 -1.634 38.079 1.00 28.85 333 PRO D N 1
ATOM 5550 C CA . PRO D 1 172 ? 55.346 -1.614 38.268 1.00 26.59 333 PRO D CA 1
ATOM 5551 C C . PRO D 1 172 ? 54.905 -1.603 39.726 1.00 27.19 333 PRO D C 1
ATOM 5552 O O . PRO D 1 172 ? 54.992 -2.630 40.406 1.00 28.03 333 PRO D O 1
ATOM 5556 N N . HIS D 1 173 ? 54.405 -0.456 40.184 1.00 27.76 334 HIS D N 1
ATOM 5557 C CA . HIS D 1 173 ? 54.112 -0.245 41.600 1.00 28.72 334 HIS D CA 1
ATOM 5558 C C . HIS D 1 173 ? 53.055 -1.205 42.160 1.00 27.33 334 HIS D C 1
ATOM 5559 O O . HIS D 1 173 ? 53.232 -1.739 43.251 1.00 29.82 334 HIS D O 1
ATOM 5566 N N . ARG D 1 174 ? 51.957 -1.417 41.435 1.00 26.04 335 ARG D N 1
ATOM 5567 C CA . ARG D 1 174 ? 50.850 -2.222 41.968 1.00 31.54 335 ARG D CA 1
ATOM 5568 C C . ARG D 1 174 ? 51.233 -3.705 41.976 1.00 29.97 335 ARG D C 1
ATOM 5569 O O . ARG D 1 174 ? 51.097 -4.392 42.998 1.00 27.21 335 ARG D O 1
ATOM 5577 N N . SER D 1 175 ? 51.736 -4.195 40.846 1.00 25.71 336 SER D N 1
ATOM 5578 C CA . SER D 1 175 ? 52.167 -5.588 40.774 1.00 24.46 336 SER D CA 1
ATOM 5579 C C . SER D 1 175 ? 53.193 -5.892 41.861 1.00 26.69 336 SER D C 1
ATOM 5580 O O . SER D 1 175 ? 53.137 -6.950 42.489 1.00 25.71 336 SER D O 1
ATOM 5583 N N . MET D 1 176 ? 54.120 -4.966 42.098 1.00 26.46 337 MET D N 1
ATOM 5584 C CA . MET D 1 176 ? 55.182 -5.239 43.060 1.00 27.51 337 MET D CA 1
ATOM 5585 C C . MET D 1 176 ? 54.642 -5.388 44.472 1.00 26.73 337 MET D C 1
ATOM 5586 O O . MET D 1 176 ? 55.056 -6.283 45.209 1.00 27.96 337 MET D O 1
ATOM 5591 N N . VAL D 1 177 ? 53.716 -4.516 44.860 1.00 25.60 338 VAL D N 1
ATOM 5592 C CA . VAL D 1 177 ? 53.266 -4.569 46.239 1.00 28.99 338 VAL D CA 1
ATOM 5593 C C . VAL D 1 177 ? 52.378 -5.794 46.447 1.00 30.97 338 VAL D C 1
ATOM 5594 O O . VAL D 1 177 ? 52.410 -6.422 47.513 1.00 33.53 338 VAL D O 1
ATOM 5598 N N . LEU D 1 178 ? 51.618 -6.159 45.418 1.00 31.45 339 LEU D N 1
ATOM 5599 C CA . LEU D 1 178 ? 50.718 -7.309 45.530 1.00 29.70 339 LEU D CA 1
ATOM 5600 C C . LEU D 1 178 ? 51.483 -8.615 45.594 1.00 29.67 339 LEU D C 1
ATOM 5601 O O . LEU D 1 178 ? 51.116 -9.522 46.338 1.00 31.65 339 LEU D O 1
ATOM 5606 N N . HIS D 1 179 ? 52.560 -8.716 44.823 1.00 27.85 340 HIS D N 1
ATOM 5607 C CA . HIS D 1 179 ? 53.244 -9.999 44.707 1.00 30.09 340 HIS D CA 1
ATOM 5608 C C . HIS D 1 179 ? 54.519 -10.119 45.527 1.00 31.52 340 HIS D C 1
ATOM 5609 O O . HIS D 1 179 ? 55.074 -11.212 45.622 1.00 31.27 340 HIS D O 1
ATOM 5616 N N . THR D 1 180 ? 54.999 -9.021 46.111 1.00 28.60 341 THR D N 1
ATOM 5617 C CA . THR D 1 180 ? 56.199 -9.114 46.953 1.00 28.26 341 THR D CA 1
ATOM 5618 C C . THR D 1 180 ? 56.007 -8.521 48.345 1.00 29.25 341 THR D C 1
ATOM 5619 O O . THR D 1 180 ? 56.798 -8.777 49.245 1.00 30.19 341 THR D O 1
ATOM 5623 N N . GLY D 1 181 ? 54.979 -7.703 48.518 1.00 31.40 342 GLY D N 1
ATOM 5624 C CA . GLY D 1 181 ? 54.807 -6.997 49.776 1.00 30.24 342 GLY D CA 1
ATOM 5625 C C . GLY D 1 181 ? 55.629 -5.716 49.898 1.00 31.78 342 GLY D C 1
ATOM 5626 O O . GLY D 1 181 ? 55.460 -4.965 50.849 1.00 30.90 342 GLY D O 1
ATOM 5627 N N . PHE D 1 182 ? 56.517 -5.459 48.942 1.00 31.70 343 PHE D N 1
ATOM 5628 C CA . PHE D 1 182 ? 57.326 -4.243 48.965 1.00 26.70 343 PHE D CA 1
ATOM 5629 C C . PHE D 1 182 ? 56.629 -3.151 48.163 1.00 28.17 343 PHE D C 1
ATOM 5630 O O . PHE D 1 182 ? 56.169 -3.396 47.039 1.00 27.27 343 PHE D O 1
ATOM 5638 N N . ASN D 1 183 ? 56.553 -1.946 48.718 1.00 24.03 344 ASN D N 1
ATOM 5639 C CA . ASN D 1 183 ? 55.922 -0.843 47.999 1.00 27.84 344 ASN D CA 1
ATOM 5640 C C . ASN D 1 183 ? 56.953 0.165 47.486 1.00 24.99 344 ASN D C 1
ATOM 5641 O O . ASN D 1 183 ? 57.404 1.036 48.222 1.00 29.66 344 ASN D O 1
ATOM 5646 N N . PRO D 1 184 ? 57.310 0.068 46.203 1.00 25.57 345 PRO D N 1
ATOM 5647 C CA . PRO D 1 184 ? 58.373 0.954 45.710 1.00 23.20 345 PRO D CA 1
ATOM 5648 C C . PRO D 1 184 ? 57.961 2.424 45.744 1.00 26.03 345 PRO D C 1
ATOM 5649 O O . PRO D 1 184 ? 58.833 3.300 45.655 1.00 27.60 345 PRO D O 1
ATOM 5653 N N . VAL D 1 185 ? 56.665 2.707 45.871 1.00 24.72 346 VAL D N 1
ATOM 5654 C CA . VAL D 1 185 ? 56.225 4.105 45.948 1.00 23.75 346 VAL D CA 1
ATOM 5655 C C . VAL D 1 185 ? 56.631 4.760 47.271 1.00 27.59 346 VAL D C 1
ATOM 5656 O O . VAL D 1 185 ? 57.097 5.907 47.300 1.00 30.75 346 VAL D O 1
ATOM 5660 N N . THR D 1 186 ? 56.469 4.022 48.363 1.00 23.73 347 THR D N 1
ATOM 5661 C CA . THR D 1 186 ? 56.731 4.565 49.693 1.00 29.66 347 THR D CA 1
ATOM 5662 C C . THR D 1 186 ? 58.071 4.113 50.276 1.00 29.73 347 THR D C 1
ATOM 5663 O O . THR D 1 186 ? 58.613 4.760 51.182 1.00 30.67 347 THR D O 1
ATOM 5667 N N . GLN D 1 187 ? 58.601 3.006 49.765 1.00 26.78 348 GLN D N 1
ATOM 5668 C CA . GLN D 1 187 ? 59.818 2.419 50.330 1.00 28.32 348 GLN D CA 1
ATOM 5669 C C . GLN D 1 187 ? 61.076 2.592 49.467 1.00 29.57 348 GLN D C 1
ATOM 5670 O O . GLN D 1 187 ? 62.164 2.199 49.881 1.00 33.86 348 GLN D O 1
ATOM 5676 N N . GLY D 1 188 ? 60.942 3.174 48.277 1.00 29.18 349 GLY D N 1
ATOM 5677 C CA . GLY D 1 188 ? 62.107 3.430 47.440 1.00 26.17 349 GLY D CA 1
ATOM 5678 C C . GLY D 1 188 ? 62.505 2.255 46.560 1.00 28.68 349 GLY D C 1
ATOM 5679 O O . GLY D 1 188 ? 61.685 1.378 46.265 1.00 26.16 349 GLY D O 1
ATOM 5680 N N . ARG D 1 189 ? 63.762 2.231 46.126 1.00 32.14 350 ARG D N 1
ATOM 5681 C CA . ARG D 1 189 ? 64.208 1.217 45.176 1.00 33.74 350 ARG D CA 1
ATOM 5682 C C . ARG D 1 189 ? 64.290 -0.157 45.828 1.00 31.76 350 ARG D C 1
ATOM 5683 O O . ARG D 1 189 ? 64.893 -0.310 46.892 1.00 30.56 350 ARG D O 1
ATOM 5691 N N . PRO D 1 190 ? 63.666 -1.166 45.198 1.00 33.12 351 PRO D N 1
ATOM 5692 C CA . PRO D 1 190 ? 63.698 -2.510 45.789 1.00 32.23 351 PRO D CA 1
ATOM 5693 C C . PRO D 1 190 ? 65.042 -3.175 45.551 1.00 33.24 351 PRO D C 1
ATOM 5694 O O . PRO D 1 190 ? 65.734 -2.841 44.578 1.00 32.23 351 PRO D O 1
ATOM 5698 N N . SER D 1 191 ? 65.407 -4.101 46.431 1.00 31.38 352 SER D N 1
ATOM 5699 C CA . SER D 1 191 ? 66.583 -4.934 46.213 1.00 35.78 352 SER D CA 1
ATOM 5700 C C . SER D 1 191 ? 66.394 -5.790 44.966 1.00 38.81 352 SER D C 1
ATOM 5701 O O . SER D 1 191 ? 65.274 -5.935 44.456 1.00 36.18 352 SER D O 1
ATOM 5704 N N . GLN D 1 192 ? 67.490 -6.365 44.481 1.00 43.61 353 GLN D N 1
ATOM 5705 C CA . GLN D 1 192 ? 67.445 -7.283 43.351 1.00 41.90 353 GLN D CA 1
ATOM 5706 C C . GLN D 1 192 ? 66.553 -8.483 43.677 1.00 38.84 353 GLN D C 1
ATOM 5707 O O . GLN D 1 192 ? 65.805 -8.971 42.828 1.00 38.83 353 GLN D O 1
ATOM 5713 N N . ALA D 1 193 ? 66.609 -8.944 44.919 1.00 38.57 354 ALA D N 1
ATOM 5714 C CA . ALA D 1 193 ? 65.810 -10.101 45.321 1.00 38.22 354 ALA D CA 1
ATOM 5715 C C . ALA D 1 193 ? 64.305 -9.830 45.261 1.00 34.22 354 ALA D C 1
ATOM 5716 O O . ALA D 1 193 ? 63.514 -10.732 44.995 1.00 35.00 354 ALA D O 1
ATOM 5718 N N . ILE D 1 194 ? 63.901 -8.595 45.531 1.00 35.44 355 ILE D N 1
ATOM 5719 C CA . ILE D 1 194 ? 62.488 -8.240 45.412 1.00 32.56 355 ILE D CA 1
ATOM 5720 C C . ILE D 1 194 ? 62.094 -8.191 43.929 1.00 26.92 355 ILE D C 1
ATOM 5721 O O . ILE D 1 194 ? 61.037 -8.681 43.536 1.00 28.23 355 ILE D O 1
ATOM 5726 N N . MET D 1 195 ? 62.949 -7.592 43.107 1.00 28.20 356 MET D N 1
ATOM 5727 C CA . MET D 1 195 ? 62.713 -7.546 41.668 1.00 31.41 356 MET D CA 1
ATOM 5728 C C . MET D 1 195 ? 62.618 -8.950 41.061 1.00 36.09 356 MET D C 1
ATOM 5729 O O . MET D 1 195 ? 61.745 -9.220 40.223 1.00 33.74 356 MET D O 1
ATOM 5734 N N . ASN D 1 196 ? 63.504 -9.845 41.486 1.00 33.56 357 ASN D N 1
ATOM 5735 C CA . ASN D 1 196 ? 63.487 -11.211 40.961 1.00 33.25 357 ASN D CA 1
ATOM 5736 C C . ASN D 1 196 ? 62.282 -11.999 41.435 1.00 33.05 357 ASN D C 1
ATOM 5737 O O . ASN D 1 196 ? 61.743 -12.830 40.698 1.00 34.29 357 ASN D O 1
ATOM 5742 N N . LYS D 1 197 ? 61.840 -11.740 42.658 1.00 29.91 358 LYS D N 1
ATOM 5743 C CA . LYS D 1 197 ? 60.619 -12.383 43.119 1.00 30.90 358 LYS D CA 1
ATOM 5744 C C . LYS D 1 197 ? 59.454 -12.005 42.214 1.00 32.66 358 LYS D C 1
ATOM 5745 O O . LYS D 1 197 ? 58.633 -12.855 41.873 1.00 33.57 358 LYS D O 1
ATOM 5751 N N . LEU D 1 198 ? 59.376 -10.732 41.823 1.00 31.45 359 LEU D N 1
ATOM 5752 C CA . LEU D 1 198 ? 58.254 -10.285 40.996 1.00 28.61 359 LEU D CA 1
ATOM 5753 C C . LEU D 1 198 ? 58.391 -10.853 39.590 1.00 24.21 359 LEU D C 1
ATOM 5754 O O . LEU D 1 198 ? 57.424 -11.372 39.029 1.00 29.07 359 LEU D O 1
ATOM 5759 N N . LYS D 1 199 ? 59.598 -10.777 39.031 1.00 22.82 360 LYS D N 1
ATOM 5760 C CA . LYS D 1 199 ? 59.855 -11.316 37.695 1.00 28.95 360 LYS D CA 1
ATOM 5761 C C . LYS D 1 199 ? 59.543 -12.805 37.632 1.00 33.09 360 LYS D C 1
ATOM 5762 O O . LYS D 1 199 ? 58.925 -13.273 36.667 1.00 32.80 360 LYS D O 1
ATOM 5768 N N . ASP D 1 200 ? 59.964 -13.545 38.662 1.00 35.26 361 ASP D N 1
ATOM 5769 C CA . ASP D 1 200 ? 59.721 -14.987 38.702 1.00 35.10 361 ASP D CA 1
ATOM 5770 C C . ASP D 1 200 ? 58.233 -15.280 38.691 1.00 34.97 361 ASP D C 1
ATOM 5771 O O . ASP D 1 200 ? 57.781 -16.190 37.994 1.00 34.32 361 ASP D O 1
ATOM 5776 N N . TYR D 1 201 ? 57.463 -14.497 39.443 1.00 32.65 362 TYR D N 1
ATOM 5777 C CA . TYR D 1 201 ? 56.011 -14.668 39.425 1.00 31.75 362 TYR D CA 1
ATOM 5778 C C . TYR D 1 201 ? 55.450 -14.430 38.014 1.00 34.93 362 TYR D C 1
ATOM 5779 O O . TYR D 1 201 ? 54.699 -15.260 37.488 1.00 38.07 362 TYR D O 1
ATOM 5788 N N . PHE D 1 202 ? 55.831 -13.308 37.399 1.00 31.73 363 PHE D N 1
ATOM 5789 C CA . PHE D 1 202 ? 55.413 -13.000 36.021 1.00 29.85 363 PHE D CA 1
ATOM 5790 C C . PHE D 1 202 ? 55.744 -14.165 35.075 1.00 28.34 363 PHE D C 1
ATOM 5791 O O . PHE D 1 202 ? 54.911 -14.599 34.278 1.00 30.24 363 PHE D O 1
ATOM 5799 N N . ILE D 1 203 ? 56.954 -14.686 35.170 1.00 29.86 364 ILE D N 1
ATOM 5800 C CA . ILE D 1 203 ? 57.467 -15.756 34.336 1.00 35.12 364 ILE D CA 1
ATOM 5801 C C . ILE D 1 203 ? 56.676 -17.051 34.482 1.00 37.85 364 ILE D C 1
ATOM 5802 O O . ILE D 1 203 ? 56.256 -17.632 33.526 1.00 36.97 364 ILE D O 1
ATOM 5807 N N . LYS D 1 204 ? 56.425 -17.434 35.713 1.00 40.56 365 LYS D N 1
ATOM 5808 C CA A LYS D 1 204 ? 55.432 -18.488 36.039 0.54 44.07 365 LYS D CA 1
ATOM 5809 C CA B LYS D 1 204 ? 55.424 -18.484 36.057 0.46 44.01 365 LYS D CA 1
ATOM 5810 C C . LYS D 1 204 ? 53.926 -18.461 35.569 1.00 41.49 365 LYS D C 1
ATOM 5811 O O . LYS D 1 204 ? 53.488 -19.347 34.903 1.00 40.28 365 LYS D O 1
ATOM 5822 N N . GLN D 1 205 ? 53.357 -17.285 35.704 1.00 34.54 366 GLN D N 1
ATOM 5823 C CA . GLN D 1 205 ? 52.085 -17.023 35.109 1.00 35.00 366 GLN D CA 1
ATOM 5824 C C . GLN D 1 205 ? 52.083 -17.043 33.583 1.00 34.37 366 GLN D C 1
ATOM 5825 O O . GLN D 1 205 ? 51.186 -17.560 32.994 1.00 37.57 366 GLN D O 1
ATOM 5831 N N . ILE D 1 206 ? 53.103 -16.486 32.947 1.00 30.64 367 ILE D N 1
ATOM 5832 C CA . ILE D 1 206 ? 53.207 -16.547 31.511 1.00 32.42 367 ILE D CA 1
ATOM 5833 C C . ILE D 1 206 ? 53.401 -17.965 30.973 1.00 36.33 367 ILE D C 1
ATOM 5834 O O . ILE D 1 206 ? 52.770 -18.336 30.048 1.00 33.53 367 ILE D O 1
ATOM 5839 N N . LYS D 1 207 ? 54.255 -18.729 31.623 1.00 39.11 368 LYS D N 1
ATOM 5840 C CA . LYS D 1 207 ? 54.529 -20.095 31.251 1.00 45.40 368 LYS D CA 1
ATOM 5841 C C . LYS D 1 207 ? 53.301 -20.938 31.340 1.00 45.09 368 LYS D C 1
ATOM 5842 O O . LYS D 1 207 ? 53.072 -21.721 30.493 1.00 46.25 368 LYS D O 1
ATOM 5848 N N . ASN D 1 208 ? 52.498 -20.724 32.355 1.00 42.29 369 ASN D N 1
ATOM 5849 C CA . ASN D 1 208 ? 51.286 -21.446 32.540 1.00 42.89 369 ASN D CA 1
ATOM 5850 C C . ASN D 1 208 ? 50.301 -21.262 31.383 1.00 41.90 369 ASN D C 1
ATOM 5851 O O . ASN D 1 208 ? 49.636 -22.175 31.007 1.00 40.13 369 ASN D O 1
ATOM 5856 N N . TYR D 1 209 ? 50.216 -20.060 30.855 1.00 41.83 370 TYR D N 1
ATOM 5857 C CA . TYR D 1 209 ? 49.476 -19.773 29.633 1.00 38.98 370 TYR D CA 1
ATOM 5858 C C . TYR D 1 209 ? 50.062 -20.323 28.353 1.00 39.60 370 TYR D C 1
ATOM 5859 O O . TYR D 1 209 ? 49.372 -20.594 27.444 1.00 43.43 370 TYR D O 1
ATOM 5868 N N . MET D 1 210 ? 51.351 -20.465 28.298 1.00 38.45 371 MET D N 1
ATOM 5869 C CA . MET D 1 210 ? 51.979 -21.061 27.124 1.00 42.16 371 MET D CA 1
ATOM 5870 C C . MET D 1 210 ? 51.725 -22.562 27.074 1.00 50.65 371 MET D C 1
ATOM 5871 O O . MET D 1 210 ? 51.499 -23.116 26.000 1.00 48.63 371 MET D O 1
ATOM 5876 N N . ASP D 1 211 ? 51.750 -23.202 28.244 1.00 57.69 372 ASP D N 1
ATOM 5877 C CA . ASP D 1 211 ? 51.495 -24.637 28.359 1.00 68.16 372 ASP D CA 1
ATOM 5878 C C . ASP D 1 211 ? 50.016 -24.943 28.146 1.00 73.20 372 ASP D C 1
ATOM 5879 O O . ASP D 1 211 ? 49.655 -25.853 27.403 1.00 74.64 372 ASP D O 1
ATOM 5884 N N . LYS D 1 212 ? 49.165 -24.175 28.813 1.00 78.17 373 LYS D N 1
ATOM 5885 C CA . LYS D 1 212 ? 47.725 -24.281 28.629 1.00 83.28 373 LYS D CA 1
ATOM 5886 C C . LYS D 1 212 ? 47.291 -23.474 27.406 1.00 81.56 373 LYS D C 1
ATOM 5887 O O . LYS D 1 212 ? 46.819 -24.032 26.417 1.00 81.66 373 LYS D O 1
#